Protein 8OTV (pdb70)

Sequence (423 aa):
SMERIEGASVGRCAASPYLRPLTLHYRQNGAQKSWDFMKTHDSVTVLLFNSSRRSLVLVKQFRPAVYAGEVERRFPGSLAAVDPRELQPALPGSAGVTVELCAGLVDQPGLSLEEVACKEAWEECGYHLAPSDLRRVATYWSGVGLTGSRQTMFYTEVTDAQRSGPGGGLLIEVVHLPLEGAQAFADDPDIPKTLGVIFGVSWFLSQVAPNLMERIEGASVGRCAASPYLRPLTLHYRQNGAQKSWDFMKTHDSVTVLLLFNSSRRSLVLVKQFRPAVYAGEVERRFPGSLAAVDQDGPRELQPALPGSAGVTVELCAGLVDQPGLSLEEVACKEAWEECGYHLAPSDLRRVATYWSGVGLTGSRQTMFYTEVTDAQRSGPLIEVVHLPLEGAQAFADDPDIPKTLGVIFGVSWFLSQVAPNLD

Radius of gyration: 21.52 Å; Cα contacts (8 Å, |Δi|>4): 940; chains: 2; bounding box: 54×58×53 Å

Secondary structure (DSSP, 8-state):
-TT--EEEEEEE--S-SS--EEEEEEEETTEEEEEEEE----EEEEEEEETTTTEEEEEEEE-HHHHHHHHHHHSTTTTTT---EE-SS---GGGGEEEE-EEEE--STT--HHHHHHHHHHHHH-B---GGG-EEEEEEEE-TTTB-EEEEEEEEEE-GGGB--SS----EEEEEEESTTHHHHHH-TTS-BBHHHHHHHHHHHHHTGGG-/---EEEEEEEE--S-SS-EEEEEEEESSSSEEEEEEEE---EEEEEEEETTTTEEEEEEEE-HHHHHHHHHTTSTTTTSPP-SSSPEE-SS---GGGGEEEE-EEEE---TT--HHHHHHHHHHHHH-B---GGG-EEEEEEES-SSSB--EEEEEEEEE-GGGBPP---EEEEEEGGGHHHHHH-TTS-BBHHHHHHHHHIIIIIGGG--

InterPro domains:
  IPR000086 NUDIX hydrolase domain [PS51462] (38-206)
  IPR004385 Nucleoside diphosphate pyrophosphatase [TIGR00052] (17-206)
  IPR015797 NUDIX hydrolase-like domain superfamily [SSF55811] (13-206)

Solvent-accessible surface area: 19032 Å² total; per-residue (Å²): 86,4,80,48,20,88,30,8,18,0,4,136,7,81,101,7,104,145,8,115,39,12,12,0,55,8,97,19,84,30,51,108,80,67,82,26,2,1,70,44,96,34,13,0,9,0,0,0,6,0,46,66,116,148,4,0,0,0,0,71,19,13,39,1,1,0,2,0,7,42,0,41,87,151,43,113,38,18,3,48,95,16,138,136,103,116,11,85,79,47,36,94,2,61,22,0,17,0,7,10,7,0,29,12,93,39,85,35,133,85,68,51,47,41,67,3,0,14,88,20,0,103,105,41,5,19,0,117,11,39,56,109,63,19,128,127,28,15,27,5,8,32,42,16,24,41,22,9,8,58,32,2,0,0,16,6,80,1,53,67,100,43,51,35,49,149,66,58,59,225,121,65,71,59,23,43,14,68,15,168,31,0,62,69,36,4,92,46,113,126,45,38,4,22,16,11,0,7,4,0,0,25,29,0,46,56,94,14,29,93,130,112,25,84,126,20,76,57,6,10,0,3,76,14,99,85,16,110,96,2,74,35,2,11,0,68,8,98,12,72,62,47,119,70,67,81,24,2,2,59,10,53,25,18,0,9,0,0,0,2,0,44,70,115,116,4,0,0,0,1,69,22,13,31,1,0,0,1,0,16,32,0,39,88,163,65,117,43,14,7,43,99,27,108,113,93,36,61,72,102,11,142,102,31,23,93,3,57,27,0,5,0,3,8,5,0,20,16,67,40,64,71,135,83,68,50,36,41,66,1,0,14,68,18,0,130,111,28,2,19,0,116,12,36,59,106,63,22,125,124,31,12,37,5,12,59,13,22,23,48,17,10,12,64,33,2,0,1,16,6,86,1,50,70,99,43,96,51,58,194,161,52,83,51,31,32,14,76,18,180,32,0,67,71,34,3,95,46,100,123,45,48,4,17,16,10,0,8,6,0,0,29,30,0,48,50,95,19,21,90,124,62,168

Foldseek 3Di:
DQQADPQDWDADDDDDPAWAKDKDWDADPRRTDIAIATEFFAKEFEWEQAPQQQWIKKKKGFDVVQQVVQLCVVPPPQPPPRCTGGRVVGDGSVSRIAIETQMDGPDDPPDDNLRRNQVSCCQAVQFHDDSVQKDWDDKDADPPRHYGYIYTYIYGYHYCVRHHDPDDNVPMDMDTGHLVCQQVVLVDPVHHYDVCSNCVSVCCVVPPVVVD/DQADDQDWAADDDDDPAWAWDKDWDQDVNHTDIAIATEGFAKEFEWEQAPQQQWIKKKKDFDVVQQVVVQCVVPPPRHPHDDPPGTGTPVVGDGSVSRIEIETQMDTPDDPPDDNLRRNQVSCCVAVQFHDDSVQKDWDDKDFPDDHRYGYIYTYIYGYHYCVRHDDDPMDMDTGHLVCQQVQLVDPVHHYDVNSNCVNVCCVVPPVVPDD

Organism: Homo sapiens (NCBI:txid9606)

B-factor: mean 45.27, std 13.99, range [21.63, 113.67]

GO terms:
  GO:0080042 ADP-glucose pyrophosphatase activity (F, IDA)
  GO:0008768 UDP-sugar diphosphatase activity (F, IDA)
  GO:0047631 ADP-ribose diphosphatase activity (F, IDA)
  GO:0008768 UDP-sugar diphosphatase activity (F, TAS)
  GO:0005829 cytosol (C, TAS)
  GO:0006487 protein N-linked glycosylation (P, TAS)
  GO:0042802 identical protein binding (F, IPI)
  GO:0005515 protein binding (F, IPI)

Structure (mmCIF, N/CA/C/O backbone):
data_8OTV
#
_entry.id   8OTV
#
_cell.length_a   51.250
_cell.length_b   90.967
_cell.length_c   108.099
_cell.angle_alpha   90.00
_cell.angle_beta   90.00
_cell.angle_gamma   90.00
#
_symmetry.space_group_name_H-M   'P 21 21 21'
#
loop_
_entity.id
_entity.type
_entity.pdbx_description
1 polymer 'Uridine diphosphate glucose pyrophosphatase NUDT14'
2 non-polymer 1-(1-methylpiperidin-4-yl)-3-(4-phenoxyphenyl)pyrazolo[3,4-d]pyrimidin-4-amine
3 non-polymer 'DIMETHYL SULFOXIDE'
4 non-polymer 'MAGNESIUM ION'
5 water water
#
loop_
_atom_site.group_PDB
_atom_site.id
_atom_site.type_symbol
_atom_site.label_atom_id
_atom_site.label_alt_id
_atom_site.label_comp_id
_atom_site.label_asym_id
_atom_site.label_entity_id
_atom_site.label_seq_id
_atom_site.pdbx_PDB_ins_code
_atom_site.Cartn_x
_atom_site.Cartn_y
_atom_site.Cartn_z
_atom_site.occupancy
_atom_site.B_iso_or_equiv
_atom_site.auth_seq_id
_atom_site.auth_comp_id
_atom_site.auth_asym_id
_atom_site.auth_atom_id
_atom_site.pdbx_PDB_model_num
ATOM 1 N N . SER A 1 1 ? -30.028 20.348 -5.274 1.00 67.90 0 SER A N 1
ATOM 2 C CA . SER A 1 1 ? -29.192 21.217 -4.453 1.00 64.21 0 SER A CA 1
ATOM 3 C C . SER A 1 1 ? -27.748 21.202 -4.945 1.00 57.68 0 SER A C 1
ATOM 4 O O . SER A 1 1 ? -27.234 22.217 -5.411 1.00 61.01 0 SER A O 1
ATOM 7 N N . MET A 1 2 ? -27.088 20.045 -4.845 1.00 61.10 1 MET A N 1
ATOM 8 C CA . MET A 1 2 ? -25.728 19.944 -5.359 1.00 54.75 1 MET A CA 1
ATOM 9 C C . MET A 1 2 ? -25.682 19.971 -6.883 1.00 50.74 1 MET A C 1
ATOM 10 O O . MET A 1 2 ? -24.634 20.295 -7.451 1.00 46.39 1 MET A O 1
ATOM 15 N N . GLU A 1 3 ? -26.795 19.679 -7.554 1.00 49.77 2 GLU A N 1
ATOM 16 C CA . GLU A 1 3 ? -26.863 19.776 -9.008 1.00 51.81 2 GLU A CA 1
ATOM 17 C C . GLU A 1 3 ? -27.192 21.183 -9.501 1.00 51.14 2 GLU A C 1
ATOM 18 O O . GLU A 1 3 ? -27.243 21.400 -10.716 1.00 47.96 2 GLU A O 1
ATOM 24 N N . ARG A 1 4 ? -27.405 22.140 -8.600 1.00 51.49 3 ARG A N 1
ATOM 25 C CA . ARG A 1 4 ? -27.692 23.521 -8.979 1.00 50.45 3 ARG A CA 1
ATOM 26 C C . ARG A 1 4 ? -26.370 24.263 -9.158 1.00 51.19 3 ARG A C 1
ATOM 27 O O . ARG A 1 4 ? -25.687 24.576 -8.179 1.00 52.07 3 ARG A O 1
ATOM 29 N N . ILE A 1 5 ? -26.006 24.546 -10.406 1.00 48.44 4 ILE A N 1
ATOM 30 C CA . ILE A 1 5 ? -24.714 25.143 -10.731 1.00 44.89 4 ILE A CA 1
ATOM 31 C C . ILE A 1 5 ? -24.978 26.377 -11.583 1.00 46.17 4 ILE A C 1
ATOM 32 O O . ILE A 1 5 ? -25.593 26.269 -12.649 1.00 52.33 4 ILE A O 1
ATOM 37 N N . GLU A 1 6 ? -24.524 27.546 -11.123 1.00 42.29 5 GLU A N 1
ATOM 38 C CA . GLU A 1 6 ? -24.660 28.771 -11.905 1.00 47.15 5 GLU A CA 1
ATOM 39 C C . GLU A 1 6 ? -23.343 29.533 -11.981 1.00 48.86 5 GLU A C 1
ATOM 40 O O . GLU A 1 6 ? -22.414 29.311 -11.198 1.00 45.42 5 GLU A O 1
ATOM 46 N N . GLY A 1 7 ? -23.291 30.459 -12.940 1.00 44.85 6 GLY A N 1
ATOM 47 C CA . GLY A 1 7 ? -22.136 31.318 -13.107 1.00 46.90 6 GLY A CA 1
ATOM 48 C C . GLY A 1 7 ? -20.883 30.604 -13.548 1.00 45.81 6 GLY A C 1
ATOM 49 O O . GLY A 1 7 ? -19.780 31.108 -13.311 1.00 44.98 6 GLY A O 1
ATOM 50 N N . ALA A 1 8 ? -21.023 29.435 -14.175 1.00 39.88 7 ALA A N 1
ATOM 51 C CA . ALA A 1 8 ? -19.867 28.639 -14.571 1.00 42.82 7 ALA A CA 1
ATOM 52 C C . ALA A 1 8 ? -18.994 29.406 -15.554 1.00 44.62 7 ALA A C 1
ATOM 53 O O . ALA A 1 8 ? -19.473 29.913 -16.573 1.00 45.44 7 ALA A O 1
ATOM 55 N N . SER A 1 9 ? -17.711 29.503 -15.230 1.00 39.05 8 SER A N 1
ATOM 56 C CA . SER A 1 9 ? -16.727 30.125 -16.099 1.00 43.80 8 SER A CA 1
ATOM 57 C C . SER A 1 9 ? -15.450 29.303 -16.041 1.00 42.70 8 SER A C 1
ATOM 58 O O . SER A 1 9 ? -15.202 28.569 -15.080 1.00 38.39 8 SER A O 1
ATOM 61 N N . VAL A 1 10 ? -14.638 29.419 -17.087 1.00 37.72 9 VAL A N 1
ATOM 62 C CA . VAL A 1 10 ? -13.402 28.655 -17.175 1.00 40.95 9 VAL A CA 1
ATOM 63 C C . VAL A 1 10 ? -12.257 29.615 -17.441 1.00 44.33 9 VAL A C 1
ATOM 64 O O . VAL A 1 10 ? -12.414 30.618 -18.145 1.00 44.43 9 VAL A O 1
ATOM 68 N N . GLY A 1 11 ? -11.110 29.313 -16.846 1.00 40.27 10 GLY A N 1
ATOM 69 C CA . GLY A 1 11 ? -9.915 30.110 -17.012 1.00 42.63 10 GLY A CA 1
ATOM 70 C C . GLY A 1 11 ? -8.725 29.179 -16.999 1.00 39.99 10 GLY A C 1
ATOM 71 O O . GLY A 1 11 ? -8.836 27.997 -16.672 1.00 34.65 10 GLY A O 1
ATOM 72 N N . ARG A 1 12 ? -7.579 29.722 -17.383 1.00 41.93 11 ARG A N 1
ATOM 73 C CA . ARG A 1 12 ? -6.337 28.982 -17.242 1.00 39.25 11 ARG A CA 1
ATOM 74 C C . ARG A 1 12 ? -6.040 28.761 -15.759 1.00 39.90 11 ARG A C 1
ATOM 75 O O . ARG A 1 12 ? -6.404 29.572 -14.903 1.00 35.44 11 ARG A O 1
ATOM 83 N N . CYS A 1 13 ? -5.401 27.637 -15.451 1.00 37.20 12 CYS A N 1
ATOM 84 C CA . CYS A 1 13 ? -4.902 27.369 -14.109 1.00 36.80 12 CYS A CA 1
ATOM 85 C C . CYS A 1 13 ? -3.384 27.424 -14.155 1.00 40.41 12 CYS A C 1
ATOM 86 O O . CYS A 1 13 ? -2.761 26.731 -14.965 1.00 37.74 12 CYS A O 1
ATOM 89 N N . ALA A 1 14 ? -2.794 28.271 -13.316 1.00 39.15 13 ALA A N 1
ATOM 90 C CA . ALA A 1 14 ? -1.343 28.305 -13.199 1.00 44.61 13 ALA A CA 1
ATOM 91 C C . ALA A 1 14 ? -0.918 27.330 -12.109 1.00 48.30 13 ALA A C 1
ATOM 92 O O . ALA A 1 14 ? -0.873 26.115 -12.341 1.00 54.90 13 ALA A O 1
ATOM 94 N N . ALA A 1 15 ? -0.636 27.838 -10.915 1.00 45.92 14 ALA A N 1
ATOM 95 C CA . ALA A 1 15 ? -0.274 26.979 -9.794 1.00 50.58 14 ALA A CA 1
ATOM 96 C C . ALA A 1 15 ? -1.515 26.365 -9.155 1.00 48.99 14 ALA A C 1
ATOM 97 O O . ALA A 1 15 ? -2.557 27.016 -9.032 1.00 49.98 14 ALA A O 1
ATOM 99 N N . SER A 1 16 ? -1.397 25.096 -8.750 1.00 43.88 15 SER A N 1
ATOM 100 C CA . SER A 1 16 ? -2.475 24.397 -8.072 1.00 43.45 15 SER A CA 1
ATOM 101 C C . SER A 1 16 ? -1.903 23.357 -7.119 1.00 47.44 15 SER A C 1
ATOM 102 O O . SER A 1 16 ? -0.937 22.666 -7.476 1.00 45.56 15 SER A O 1
ATOM 105 N N . PRO A 1 17 ? -2.477 23.204 -5.924 1.00 45.03 16 PRO A N 1
ATOM 106 C CA . PRO A 1 17 ? -2.062 22.088 -5.060 1.00 48.61 16 PRO A CA 1
ATOM 107 C C . PRO A 1 17 ? -2.387 20.724 -5.648 1.00 44.99 16 PRO A C 1
ATOM 108 O O . PRO A 1 17 ? -1.785 19.724 -5.235 1.00 51.04 16 PRO A O 1
ATOM 112 N N . TYR A 1 18 ? -3.300 20.651 -6.614 1.00 39.07 17 TYR A N 1
ATOM 113 C CA . TYR A 1 18 ? -3.818 19.371 -7.078 1.00 40.42 17 TYR A CA 1
ATOM 114 C C . TYR A 1 18 ? -3.212 18.902 -8.392 1.00 41.85 17 TYR A C 1
ATOM 115 O O . TYR A 1 18 ? -3.260 17.698 -8.674 1.00 39.40 17 TYR A O 1
ATOM 124 N N . LEU A 1 19 ? -2.639 19.805 -9.192 1.00 33.65 18 LEU A N 1
ATOM 125 C CA . LEU A 1 19 ? -2.071 19.459 -10.493 1.00 38.46 18 LEU A CA 1
ATOM 126 C C . LEU A 1 19 ? -0.552 19.473 -10.396 1.00 40.66 18 LEU A C 1
ATOM 127 O O . LEU A 1 19 ? 0.041 20.513 -10.093 1.00 43.67 18 LEU A O 1
ATOM 132 N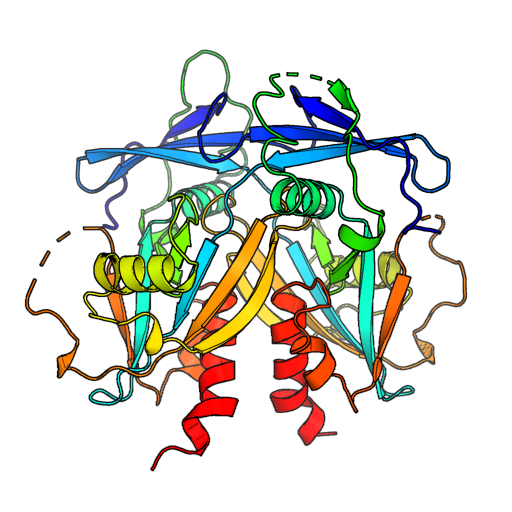 N . ARG A 1 20 ? 0.077 18.329 -10.670 1.00 38.10 19 ARG A N 1
ATOM 133 C CA . ARG A 1 20 ? 1.534 18.201 -10.673 1.00 38.42 19 ARG A CA 1
ATOM 134 C C . ARG A 1 20 ? 1.999 17.660 -12.021 1.00 39.85 19 ARG A C 1
ATOM 135 O O . ARG A 1 20 ? 2.436 16.504 -12.118 1.00 37.71 19 ARG A O 1
ATOM 143 N N . PRO A 1 21 ? 1.932 18.471 -13.081 1.00 37.48 20 PRO A N 1
ATOM 144 C CA . PRO A 1 21 ? 2.356 17.994 -14.400 1.00 36.07 20 PRO A CA 1
ATOM 145 C C . PRO A 1 21 ? 3.865 17.820 -14.468 1.00 40.68 20 PRO A C 1
ATOM 146 O O . PRO A 1 21 ? 4.629 18.683 -14.033 1.00 36.31 20 PRO A O 1
ATOM 150 N N . LEU A 1 22 ? 4.291 16.696 -15.042 1.00 34.38 21 LEU A N 1
ATOM 151 C CA . LEU A 1 22 ? 5.704 16.368 -15.156 1.00 35.89 21 LEU A CA 1
ATOM 152 C C . LEU A 1 22 ? 5.955 15.715 -16.508 1.00 38.59 21 LEU A C 1
ATOM 153 O O . LEU A 1 22 ? 5.041 15.179 -17.137 1.00 32.27 21 LEU A O 1
ATOM 158 N N . THR A 1 23 ? 7.212 15.762 -16.944 1.00 36.91 22 THR A N 1
ATOM 159 C CA . THR A 1 23 ? 7.653 15.092 -18.162 1.00 40.40 22 THR A CA 1
ATOM 160 C C . THR A 1 23 ? 8.777 14.124 -17.826 1.00 39.51 22 THR A C 1
ATOM 161 O O . THR A 1 23 ? 9.785 14.522 -17.237 1.00 37.68 22 THR A O 1
ATOM 165 N N . LEU A 1 24 ? 8.609 12.860 -18.201 1.00 35.29 23 LEU A N 1
ATOM 166 C CA . LEU A 1 24 ? 9.690 11.892 -18.095 1.00 36.71 23 LEU A CA 1
ATOM 167 C C . LEU A 1 24 ? 10.476 11.883 -19.396 1.00 40.09 23 LEU A C 1
ATOM 168 O O . LEU A 1 24 ? 9.897 11.733 -20.476 1.00 41.01 23 LEU A O 1
ATOM 173 N N . HIS A 1 25 ? 11.786 12.063 -19.293 1.00 38.29 24 HIS A N 1
ATOM 174 C CA . HIS A 1 25 ? 12.690 11.937 -20.426 1.00 40.19 24 HIS A CA 1
ATOM 175 C C . HIS A 1 25 ? 13.418 10.614 -20.275 1.00 44.23 24 HIS A C 1
ATOM 176 O O . HIS A 1 25 ? 13.867 10.281 -19.171 1.00 39.18 24 HIS A O 1
ATOM 183 N N . TYR A 1 26 ? 13.515 9.855 -21.366 1.00 40.53 25 TYR A N 1
ATOM 184 C CA . TYR A 1 26 ? 14.051 8.504 -21.272 1.00 41.26 25 TYR A CA 1
ATOM 185 C C . TYR A 1 26 ? 14.480 8.018 -22.648 1.00 46.03 25 TYR A C 1
ATOM 186 O O . TYR A 1 26 ? 13.999 8.493 -23.681 1.00 44.58 25 TYR A O 1
ATOM 195 N N . ARG A 1 27 ? 15.393 7.054 -22.637 1.00 40.06 26 ARG A N 1
ATOM 196 C CA . ARG A 1 27 ? 15.876 6.389 -23.837 1.00 45.86 26 ARG A CA 1
ATOM 197 C C . ARG A 1 27 ? 15.251 5.001 -23.892 1.00 48.37 26 ARG A C 1
ATOM 198 O O . ARG A 1 27 ? 15.417 4.207 -22.958 1.00 43.96 26 ARG A O 1
ATOM 206 N N . GLN A 1 28 ? 14.521 4.712 -24.970 1.00 45.09 27 GLN A N 1
ATOM 207 C CA . GLN A 1 28 ? 13.853 3.424 -25.129 1.00 47.52 27 GLN A CA 1
ATOM 208 C C . GLN A 1 28 ? 14.485 2.704 -26.309 1.00 55.96 27 GLN A C 1
ATOM 209 O O . GLN A 1 28 ? 14.295 3.109 -27.462 1.00 49.37 27 GLN A O 1
ATOM 215 N N . ASN A 1 29 ? 15.221 1.631 -26.016 1.00 61.11 28 ASN A N 1
ATOM 216 C CA . ASN A 1 29 ? 15.978 0.890 -27.020 1.00 66.38 28 ASN A CA 1
ATOM 217 C C . ASN A 1 29 ? 16.789 1.837 -27.902 1.00 69.76 28 ASN A C 1
ATOM 218 O O . ASN A 1 29 ? 16.788 1.743 -29.132 1.00 73.95 28 ASN A O 1
ATOM 223 N N . GLY A 1 30 ? 17.473 2.781 -27.253 1.00 56.29 29 GLY A N 1
ATOM 224 C CA . GLY A 1 30 ? 18.389 3.676 -27.921 1.00 55.23 29 GLY A CA 1
ATOM 225 C C . GLY A 1 30 ? 17.814 5.022 -28.315 1.00 51.64 29 GLY A C 1
ATOM 226 O O . GLY A 1 30 ? 18.575 5.989 -28.420 1.00 54.41 29 GLY A O 1
ATOM 227 N N . ALA A 1 31 ? 16.502 5.119 -28.522 1.00 52.98 30 ALA A N 1
ATOM 228 C CA . ALA A 1 31 ? 15.882 6.342 -29.023 1.00 48.76 30 ALA A CA 1
ATOM 229 C C . ALA A 1 31 ? 15.411 7.226 -27.870 1.00 49.58 30 ALA A C 1
ATOM 230 O O . ALA A 1 31 ? 14.766 6.748 -26.933 1.00 46.80 30 ALA A O 1
ATOM 232 N N . GLN A 1 32 ? 15.721 8.519 -27.956 1.00 44.57 31 GLN A N 1
ATOM 233 C CA . GLN A 1 32 ? 15.328 9.476 -26.931 1.00 46.26 31 GLN A CA 1
ATOM 234 C C . GLN A 1 32 ? 13.858 9.854 -27.082 1.00 47.13 31 GLN A C 1
ATOM 235 O O . GLN A 1 32 ? 13.390 10.145 -28.186 1.00 45.68 31 GLN A O 1
ATOM 241 N N . LYS A 1 33 ? 13.135 9.862 -25.966 1.00 43.37 32 LYS A N 1
ATOM 242 C CA . LYS A 1 33 ? 11.713 10.154 -25.969 1.00 37.48 32 LYS A CA 1
ATOM 243 C C . LYS A 1 33 ? 11.377 10.999 -24.748 1.00 42.93 32 LYS A C 1
ATOM 244 O O . LYS A 1 33 ? 12.182 11.136 -23.822 1.00 42.18 32 LYS A O 1
ATOM 250 N N . SER A 1 34 ? 10.171 11.573 -24.757 1.00 37.56 33 SER A N 1
ATOM 251 C CA . SER A 1 34 ? 9.610 12.249 -23.594 1.00 41.69 33 SER A CA 1
ATOM 252 C C . SER A 1 34 ? 8.139 11.882 -23.484 1.00 40.87 33 SER A C 1
ATOM 253 O O . SER A 1 34 ? 7.503 11.489 -24.463 1.00 40.55 33 SER A O 1
ATOM 256 N N . TRP A 1 35 ? 7.597 12.031 -22.279 1.00 34.61 34 TRP A N 1
ATOM 257 C CA . TRP A 1 35 ? 6.208 11.670 -22.035 1.00 34.46 34 TRP A CA 1
ATOM 258 C C . TRP A 1 35 ? 5.662 12.581 -20.953 1.00 35.35 34 TRP A C 1
ATOM 259 O O . TRP A 1 35 ? 6.304 12.753 -19.913 1.00 35.81 34 TRP A O 1
ATOM 270 N N . ASP A 1 36 ? 4.490 13.160 -21.197 1.00 31.82 35 ASP A N 1
ATOM 271 C CA . ASP A 1 36 ? 3.871 14.078 -20.254 1.00 34.42 35 ASP A CA 1
ATOM 272 C C . ASP A 1 36 ? 2.878 13.332 -19.376 1.00 36.11 35 ASP A C 1
ATOM 273 O O . ASP A 1 36 ? 2.079 12.526 -19.865 1.00 31.77 35 ASP A O 1
ATOM 278 N N . PHE A 1 37 ? 2.927 13.613 -18.079 1.00 32.34 36 PHE A N 1
ATOM 279 C CA . PHE A 1 37 ? 2.069 12.936 -17.127 1.00 33.51 36 PHE A CA 1
ATOM 280 C C . PHE A 1 37 ? 1.891 13.830 -15.907 1.00 36.37 36 PHE A C 1
ATOM 281 O O . PHE A 1 37 ? 2.436 14.935 -15.827 1.00 36.83 36 PHE A O 1
ATOM 289 N N . MET A 1 38 ? 1.121 13.329 -14.952 1.00 31.13 37 MET A N 1
ATOM 290 C CA . MET A 1 38 ? 0.815 14.016 -13.709 1.00 36.28 37 MET A CA 1
ATOM 291 C C . MET A 1 38 ? 1.124 13.089 -12.546 1.00 38.44 37 MET A C 1
ATOM 292 O O . MET A 1 38 ? 0.773 11.907 -12.578 1.00 38.10 37 MET A O 1
ATOM 297 N N . LYS A 1 39 ? 1.778 13.623 -11.520 1.00 41.14 38 LYS A N 1
ATOM 298 C CA . LYS A 1 39 ? 1.991 12.867 -10.292 1.00 38.43 38 LYS A CA 1
ATOM 299 C C . LYS A 1 39 ? 0.697 12.872 -9.487 1.00 44.13 38 LYS A C 1
ATOM 300 O O . LYS A 1 39 ? 0.147 13.940 -9.197 1.00 42.10 38 LYS A O 1
ATOM 306 N N . THR A 1 40 ? 0.190 11.686 -9.150 1.00 42.51 39 THR A N 1
ATOM 307 C CA . THR A 1 40 ? -1.035 11.589 -8.370 1.00 43.40 39 THR A CA 1
ATOM 308 C C . THR A 1 40 ? -0.881 10.493 -7.326 1.00 45.31 39 THR A C 1
ATOM 309 O O . THR A 1 40 ? 0.005 9.638 -7.410 1.00 37.35 39 THR A O 1
ATOM 313 N N . HIS A 1 41 ? -1.789 10.518 -6.357 1.00 42.57 40 HIS A N 1
ATOM 314 C CA . HIS A 1 41 ? -1.808 9.538 -5.283 1.00 39.47 40 HIS A CA 1
ATOM 315 C C . HIS A 1 41 ? -2.503 8.259 -5.731 1.00 38.61 40 HIS A C 1
ATOM 316 O O . HIS A 1 41 ? -3.374 8.271 -6.609 1.00 36.17 40 HIS A O 1
ATOM 323 N N . ASP A 1 42 ? -2.112 7.146 -5.109 1.00 39.60 41 ASP A N 1
ATOM 324 C CA . ASP A 1 42 ? -2.880 5.920 -5.231 1.00 38.06 41 ASP A CA 1
ATOM 325 C C . ASP A 1 42 ? -4.263 6.132 -4.613 1.00 40.26 41 ASP A C 1
ATOM 326 O O . ASP A 1 42 ? -4.523 7.128 -3.933 1.00 35.81 41 ASP A O 1
ATOM 331 N N . SER A 1 43 ? -5.161 5.175 -4.833 1.00 37.99 42 SER A N 1
ATOM 332 C CA . SER A 1 43 ? -6.515 5.347 -4.327 1.00 29.98 42 SER A CA 1
ATOM 333 C C . SER A 1 43 ? -7.123 3.998 -3.974 1.00 34.81 42 SER A C 1
ATOM 334 O O . SER A 1 43 ? -6.618 2.940 -4.362 1.00 34.42 42 SER A O 1
ATOM 337 N N . VAL A 1 44 ? -8.218 4.056 -3.218 1.00 28.84 43 VAL A N 1
ATOM 338 C CA . VAL A 1 44 ? -9.020 2.885 -2.891 1.00 27.95 43 VAL A CA 1
ATOM 339 C C . VAL A 1 44 ? -10.456 3.196 -3.258 1.00 28.57 43 VAL A C 1
ATOM 340 O O . VAL A 1 44 ? -10.895 4.351 -3.223 1.00 33.95 43 VAL A O 1
ATOM 344 N N . THR A 1 45 ? -11.198 2.148 -3.588 1.00 28.19 44 THR A N 1
ATOM 345 C CA . THR A 1 45 ? -12.620 2.231 -3.859 1.00 26.15 44 THR A CA 1
ATOM 346 C C . THR A 1 45 ? -13.277 1.075 -3.136 1.00 31.15 44 THR A C 1
ATOM 347 O O . THR A 1 45 ? -12.646 0.041 -2.900 1.00 32.27 44 THR A O 1
ATOM 351 N N . VAL A 1 46 ? -14.533 1.259 -2.745 1.00 30.96 45 VAL A N 1
ATOM 352 C CA . VAL A 1 46 ? -15.222 0.239 -1.970 1.00 30.43 45 VAL A CA 1
ATOM 353 C C . VAL A 1 46 ? -16.662 0.144 -2.447 1.00 34.27 45 VAL A C 1
ATOM 354 O O . VAL A 1 46 ? -17.370 1.152 -2.542 1.00 34.23 45 VAL A O 1
ATOM 358 N N . LEU A 1 47 ? -17.071 -1.068 -2.794 1.00 30.29 46 LEU A N 1
ATOM 359 C CA . LEU A 1 47 ? -18.450 -1.374 -3.120 1.00 29.44 46 LEU A CA 1
ATOM 360 C C . LEU A 1 47 ? -19.105 -1.969 -1.881 1.00 34.44 46 LEU A C 1
ATOM 361 O O . LEU A 1 47 ? -18.564 -2.903 -1.280 1.00 29.75 46 LEU A O 1
ATOM 366 N N . LEU A 1 48 ? -20.247 -1.410 -1.487 1.00 31.68 47 LEU A N 1
ATOM 367 C CA . LEU A 1 48 ? -21.010 -1.893 -0.345 1.00 36.51 47 LEU A CA 1
ATOM 368 C C . LEU A 1 48 ? -22.318 -2.485 -0.843 1.00 34.62 47 LEU A C 1
ATOM 369 O O . LEU A 1 48 ? -22.974 -1.916 -1.724 1.00 33.02 47 LEU A O 1
ATOM 374 N N . PHE A 1 49 ? -22.695 -3.623 -0.280 1.00 32.04 48 PHE A N 1
ATOM 375 C CA . PHE A 1 49 ? -23.993 -4.226 -0.539 1.00 33.15 48 PHE A CA 1
ATOM 376 C C . PHE A 1 49 ? -24.787 -4.183 0.759 1.00 39.10 48 PHE A C 1
ATOM 377 O O . PHE A 1 49 ? -24.365 -4.763 1.765 1.00 35.22 48 PHE A O 1
ATOM 385 N N . ASN A 1 50 ? -25.901 -3.452 0.752 1.00 35.41 49 ASN A N 1
ATOM 386 C CA . ASN A 1 50 ? -26.768 -3.359 1.924 1.00 42.06 49 ASN A CA 1
ATOM 387 C C . ASN A 1 50 ? -27.779 -4.492 1.828 1.00 43.02 49 ASN A C 1
ATOM 388 O O . ASN A 1 50 ? -28.740 -4.414 1.063 1.00 41.19 49 ASN A O 1
ATOM 393 N N . SER A 1 51 ? -27.575 -5.545 2.627 1.00 44.62 50 SER A N 1
ATOM 394 C CA . SER A 1 51 ? -28.456 -6.706 2.547 1.00 45.02 50 SER A CA 1
ATOM 395 C C . SER A 1 51 ? -29.845 -6.418 3.111 1.00 46.88 50 SER A C 1
ATOM 396 O O . SER A 1 51 ? -30.819 -7.052 2.693 1.00 48.35 50 SER A O 1
ATOM 399 N N . SER A 1 52 ? -29.965 -5.469 4.047 1.00 45.42 51 SER A N 1
ATOM 400 C CA . SER A 1 52 ? -31.287 -5.094 4.549 1.00 46.76 51 SER A CA 1
ATOM 401 C C . SER A 1 52 ? -32.156 -4.508 3.444 1.00 48.14 51 SER A C 1
ATOM 402 O O . SER A 1 52 ? -33.373 -4.734 3.409 1.00 45.74 51 SER A O 1
ATOM 405 N N . ARG A 1 53 ? -31.556 -3.746 2.537 1.00 46.35 52 ARG A N 1
ATOM 406 C CA . ARG A 1 53 ? -32.292 -3.098 1.465 1.00 46.25 52 ARG A CA 1
ATOM 407 C C . ARG A 1 53 ? -32.111 -3.793 0.126 1.00 45.63 52 ARG A C 1
ATOM 408 O O . ARG A 1 53 ? -32.739 -3.385 -0.859 1.00 44.45 52 ARG A O 1
ATOM 416 N N . ARG A 1 54 ? -31.281 -4.834 0.074 1.00 45.01 53 ARG A N 1
ATOM 417 C CA . ARG A 1 54 ? -30.965 -5.537 -1.165 1.00 44.89 53 ARG A CA 1
ATOM 418 C C . ARG A 1 54 ? -30.520 -4.537 -2.232 1.00 42.84 53 ARG A C 1
ATOM 419 O O . ARG A 1 54 ? -31.075 -4.464 -3.329 1.00 43.95 53 ARG A O 1
ATOM 427 N N . SER A 1 55 ? -29.514 -3.736 -1.885 1.00 40.65 54 SER A N 1
ATOM 428 C CA . SER A 1 55 ? -29.129 -2.599 -2.707 1.00 36.88 54 SER A CA 1
ATOM 429 C C . SER A 1 55 ? -27.631 -2.367 -2.609 1.00 34.67 54 SER A C 1
ATOM 430 O O . SER A 1 55 ? -27.045 -2.485 -1.530 1.00 37.43 54 SER A O 1
ATOM 433 N N . LEU A 1 56 ? -27.030 -2.010 -3.737 1.00 34.39 55 LEU A N 1
ATOM 434 C CA . LEU A 1 56 ? -25.642 -1.580 -3.771 1.00 34.46 55 LEU A CA 1
ATOM 435 C C . LEU A 1 56 ? -25.554 -0.098 -3.423 1.00 33.36 55 LEU A C 1
ATOM 436 O O . LEU A 1 56 ? -26.437 0.691 -3.767 1.00 35.55 55 LEU A O 1
ATOM 441 N N . VAL A 1 57 ? -24.475 0.276 -2.737 1.00 35.16 56 VAL A N 1
ATOM 442 C CA . VAL A 1 57 ? -24.280 1.640 -2.252 1.00 34.58 56 VAL A CA 1
ATOM 443 C C . VAL A 1 57 ? -23.296 2.355 -3.169 1.00 35.80 56 VAL A C 1
ATOM 444 O O . VAL A 1 57 ? -22.135 1.938 -3.298 1.00 30.51 56 VAL A O 1
ATOM 448 N N . LEU A 1 58 ? -23.753 3.443 -3.789 1.00 33.43 57 LEU A N 1
ATOM 449 C CA . LEU A 1 58 ? -22.925 4.268 -4.659 1.00 36.38 57 LEU A CA 1
ATOM 450 C C . LEU A 1 58 ? -23.051 5.724 -4.215 1.00 37.56 57 LEU A C 1
ATOM 451 O O . LEU A 1 58 ? -23.811 6.050 -3.293 1.00 38.44 57 LEU A O 1
ATOM 456 N N . VAL A 1 59 ? -22.298 6.611 -4.874 1.00 37.40 58 VAL A N 1
ATOM 457 C CA . VAL A 1 59 ? -22.311 8.031 -4.541 1.00 31.98 58 VAL A CA 1
ATOM 458 C C . VAL A 1 59 ? -22.468 8.864 -5.806 1.00 38.66 58 VAL A C 1
ATOM 459 O O . VAL A 1 59 ? -21.941 8.529 -6.874 1.00 30.20 58 VAL A O 1
ATOM 463 N N . LYS A 1 60 ? -23.200 9.969 -5.662 1.00 33.43 59 LYS A N 1
ATOM 464 C CA . LYS A 1 60 ? -23.485 10.929 -6.722 1.00 37.49 59 LYS A CA 1
ATOM 465 C C . LYS A 1 60 ? -22.929 12.281 -6.304 1.00 39.92 59 LYS A C 1
ATOM 466 O O . LYS A 1 60 ? -23.149 12.711 -5.164 1.00 36.26 59 LYS A O 1
ATOM 472 N N . GLN A 1 61 ? -22.232 12.957 -7.216 1.00 31.34 60 GLN A N 1
ATOM 473 C CA . GLN A 1 61 ? -21.703 14.283 -6.901 1.00 34.65 60 GLN A CA 1
ATOM 474 C C . GLN A 1 61 ? -21.397 15.036 -8.188 1.00 37.24 60 GLN A C 1
ATOM 475 O O . GLN A 1 61 ? -21.297 14.446 -9.266 1.00 29.69 60 GLN A O 1
ATOM 481 N N . PHE A 1 62 ? -21.230 16.350 -8.055 1.00 31.09 61 PHE A N 1
ATOM 482 C CA . PHE A 1 62 ? -20.874 17.190 -9.191 1.00 32.68 61 PHE A CA 1
ATOM 483 C C . PHE A 1 62 ? -19.367 17.132 -9.419 1.00 31.76 61 PHE A C 1
ATOM 484 O O . PHE A 1 62 ? -18.580 17.349 -8.492 1.00 31.85 61 PHE A O 1
ATOM 492 N N . ARG A 1 63 ? -18.965 16.811 -10.646 1.00 32.55 62 ARG A N 1
ATOM 493 C CA . ARG A 1 63 ? -17.549 16.743 -10.994 1.00 29.33 62 ARG A CA 1
ATOM 494 C C . ARG A 1 63 ? -17.238 17.847 -11.993 1.00 32.38 62 ARG A C 1
ATOM 495 O O . ARG A 1 63 ? -17.572 17.722 -13.185 1.00 29.51 62 ARG A O 1
ATOM 503 N N . PRO A 1 64 ? -16.605 18.940 -11.564 1.00 31.20 63 PRO A N 1
ATOM 504 C CA . PRO A 1 64 ? -16.366 20.059 -12.487 1.00 28.38 63 PRO A CA 1
ATOM 505 C C . PRO A 1 64 ? -15.613 19.685 -13.750 1.00 30.98 63 PRO A C 1
ATOM 506 O O . PRO A 1 64 ? -15.904 20.254 -14.810 1.00 29.84 63 PRO A O 1
ATOM 510 N N . ALA A 1 65 ? -14.659 18.752 -13.686 1.00 29.42 64 ALA A N 1
ATOM 511 C CA . ALA A 1 65 ? -13.941 18.375 -14.903 1.00 31.22 64 ALA A CA 1
ATOM 512 C C . ALA A 1 65 ? -14.860 17.649 -15.878 1.00 33.54 64 ALA A C 1
ATOM 513 O O . ALA A 1 65 ? -14.744 17.822 -17.099 1.00 30.11 64 ALA A O 1
ATOM 515 N N . VAL A 1 66 ? -15.788 16.844 -15.353 1.00 27.39 65 VAL A N 1
ATOM 516 C CA . VAL A 1 66 ? -16.783 16.185 -16.193 1.00 26.64 65 VAL A CA 1
ATOM 517 C C . VAL A 1 66 ? -17.706 17.218 -16.824 1.00 32.72 65 VAL A C 1
ATOM 518 O O . VAL A 1 66 ? -17.988 17.181 -18.030 1.00 32.53 65 VAL A O 1
ATOM 522 N N . TYR A 1 67 ? -18.201 18.150 -16.011 1.00 28.35 66 TYR A N 1
ATOM 523 C CA . TYR A 1 67 ? -19.065 19.211 -16.521 1.00 28.83 66 TYR A CA 1
ATOM 524 C C . TYR A 1 67 ? -18.413 19.945 -17.688 1.00 32.10 66 TYR A C 1
ATOM 525 O O . TYR A 1 67 ? -19.036 20.157 -18.734 1.00 32.51 66 TYR A O 1
ATOM 534 N N . ALA A 1 68 ? -17.152 20.351 -17.517 1.00 32.60 67 ALA A N 1
ATOM 535 C CA . ALA A 1 68 ? -16.482 21.136 -18.551 1.00 33.38 67 ALA A CA 1
ATOM 536 C C . ALA A 1 68 ? -16.305 20.326 -19.828 1.00 37.72 67 ALA A C 1
ATOM 537 O O . ALA A 1 68 ? -16.450 20.859 -20.934 1.00 34.22 67 ALA A O 1
ATOM 539 N N . GLY A 1 69 ? -15.984 19.035 -19.698 1.00 30.96 68 GLY A N 1
ATOM 540 C CA . GLY A 1 69 ? -15.893 18.183 -20.870 1.00 34.81 68 GLY A CA 1
ATOM 541 C C . GLY A 1 69 ? -17.223 18.005 -21.569 1.00 38.06 68 GLY A C 1
ATOM 542 O O . GLY A 1 69 ? -17.278 17.939 -22.801 1.00 36.46 68 GLY A O 1
ATOM 543 N N . GLU A 1 70 ? -18.310 17.942 -20.801 1.00 30.76 69 GLU A N 1
ATOM 544 C CA . GLU A 1 70 ? -19.633 17.852 -21.404 1.00 33.11 69 GLU A CA 1
ATOM 545 C C . GLU A 1 70 ? -20.021 19.158 -22.092 1.00 38.90 69 GLU A C 1
ATOM 546 O O . GLU A 1 70 ? -20.671 19.142 -23.146 1.00 33.97 69 GLU A O 1
ATOM 552 N N . VAL A 1 71 ? -19.643 20.298 -21.511 1.00 36.71 70 VAL A N 1
ATOM 553 C CA . VAL A 1 71 ? -19.919 21.574 -22.164 1.00 37.00 70 VAL A CA 1
ATOM 554 C C . VAL A 1 71 ? -19.152 21.664 -23.476 1.00 39.34 70 VAL A C 1
ATOM 555 O O . VAL A 1 71 ? -19.690 22.101 -24.500 1.00 41.75 70 VAL A O 1
ATOM 559 N N . GLU A 1 72 ? -17.892 21.220 -23.471 1.00 36.43 71 GLU A N 1
ATOM 560 C CA . GLU A 1 72 ? -17.092 21.235 -24.691 1.00 41.71 71 GLU A CA 1
ATOM 561 C C . GLU A 1 72 ? -17.684 20.319 -25.755 1.00 43.61 71 GLU A C 1
ATOM 562 O O . GLU A 1 72 ? -17.748 20.686 -26.933 1.00 45.24 71 GLU A O 1
ATOM 568 N N . ARG A 1 73 ? -18.132 19.125 -25.359 1.00 40.61 72 ARG A N 1
ATOM 569 C CA . ARG A 1 73 ? -18.717 18.200 -26.323 1.00 41.85 72 ARG A CA 1
ATOM 570 C C . ARG A 1 73 ? -19.952 18.796 -26.986 1.00 44.17 72 ARG A C 1
ATOM 571 O O . ARG A 1 73 ? -20.154 18.641 -28.195 1.00 45.67 72 ARG A O 1
ATOM 579 N N . ARG A 1 74 ? -20.787 19.494 -26.215 1.00 45.31 73 ARG A N 1
ATOM 580 C CA . ARG A 1 74 ? -22.009 20.050 -26.783 1.00 40.00 73 ARG A CA 1
ATOM 581 C C . ARG A 1 74 ? -21.759 21.376 -27.492 1.00 48.33 73 ARG A C 1
ATOM 582 O O . ARG A 1 74 ? -22.418 21.666 -28.499 1.00 48.18 73 ARG A O 1
ATOM 590 N N . PHE A 1 75 ? -20.810 22.179 -27.006 1.00 41.63 74 PHE A N 1
ATOM 591 C CA . PHE A 1 75 ? -20.470 23.471 -27.609 1.00 48.95 74 PHE A CA 1
ATOM 592 C C . PHE A 1 75 ? -18.974 23.518 -27.887 1.00 49.67 74 PHE A C 1
ATOM 593 O O . PHE A 1 75 ? -18.204 24.078 -27.097 1.00 48.71 74 PHE A O 1
ATOM 601 N N . PRO A 1 76 ? -18.531 22.952 -29.012 1.00 50.44 75 PRO A N 1
ATOM 602 C CA . PRO A 1 76 ? -17.089 22.874 -29.285 1.00 50.86 75 PRO A CA 1
ATOM 603 C C . PRO A 1 76 ? -16.439 24.249 -29.320 1.00 51.13 75 PRO A C 1
ATOM 604 O O . PRO A 1 76 ? -17.012 25.218 -29.822 1.00 58.25 75 PRO A O 1
ATOM 608 N N . GLY A 1 77 ? -15.220 24.323 -28.783 1.00 51.62 76 GLY A N 1
ATOM 609 C CA . GLY A 1 77 ? -14.522 25.582 -28.634 1.00 55.17 76 GLY A CA 1
ATOM 610 C C . GLY A 1 77 ? -14.746 26.279 -27.308 1.00 55.45 76 GLY A C 1
ATOM 611 O O . GLY A 1 77 ? -14.114 27.312 -27.056 1.00 59.14 76 GLY A O 1
ATOM 612 N N . SER A 1 78 ? -15.627 25.746 -26.456 1.00 49.22 77 SER A N 1
ATOM 613 C CA . SER A 1 78 ? -15.888 26.352 -25.153 1.00 55.16 77 SER A CA 1
ATOM 614 C C . SER A 1 78 ? -14.616 26.452 -24.318 1.00 55.16 77 SER A C 1
ATOM 615 O O . SER A 1 78 ? -14.381 27.464 -23.649 1.00 61.05 77 SER A O 1
ATOM 618 N N . LEU A 1 79 ? -13.791 25.407 -24.335 1.00 53.19 78 LEU A N 1
ATOM 619 C CA . LEU A 1 79 ? -12.550 25.372 -23.574 1.00 58.48 78 LEU A CA 1
ATOM 620 C C . LEU A 1 79 ? -11.330 25.692 -24.429 1.00 63.04 78 LEU A C 1
ATOM 621 O O . LEU A 1 79 ? -10.209 25.371 -24.028 1.00 65.80 78 LEU A O 1
ATOM 626 N N . ALA A 1 80 ? -11.519 26.304 -25.595 1.00 63.90 79 ALA A N 1
ATOM 627 C CA . ALA A 1 80 ? -10.412 26.550 -26.510 1.00 67.42 79 ALA A CA 1
ATOM 628 C C . ALA A 1 80 ? -9.678 27.834 -26.151 1.00 72.94 79 ALA A C 1
ATOM 629 O O . ALA A 1 80 ? -10.294 28.821 -25.738 1.00 76.22 79 ALA A O 1
ATOM 631 N N . ALA A 1 81 ? -8.351 27.806 -26.313 1.00 73.69 80 ALA A N 1
ATOM 632 C CA . ALA A 1 81 ? -7.483 28.978 -26.204 1.00 73.46 80 ALA A CA 1
ATOM 633 C C . ALA A 1 81 ? -7.785 29.844 -24.984 1.00 68.74 80 ALA A C 1
ATOM 634 O O . ALA A 1 81 ? -7.775 31.077 -25.076 1.00 67.05 80 ALA A O 1
ATOM 636 N N . VAL A 1 82 ? -8.062 29.208 -23.843 1.00 67.05 81 VAL A N 1
ATOM 637 C CA . VAL A 1 82 ? -8.376 29.951 -22.625 1.00 72.10 81 VAL A CA 1
ATOM 638 C C . VAL A 1 82 ? -7.180 30.784 -22.187 1.00 71.42 81 VAL A C 1
ATOM 639 O O . VAL A 1 82 ? -7.330 31.931 -21.745 1.00 78.64 81 VAL A O 1
ATOM 643 N N . ASP A 1 83 ? -5.980 30.219 -22.294 1.00 69.14 82 ASP A N 1
ATOM 644 C CA . ASP A 1 83 ? -4.742 30.920 -21.972 1.00 65.42 82 ASP A CA 1
ATOM 645 C C . ASP A 1 83 ? -4.596 32.158 -22.859 1.00 72.15 82 ASP A C 1
ATOM 646 O O . ASP A 1 83 ? -5.007 33.256 -22.478 1.00 75.53 82 ASP A O 1
ATOM 651 N N . PRO A 1 87 ? -10.516 33.651 -18.231 1.00 95.52 86 PRO A N 1
ATOM 652 C CA . PRO A 1 87 ? -11.541 33.600 -17.188 1.00 93.81 86 PRO A CA 1
ATOM 653 C C . PRO A 1 87 ? -12.927 33.926 -17.739 1.00 92.80 86 PRO A C 1
ATOM 654 O O . PRO A 1 87 ? -13.602 34.816 -17.216 1.00 94.27 86 PRO A O 1
ATOM 658 N N . ARG A 1 88 ? -13.344 33.205 -18.776 1.00 74.08 87 ARG A N 1
ATOM 659 C CA . ARG A 1 88 ? -14.514 33.577 -19.556 1.00 73.22 87 ARG A CA 1
ATOM 660 C C . ARG A 1 88 ? -15.733 32.768 -19.127 1.00 65.53 87 ARG A C 1
ATOM 661 O O . ARG A 1 88 ? -15.641 31.559 -18.886 1.00 51.63 87 ARG A O 1
ATOM 669 N N . GLU A 1 89 ? -16.871 33.455 -19.022 1.00 61.30 88 GLU A N 1
ATOM 670 C CA . GLU A 1 89 ? -18.127 32.806 -18.673 1.00 60.66 88 GLU A CA 1
ATOM 671 C C . GLU A 1 89 ? -18.570 31.869 -19.789 1.00 53.20 88 GLU A C 1
ATOM 672 O O . GLU A 1 89 ? -18.486 32.204 -20.971 1.00 57.81 88 GLU A O 1
ATOM 678 N N . LEU A 1 90 ? -19.030 30.677 -19.408 1.00 55.21 89 LEU A N 1
ATOM 679 C CA . LEU A 1 90 ? -19.470 29.686 -20.387 1.00 53.59 89 LEU A CA 1
ATOM 680 C C . LEU A 1 90 ? -20.827 30.098 -20.946 1.00 60.60 89 LEU A C 1
ATOM 681 O O . LEU A 1 90 ? -21.852 29.969 -20.270 1.00 61.97 89 LEU A O 1
ATOM 686 N N . GLN A 1 91 ? -20.829 30.596 -22.178 1.00 54.86 90 GLN A N 1
ATOM 687 C CA . GLN A 1 91 ? -22.052 31.014 -22.862 1.00 63.39 90 GLN A CA 1
ATOM 688 C C . GLN A 1 91 ? -22.011 30.468 -24.284 1.00 64.08 90 GLN A C 1
ATOM 689 O O . GLN A 1 91 ? -21.221 30.958 -25.110 1.00 62.93 90 GLN A O 1
ATOM 691 N N . PRO A 1 92 ? -22.839 29.463 -24.611 1.00 57.21 91 PRO A N 1
ATOM 692 C CA . PRO A 1 92 ? -23.837 28.844 -23.733 1.00 57.45 91 PRO A CA 1
ATOM 693 C C . PRO A 1 92 ? -23.242 27.870 -22.710 1.00 55.72 91 PRO A C 1
ATOM 694 O O . PRO A 1 92 ? -22.065 27.514 -22.789 1.00 52.67 91 PRO A O 1
ATOM 698 N N . ALA A 1 93 ? -24.067 27.444 -21.756 1.00 55.67 92 ALA A N 1
ATOM 699 C CA . ALA A 1 93 ? -23.641 26.478 -20.753 1.00 54.79 92 ALA A CA 1
ATOM 700 C C . ALA A 1 93 ? -24.632 25.323 -20.674 1.00 56.19 92 ALA A C 1
ATOM 701 O O . ALA A 1 93 ? -25.590 25.259 -21.452 1.00 68.09 92 ALA A O 1
ATOM 703 N N . LEU A 1 94 ? -24.407 24.407 -19.743 1.00 47.50 93 LEU A N 1
ATOM 704 C CA . LEU A 1 94 ? -25.277 23.276 -19.481 1.00 42.70 93 LEU A CA 1
ATOM 705 C C . LEU A 1 94 ? -25.737 23.320 -18.031 1.00 42.78 93 LEU A C 1
ATOM 706 O O . LEU A 1 94 ? -25.064 23.907 -17.176 1.00 41.62 93 LEU A O 1
ATOM 711 N N . PRO A 1 95 ? -26.877 22.705 -17.716 1.00 43.04 94 PRO A N 1
ATOM 712 C CA . PRO A 1 95 ? -27.253 22.555 -16.305 1.00 43.92 94 PRO A CA 1
ATOM 713 C C . PRO A 1 95 ? -26.197 21.764 -15.550 1.00 42.30 94 PRO A C 1
ATOM 714 O O . PRO A 1 95 ? -25.457 20.965 -16.128 1.00 40.89 94 PRO A O 1
ATOM 718 N N . GLY A 1 96 ? -26.139 21.991 -14.238 1.00 42.43 95 GLY A N 1
ATOM 719 C CA . GLY A 1 96 ? -25.167 21.290 -13.416 1.00 41.35 95 GLY A CA 1
ATOM 720 C C . GLY A 1 96 ? -25.293 19.782 -13.470 1.00 39.44 95 GLY A C 1
ATOM 721 O O . GLY A 1 96 ? -24.301 19.075 -13.258 1.00 36.49 95 GLY A O 1
ATOM 722 N N . SER A 1 97 ? -26.491 19.270 -13.765 1.00 36.63 96 SER A N 1
ATOM 723 C CA . SER A 1 97 ? -26.686 17.827 -13.811 1.00 37.75 96 SER A CA 1
ATOM 724 C C . SER A 1 97 ? -25.800 17.158 -14.854 1.00 38.01 96 SER A C 1
ATOM 725 O O . SER A 1 97 ? -25.521 15.962 -14.735 1.00 36.21 96 SER A O 1
ATOM 728 N N . ALA A 1 98 ? -25.337 17.907 -15.863 1.00 37.13 97 ALA A N 1
ATOM 729 C CA . ALA A 1 98 ? -24.461 17.329 -16.878 1.00 38.26 97 ALA A CA 1
ATOM 730 C C . ALA A 1 98 ? -23.111 16.896 -16.312 1.00 38.59 97 ALA A C 1
ATOM 731 O O . ALA A 1 98 ? -22.450 16.040 -16.910 1.00 36.92 97 ALA A O 1
ATOM 733 N N . GLY A 1 99 ? -22.684 17.454 -15.183 1.00 32.89 98 GLY A N 1
ATOM 734 C CA . GLY A 1 99 ? -21.449 17.048 -14.543 1.00 31.31 98 GLY A CA 1
ATOM 735 C C . GLY A 1 99 ? -21.623 16.152 -13.335 1.00 34.59 98 GLY A C 1
ATOM 736 O O . GLY A 1 99 ? -20.633 15.840 -12.660 1.00 29.73 98 GLY A O 1
ATOM 737 N N . VAL A 1 100 ? -22.843 15.724 -13.041 1.00 28.84 99 VAL A N 1
ATOM 738 C CA . VAL A 1 100 ? -23.100 14.852 -11.905 1.00 32.64 99 VAL A CA 1
ATOM 739 C C . VAL A 1 100 ? -22.827 13.417 -12.328 1.00 35.21 99 VAL A C 1
ATOM 740 O O . VAL A 1 100 ? -23.411 12.918 -13.297 1.00 30.87 99 VAL A O 1
ATOM 744 N N . THR A 1 101 ? -21.938 12.749 -11.608 1.00 30.64 100 THR A N 1
ATOM 745 C CA . THR A 1 101 ? -21.566 11.380 -11.922 1.00 31.22 100 THR A CA 1
ATOM 746 C C . THR A 1 101 ? -22.107 10.435 -10.860 1.00 36.75 100 THR A C 1
ATOM 747 O O . THR A 1 101 ? -22.454 10.845 -9.746 1.00 35.26 100 THR A O 1
ATOM 751 N N . VAL A 1 102 ? -22.161 9.157 -11.218 1.00 28.66 101 VAL A N 1
ATOM 752 C CA . VAL A 1 102 ? -22.348 8.073 -10.258 1.00 29.36 101 VAL A CA 1
ATOM 753 C C . VAL A 1 102 ? -21.029 7.324 -10.157 1.00 37.75 101 VAL A C 1
ATOM 754 O O . VAL A 1 102 ? -20.452 6.930 -11.181 1.00 29.98 101 VAL A O 1
ATOM 758 N N . GLU A 1 103 ? -20.543 7.142 -8.930 1.00 30.85 102 GLU A N 1
ATOM 759 C CA . GLU A 1 103 ? -19.229 6.566 -8.701 1.00 31.74 102 GLU A CA 1
ATOM 760 C C . GLU A 1 103 ? -19.310 5.566 -7.555 1.00 33.81 102 GLU A C 1
ATOM 761 O O . GLU A 1 103 ? -20.301 5.502 -6.826 1.00 31.71 102 GLU A O 1
ATOM 767 N N . LEU A 1 104 ? -18.261 4.763 -7.424 1.00 30.38 103 LEU A N 1
ATOM 768 C CA . LEU A 1 104 ? -18.036 4.010 -6.201 1.00 30.48 103 LEU A CA 1
ATOM 769 C C . LEU A 1 104 ? -17.506 4.969 -5.146 1.00 30.01 103 LEU A C 1
ATOM 770 O O . LEU A 1 104 ? -16.861 5.973 -5.468 1.00 29.91 103 LEU A O 1
ATOM 775 N N . CYS A 1 105 ? -17.790 4.662 -3.882 1.00 28.53 104 CYS A N 1
ATOM 776 C CA . CYS A 1 105 ? -17.098 5.337 -2.794 1.00 29.60 104 CYS A CA 1
ATOM 777 C C . CYS A 1 105 ? -15.598 5.173 -3.005 1.00 31.68 104 CYS A C 1
ATOM 778 O O . CYS A 1 105 ? -15.121 4.079 -3.313 1.00 28.48 104 CYS A O 1
ATOM 781 N N . ALA A 1 106 ? -14.857 6.269 -2.898 1.00 30.95 105 ALA A N 1
ATOM 782 C CA . ALA A 1 106 ? -13.445 6.226 -3.250 1.00 29.67 105 ALA A CA 1
ATOM 783 C C . ALA A 1 106 ? -12.728 7.366 -2.553 1.00 35.84 105 ALA A C 1
ATOM 784 O O . ALA A 1 106 ? -13.328 8.388 -2.219 1.00 39.92 105 ALA A O 1
ATOM 786 N N . GLY A 1 107 ? -11.428 7.177 -2.349 1.00 33.53 106 GLY A N 1
ATOM 787 C CA . GLY A 1 107 ? -10.611 8.222 -1.764 1.00 37.72 106 GLY A CA 1
ATOM 788 C C . GLY A 1 107 ? -9.148 7.992 -2.064 1.00 39.08 106 GLY A C 1
ATOM 789 O O . GLY A 1 107 ? -8.727 6.904 -2.465 1.00 34.58 106 GLY A O 1
ATOM 790 N N . LEU A 1 108 ? -8.371 9.042 -1.844 1.00 35.79 107 LEU A N 1
ATOM 791 C CA . LEU A 1 108 ? -6.945 9.011 -2.126 1.00 39.80 107 LEU A CA 1
ATOM 792 C C . LEU A 1 108 ? -6.167 8.384 -0.971 1.00 38.43 107 LEU A C 1
ATOM 793 O O . LEU A 1 108 ? -6.549 8.487 0.197 1.00 36.20 107 LEU A O 1
ATOM 798 N N . VAL A 1 109 ? -5.062 7.726 -1.316 1.00 35.93 108 VAL A N 1
ATOM 799 C CA . VAL A 1 109 ? -4.129 7.181 -0.326 1.00 40.19 108 VAL A CA 1
ATOM 800 C C . VAL A 1 109 ? -3.125 8.297 -0.045 1.00 44.76 108 VAL A C 1
ATOM 801 O O . VAL A 1 109 ? -2.071 8.395 -0.673 1.00 42.58 108 VAL A O 1
ATOM 805 N N . ASP A 1 110 ? -3.469 9.168 0.903 1.00 48.67 109 ASP A N 1
ATOM 806 C CA . ASP A 1 110 ? -2.618 10.314 1.200 1.00 49.40 109 ASP A CA 1
ATOM 807 C C . ASP A 1 110 ? -2.455 10.541 2.698 1.00 57.48 109 ASP A C 1
ATOM 808 O O . ASP A 1 110 ? -2.081 11.645 3.111 1.00 62.61 109 ASP A O 1
ATOM 813 N N . GLN A 1 111 ? -2.724 9.531 3.514 1.00 56.01 110 GLN A N 1
ATOM 814 C CA . GLN A 1 111 ? -2.561 9.627 4.962 1.00 63.53 110 GLN A CA 1
ATOM 815 C C . GLN A 1 111 ? -1.599 8.538 5.410 1.00 68.43 110 GLN A C 1
ATOM 816 O O . GLN A 1 111 ? -1.970 7.347 5.412 1.00 60.58 110 GLN A O 1
ATOM 818 N N . PRO A 1 112 ? -0.369 8.879 5.784 1.00 70.03 111 PRO A N 1
ATOM 819 C CA . PRO A 1 112 ? 0.600 7.841 6.148 1.00 72.05 111 PRO A CA 1
ATOM 820 C C . PRO A 1 112 ? 0.201 7.146 7.438 1.00 72.04 111 PRO A C 1
ATOM 821 O O . PRO A 1 112 ? -0.521 7.697 8.273 1.00 70.11 111 PRO A O 1
ATOM 825 N N . GLY A 1 113 ? 0.680 5.913 7.588 1.00 72.56 112 GLY A N 1
ATOM 826 C CA . GLY A 1 113 ? 0.347 5.097 8.731 1.00 70.80 112 GLY A CA 1
ATOM 827 C C . GLY A 1 113 ? -0.946 4.320 8.610 1.00 64.34 112 GLY A C 1
ATOM 828 O O . GLY A 1 113 ? -1.190 3.425 9.429 1.00 61.43 112 GLY A O 1
ATOM 829 N N . LEU A 1 114 ? -1.783 4.626 7.621 1.00 55.74 113 LEU A N 1
ATOM 830 C CA . LEU A 1 114 ? -3.043 3.921 7.425 1.00 52.17 113 LEU A CA 1
ATOM 831 C C . LEU A 1 114 ? -2.891 2.859 6.345 1.00 52.72 113 LEU A C 1
ATOM 832 O O . LEU A 1 114 ? -2.325 3.122 5.278 1.00 48.35 113 LEU A O 1
ATOM 837 N N . SER A 1 115 ? -3.399 1.665 6.632 1.00 47.82 114 SER A N 1
ATOM 838 C CA . SER A 1 115 ? -3.523 0.624 5.633 1.00 44.77 114 SER A CA 1
ATOM 839 C C . SER A 1 115 ? -4.550 1.036 4.579 1.00 38.75 114 SER A C 1
ATOM 840 O O . SER A 1 115 ? -5.324 1.981 4.760 1.00 35.35 114 SER A O 1
ATOM 843 N N . LEU A 1 116 ? -4.542 0.322 3.452 1.00 38.17 115 LEU A N 1
ATOM 844 C CA . LEU A 1 116 ? -5.544 0.577 2.421 1.00 37.85 115 LEU A CA 1
ATOM 845 C C . LEU A 1 116 ? -6.948 0.330 2.960 1.00 34.36 115 LEU A C 1
ATOM 846 O O . LEU A 1 116 ? -7.890 1.058 2.625 1.00 33.79 115 LEU A O 1
ATOM 851 N N . GLU A 1 117 ? -7.103 -0.697 3.799 1.00 34.88 116 GLU A N 1
ATOM 852 C CA . GLU A 1 117 ? -8.400 -0.982 4.409 1.00 35.54 116 GLU A CA 1
ATOM 853 C C . GLU A 1 117 ? -8.876 0.183 5.273 1.00 34.09 116 GLU A C 1
ATOM 854 O O . GLU A 1 117 ? -10.045 0.586 5.201 1.00 33.79 116 GLU A O 1
ATOM 860 N N . GLU A 1 118 ? -7.985 0.733 6.104 1.00 31.89 117 GLU A N 1
ATOM 861 C CA . GLU A 1 118 ? -8.371 1.865 6.942 1.00 35.50 117 GLU A CA 1
ATOM 862 C C . GLU A 1 118 ? -8.759 3.073 6.099 1.00 35.71 117 GLU A C 1
ATOM 863 O O . GLU A 1 118 ? -9.708 3.795 6.434 1.00 34.43 117 GLU A O 1
ATOM 869 N N . VAL A 1 119 ? -8.039 3.314 5.000 1.00 33.23 118 VAL A N 1
ATOM 870 C CA . VAL A 1 119 ? -8.429 4.405 4.106 1.00 30.53 118 VAL A CA 1
ATOM 871 C C . VAL A 1 119 ? -9.833 4.164 3.561 1.00 31.27 118 VAL A C 1
ATOM 872 O O . VAL A 1 119 ? -10.673 5.072 3.545 1.00 31.68 118 VAL A O 1
ATOM 876 N N . ALA A 1 120 ? -10.126 2.931 3.136 1.00 31.64 119 ALA A N 1
ATOM 877 C CA . ALA A 1 120 ? -11.453 2.645 2.599 1.00 30.90 119 ALA A CA 1
ATOM 878 C C . ALA A 1 120 ? -12.536 2.810 3.662 1.00 31.86 119 ALA A C 1
ATOM 879 O O . ALA A 1 120 ? -13.640 3.280 3.361 1.00 29.12 119 ALA A O 1
ATOM 881 N N . CYS A 1 121 ? -12.245 2.422 4.912 1.00 30.37 120 CYS A N 1
ATOM 882 C CA . CYS A 1 121 ? -13.235 2.574 5.978 1.00 33.63 120 CYS A CA 1
ATOM 883 C C . CYS A 1 121 ? -13.541 4.039 6.247 1.00 35.53 120 CYS A C 1
ATOM 884 O O . CYS A 1 121 ? -14.709 4.413 6.412 1.00 34.54 120 CYS A O 1
ATOM 887 N N . LYS A 1 122 ? -12.501 4.881 6.304 1.00 37.88 121 LYS A N 1
ATOM 888 C CA . LYS A 1 122 ? -12.716 6.308 6.512 1.00 34.31 121 LYS A CA 1
ATOM 889 C C . LYS A 1 122 ? -13.561 6.907 5.392 1.00 36.59 121 LYS A C 1
ATOM 890 O O . LYS A 1 122 ? -14.480 7.689 5.656 1.00 35.13 121 LYS A O 1
ATOM 896 N N . GLU A 1 123 ? -13.279 6.540 4.133 1.00 34.27 122 GLU A N 1
ATOM 897 C CA . GLU A 1 123 ? -14.066 7.057 3.015 1.00 33.52 122 GLU A CA 1
ATOM 898 C C . GLU A 1 123 ? -15.504 6.543 3.048 1.00 32.39 122 GLU A C 1
ATOM 899 O O . GLU A 1 123 ? -16.442 7.292 2.747 1.00 32.43 122 GLU A O 1
ATOM 905 N N . ALA A 1 124 ? -15.704 5.265 3.394 1.00 30.32 123 ALA A N 1
ATOM 906 C CA . ALA A 1 124 ? -17.068 4.755 3.495 1.00 34.46 123 ALA A CA 1
ATOM 907 C C . ALA A 1 124 ? -17.855 5.490 4.571 1.00 33.89 123 ALA A C 1
ATOM 908 O O . ALA A 1 124 ? -19.068 5.681 4.437 1.00 33.61 123 ALA A O 1
ATOM 910 N N . TRP A 1 125 ? -17.188 5.922 5.637 1.00 32.93 124 TRP A N 1
ATOM 911 C CA . TRP A 1 125 ? -17.882 6.721 6.639 1.00 34.55 124 TRP A CA 1
ATOM 912 C C . TRP A 1 125 ? -18.140 8.131 6.123 1.00 32.92 124 TRP A C 1
ATOM 913 O O . TRP A 1 125 ? -19.275 8.620 6.162 1.00 32.87 124 TRP A O 1
ATOM 924 N N . GLU A 1 126 ? -17.096 8.791 5.617 1.00 35.00 125 GLU A N 1
ATOM 925 C CA . GLU A 1 126 ? -17.199 10.208 5.275 1.00 36.00 125 GLU A CA 1
ATOM 926 C C . GLU A 1 126 ? -18.086 10.444 4.059 1.00 38.34 125 GLU A C 1
ATOM 927 O O . GLU A 1 126 ? -18.806 11.447 4.002 1.00 35.47 125 GLU A O 1
ATOM 933 N N . GLU A 1 127 ? -18.047 9.542 3.073 1.00 33.63 126 GLU A N 1
ATOM 934 C CA . GLU A 1 127 ? -18.818 9.721 1.847 1.00 34.98 126 GLU A CA 1
ATOM 935 C C . GLU A 1 127 ? -20.182 9.049 1.902 1.00 36.00 126 GLU A C 1
ATOM 936 O O . GLU A 1 127 ? -21.164 9.607 1.402 1.00 39.68 126 GLU A O 1
ATOM 942 N N . CYS A 1 128 ? -20.269 7.860 2.497 1.00 35.11 127 CYS A N 1
ATOM 943 C CA . CYS A 1 128 ? -21.489 7.068 2.435 1.00 33.59 127 CYS A CA 1
ATOM 944 C C . CYS A 1 128 ? -22.245 6.993 3.748 1.00 38.56 127 CYS A C 1
ATOM 945 O O . CYS A 1 128 ? -23.382 6.510 3.754 1.00 36.32 127 CYS A O 1
ATOM 948 N N . GLY A 1 129 ? -21.656 7.447 4.851 1.00 33.26 128 GLY A N 1
ATOM 949 C CA . GLY A 1 129 ? -22.330 7.347 6.125 1.00 33.21 128 GLY A CA 1
ATOM 950 C C . GLY A 1 129 ? -22.511 5.930 6.615 1.00 36.13 128 GLY A C 1
ATOM 951 O O . GLY A 1 129 ? -23.480 5.646 7.324 1.00 42.01 128 GLY A O 1
ATOM 952 N N . TYR A 1 130 ? -21.595 5.031 6.268 1.00 34.15 129 TYR A N 1
ATOM 953 C CA . TYR A 1 130 ? -21.635 3.647 6.726 1.00 36.36 129 TYR A CA 1
ATOM 954 C C . TYR A 1 130 ? -20.450 3.377 7.646 1.00 38.48 129 TYR A C 1
ATOM 955 O O . TYR A 1 130 ? -19.315 3.754 7.331 1.00 33.31 129 TYR A O 1
ATOM 964 N N . HIS A 1 131 ? -20.722 2.734 8.783 1.00 35.00 130 HIS A N 1
ATOM 965 C CA . HIS A 1 131 ? -19.686 2.335 9.726 1.00 34.06 130 HIS A CA 1
ATOM 966 C C . HIS A 1 131 ? -19.147 0.958 9.364 1.00 37.26 130 HIS A C 1
ATOM 967 O O . HIS A 1 131 ? -19.878 -0.036 9.428 1.00 34.16 130 HIS A O 1
ATOM 974 N N . LEU A 1 132 ? -17.858 0.901 9.044 1.00 35.32 131 LEU A N 1
ATOM 975 C CA . LEU A 1 132 ? -17.191 -0.310 8.593 1.00 41.33 131 LEU A CA 1
ATOM 976 C C . LEU A 1 132 ? -16.010 -0.614 9.501 1.00 40.13 131 LEU A C 1
ATOM 977 O O . LEU A 1 132 ? -15.393 0.294 10.066 1.00 40.88 131 LEU A O 1
ATOM 982 N N . ALA A 1 133 ? -15.684 -1.903 9.625 1.00 41.21 132 ALA A N 1
ATOM 983 C CA . ALA A 1 133 ? -14.405 -2.266 10.215 1.00 38.70 132 ALA A CA 1
ATOM 984 C C . ALA A 1 133 ? -13.446 -2.738 9.126 1.00 40.76 132 ALA A C 1
ATOM 985 O O . ALA A 1 133 ? -13.874 -3.390 8.166 1.00 37.53 132 ALA A O 1
ATOM 987 N N . PRO A 1 134 ? -12.157 -2.410 9.230 1.00 41.44 133 PRO A N 1
ATOM 988 C CA . PRO A 1 134 ? -11.201 -2.837 8.190 1.00 38.29 133 PRO A CA 1
ATOM 989 C C . PRO A 1 134 ? -11.197 -4.334 7.928 1.00 39.21 133 PRO A C 1
ATOM 990 O O . PRO A 1 134 ? -10.991 -4.753 6.784 1.00 37.89 133 PRO A O 1
ATOM 994 N N . SER A 1 135 ? -11.434 -5.155 8.951 1.00 38.64 134 SER A N 1
ATOM 995 C CA . SER A 1 135 ? -11.498 -6.599 8.753 1.00 40.49 134 SER A CA 1
ATOM 996 C C . SER A 1 135 ? -12.746 -7.034 7.996 1.00 40.05 134 SER A C 1
ATOM 997 O O . SER A 1 135 ? -12.805 -8.185 7.555 1.00 42.29 134 SER A O 1
ATOM 1000 N N . ASP A 1 136 ? -13.742 -6.153 7.854 1.00 38.82 135 ASP A N 1
ATOM 1001 C CA . ASP A 1 136 ? -14.921 -6.441 7.046 1.00 39.45 135 ASP A CA 1
ATOM 1002 C C . ASP A 1 136 ? -14.609 -6.464 5.559 1.00 42.36 135 ASP A C 1
ATOM 1003 O O . ASP A 1 136 ? -15.385 -7.034 4.785 1.00 43.23 135 ASP A O 1
ATOM 1008 N N . LEU A 1 137 ? -13.514 -5.837 5.142 1.00 38.01 136 LEU A N 1
ATOM 1009 C CA . LEU A 1 137 ? -13.274 -5.551 3.735 1.00 37.29 136 LEU A CA 1
ATOM 1010 C C . LEU A 1 137 ? -12.546 -6.700 3.056 1.00 42.73 136 LEU A C 1
ATOM 1011 O O . LEU A 1 137 ? -11.581 -7.248 3.594 1.00 44.88 136 LEU A O 1
ATOM 1016 N N . ARG A 1 138 ? -13.004 -7.038 1.857 1.00 36.28 137 ARG A N 1
ATOM 1017 C CA . ARG A 1 138 ? -12.393 -8.062 1.026 1.00 39.81 137 ARG A CA 1
ATOM 1018 C C . ARG A 1 138 ? -11.859 -7.398 -0.237 1.00 31.38 137 ARG A C 1
ATOM 1019 O O . ARG A 1 138 ? -12.562 -6.602 -0.864 1.00 31.76 137 ARG A O 1
ATOM 1027 N N . ARG A 1 139 ? -10.604 -7.687 -0.578 1.00 33.47 138 ARG A N 1
ATOM 1028 C CA . ARG A 1 139 ? -9.981 -7.126 -1.775 1.00 40.59 138 ARG A CA 1
ATOM 1029 C C . ARG A 1 139 ? -10.601 -7.749 -3.022 1.00 36.68 138 ARG A C 1
ATOM 1030 O O . ARG A 1 139 ? -10.597 -8.974 -3.176 1.00 35.28 138 ARG A O 1
ATOM 1038 N N . VAL A 1 140 ? -11.141 -6.919 -3.907 1.00 33.07 139 VAL A N 1
ATOM 1039 C CA . VAL A 1 140 ? -11.708 -7.422 -5.161 1.00 32.50 139 VAL A CA 1
ATOM 1040 C C . VAL A 1 140 ? -10.672 -7.428 -6.270 1.00 36.90 139 VAL A C 1
ATOM 1041 O O . VAL A 1 140 ? -10.523 -8.415 -6.994 1.00 36.02 139 VAL A O 1
ATOM 1045 N N . ALA A 1 141 ? -9.949 -6.323 -6.426 1.00 34.88 140 ALA A N 1
ATOM 1046 C CA . ALA A 1 141 ? -8.966 -6.214 -7.490 1.00 36.85 140 ALA A CA 1
ATOM 1047 C C . ALA A 1 141 ? -8.020 -5.072 -7.163 1.00 38.71 140 ALA A C 1
ATOM 1048 O O . ALA A 1 141 ? -8.359 -4.160 -6.409 1.00 35.05 140 ALA A O 1
ATOM 1050 N N . THR A 1 142 ? -6.822 -5.152 -7.727 1.00 35.98 141 THR A N 1
ATOM 1051 C CA . THR A 1 142 ? -5.867 -4.055 -7.737 1.00 36.90 141 THR A CA 1
ATOM 1052 C C . THR A 1 142 ? -5.406 -3.873 -9.173 1.00 37.38 141 THR A C 1
ATOM 1053 O O . THR A 1 142 ? -5.234 -4.859 -9.895 1.00 35.65 141 THR A O 1
ATOM 1057 N N . TYR A 1 143 ? -5.220 -2.623 -9.595 1.00 34.07 142 TYR A N 1
ATOM 1058 C CA . TYR A 1 143 ? -4.921 -2.360 -11.000 1.00 36.13 142 TYR A CA 1
ATOM 1059 C C . TYR A 1 143 ? -4.339 -0.961 -11.141 1.00 42.30 142 TYR A C 1
ATOM 1060 O O . TYR A 1 143 ? -4.411 -0.134 -10.226 1.00 38.84 142 TYR A O 1
ATOM 1069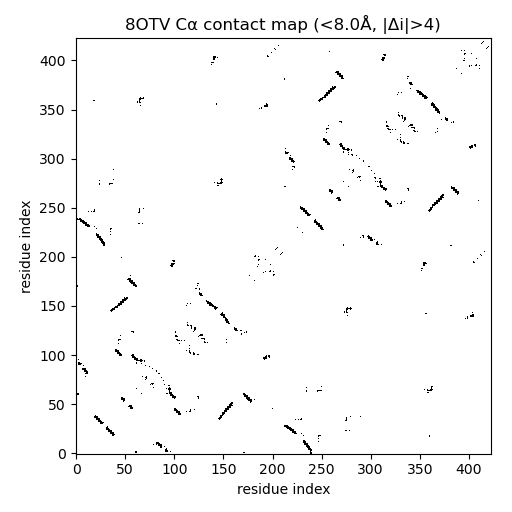 N N . TRP A 1 144 ? -3.754 -0.714 -12.309 1.00 36.88 143 TRP A N 1
ATOM 1070 C CA . TRP A 1 144 ? -3.322 0.624 -12.681 1.00 40.79 143 TRP A CA 1
ATOM 1071 C C . TRP A 1 144 ? -4.520 1.411 -13.184 1.00 41.38 143 TRP A C 1
ATOM 1072 O O . TRP A 1 144 ? -5.242 0.951 -14.076 1.00 41.62 143 TRP A O 1
ATOM 1083 N N . SER A 1 145 ? -4.728 2.593 -12.624 1.00 38.51 144 SER A N 1
ATOM 1084 C CA . SER A 1 145 ? -5.676 3.544 -13.179 1.00 48.10 144 SER A CA 1
ATOM 1085 C C . SER A 1 145 ? -4.931 4.607 -13.983 1.00 45.65 144 SER A C 1
ATOM 1086 O O . SER A 1 145 ? -3.782 4.949 -13.685 1.00 47.73 144 SER A O 1
ATOM 1089 N N . GLY A 1 146 ? -5.590 5.105 -15.025 1.00 44.00 145 GLY A N 1
ATOM 1090 C CA . GLY A 1 146 ? -5.053 6.183 -15.837 1.00 36.19 145 GLY A CA 1
ATOM 1091 C C . GLY A 1 146 ? -3.631 5.985 -16.319 1.00 39.84 145 GLY A C 1
ATOM 1092 O O . GLY A 1 146 ? -2.775 6.848 -16.098 1.00 36.12 145 GLY A O 1
ATOM 1093 N N . VAL A 1 147 ? -3.372 4.872 -17.014 1.00 33.97 146 VAL A N 1
ATOM 1094 C CA . VAL A 1 147 ? -2.008 4.532 -17.402 1.00 33.99 146 VAL A CA 1
ATOM 1095 C C . VAL A 1 147 ? -1.410 5.537 -18.368 1.00 32.95 146 VAL A C 1
ATOM 1096 O O . VAL A 1 147 ? -0.183 5.603 -18.509 1.00 34.23 146 VAL A O 1
ATOM 1100 N N . GLY A 1 148 ? -2.233 6.331 -19.030 1.00 32.57 147 GLY A N 1
ATOM 1101 C CA . GLY A 1 148 ? -1.721 7.238 -20.035 1.00 33.70 147 GLY A CA 1
ATOM 1102 C C . GLY A 1 148 ? -1.099 8.478 -19.428 1.00 34.12 147 GLY A C 1
ATOM 1103 O O . GLY A 1 148 ? -0.061 8.952 -19.897 1.00 35.57 147 GLY A O 1
ATOM 1104 N N . LEU A 1 149 ? -1.724 9.008 -18.377 1.00 33.06 148 LEU A N 1
ATOM 1105 C CA . LEU A 1 149 ? -1.321 10.292 -17.822 1.00 36.22 148 LEU A CA 1
ATOM 1106 C C . LEU A 1 149 ? -1.009 10.266 -16.331 1.00 37.45 148 LEU A C 1
ATOM 1107 O O . LEU A 1 149 ? -0.447 11.246 -15.828 1.00 39.94 148 LEU A O 1
ATOM 1112 N N . THR A 1 150 ? -1.335 9.192 -15.613 1.00 37.55 149 THR A N 1
ATOM 1113 C CA . THR A 1 150 ? -1.079 9.098 -14.176 1.00 43.40 149 THR A CA 1
ATOM 1114 C C . THR A 1 150 ? -0.548 7.711 -13.822 1.00 44.44 149 THR A C 1
ATOM 1115 O O . THR A 1 150 ? -0.966 6.711 -14.401 1.00 48.22 149 THR A O 1
ATOM 1119 N N . GLY A 1 151 ? 0.371 7.640 -12.873 1.00 56.08 150 GLY A N 1
ATOM 1120 C CA . GLY A 1 151 ? 0.952 6.340 -12.600 1.00 60.50 150 GLY A CA 1
ATOM 1121 C C . GLY A 1 151 ? 0.435 5.667 -11.348 1.00 57.99 150 GLY A C 1
ATOM 1122 O O . GLY A 1 151 ? 1.198 4.971 -10.671 1.00 64.30 150 GLY A O 1
ATOM 1123 N N . SER A 1 152 ? -0.851 5.824 -11.042 1.00 46.10 151 SER A N 1
ATOM 1124 C CA . SER A 1 152 ? -1.357 5.501 -9.713 1.00 45.61 151 SER A CA 1
ATOM 1125 C C . SER A 1 152 ? -2.061 4.151 -9.683 1.00 43.61 151 SER A C 1
ATOM 1126 O O . SER A 1 152 ? -2.758 3.764 -10.627 1.00 44.03 151 SER A O 1
ATOM 1129 N N . ARG A 1 153 ? -1.872 3.450 -8.577 1.00 43.42 152 ARG A N 1
ATOM 1130 C CA . ARG A 1 153 ? -2.518 2.178 -8.317 1.00 40.92 152 ARG A CA 1
ATOM 1131 C C . ARG A 1 153 ? -3.850 2.422 -7.617 1.00 39.61 152 ARG A C 1
ATOM 1132 O O . ARG A 1 153 ? -3.980 3.347 -6.808 1.00 36.37 152 ARG A O 1
ATOM 1140 N N . GLN A 1 154 ? -4.842 1.598 -7.935 1.00 35.69 153 GLN A N 1
ATOM 1141 C CA . GLN A 1 154 ? -6.136 1.675 -7.278 1.00 33.09 153 GLN A CA 1
ATOM 1142 C C . GLN A 1 154 ? -6.549 0.288 -6.810 1.00 34.49 153 GLN A C 1
ATOM 1143 O O . GLN A 1 154 ? -6.385 -0.693 -7.536 1.00 33.94 153 GLN A O 1
ATOM 1149 N N . THR A 1 155 ? -7.072 0.213 -5.585 1.00 28.88 154 THR A N 1
ATOM 1150 C CA . THR A 1 155 ? -7.477 -1.049 -4.976 1.00 32.30 154 THR A CA 1
ATOM 1151 C C . THR A 1 155 ? -8.960 -1.003 -4.642 1.00 32.33 154 THR A C 1
ATOM 1152 O O . THR A 1 155 ? -9.407 -0.115 -3.904 1.00 32.88 154 THR A O 1
ATOM 1156 N N . MET A 1 156 ? -9.704 -1.978 -5.154 1.00 29.19 155 MET A N 1
ATOM 1157 C CA . MET A 1 156 ? -11.141 -2.101 -4.936 1.00 31.81 155 MET A CA 1
ATOM 1158 C C . MET A 1 156 ? -11.459 -3.116 -3.849 1.00 31.51 155 MET A C 1
ATOM 1159 O O . MET A 1 156 ? -11.035 -4.274 -3.933 1.00 31.68 155 MET A O 1
ATOM 1164 N N . PHE A 1 157 ? -12.250 -2.692 -2.865 1.00 26.54 156 PHE A N 1
ATOM 1165 C CA . PHE A 1 157 ? -12.733 -3.558 -1.801 1.00 31.99 156 PHE A CA 1
ATOM 1166 C C . PHE A 1 157 ? -14.233 -3.774 -1.932 1.00 28.83 156 PHE A C 1
ATOM 1167 O O . PHE A 1 157 ? -14.935 -3.024 -2.616 1.00 32.16 156 PHE A O 1
ATOM 1175 N N . TYR A 1 158 ? -14.711 -4.817 -1.260 1.00 30.98 157 TYR A N 1
ATOM 1176 C CA . TYR A 1 158 ? -16.128 -5.135 -1.183 1.00 28.94 157 TYR A CA 1
ATOM 1177 C C . TYR A 1 158 ? -16.481 -5.502 0.251 1.00 31.18 157 TYR A C 1
ATOM 1178 O O . TYR A 1 158 ? -15.706 -6.183 0.928 1.00 30.33 157 TYR A O 1
ATOM 1187 N N . THR A 1 159 ? -17.665 -5.089 0.698 1.00 31.09 158 THR A N 1
ATOM 1188 C CA . THR A 1 159 ? -18.184 -5.573 1.967 1.00 35.35 158 THR A CA 1
ATOM 1189 C C . THR A 1 159 ? -19.704 -5.510 1.955 1.00 33.67 158 THR A C 1
ATOM 1190 O O . THR A 1 159 ? -20.302 -4.641 1.316 1.00 33.96 158 THR A O 1
ATOM 1194 N N . GLU A 1 160 ? -20.321 -6.454 2.660 1.00 37.20 159 GLU A N 1
ATOM 1195 C CA . GLU A 1 160 ? -21.750 -6.405 2.934 1.00 36.82 159 GLU A CA 1
ATOM 1196 C C . GLU A 1 160 ? -22.016 -5.602 4.199 1.00 37.73 159 GLU A C 1
ATOM 1197 O O . GLU A 1 160 ? -21.240 -5.655 5.157 1.00 43.98 159 GLU A O 1
ATOM 1203 N N . VAL A 1 161 ? -23.129 -4.867 4.201 1.00 39.09 160 VAL A N 1
ATOM 1204 C CA . VAL A 1 161 ? -23.546 -4.073 5.348 1.00 41.86 160 VAL A CA 1
ATOM 1205 C C . VAL A 1 161 ? -25.038 -4.270 5.568 1.00 42.77 160 VAL A C 1
ATOM 1206 O O . VAL A 1 161 ? -25.760 -4.760 4.701 1.00 39.88 160 VAL A O 1
ATOM 1210 N N . THR A 1 162 ? -25.495 -3.871 6.751 1.00 45.70 161 THR A N 1
ATOM 1211 C CA . THR A 1 162 ? -26.915 -3.814 7.057 1.00 45.32 161 THR A CA 1
ATOM 1212 C C . THR A 1 162 ? -27.292 -2.386 7.426 1.00 44.40 161 THR A C 1
ATOM 1213 O O . THR A 1 162 ? -26.440 -1.502 7.546 1.00 43.21 161 THR A O 1
ATOM 1217 N N . ASP A 1 163 ? -28.594 -2.162 7.597 1.00 42.33 162 ASP A N 1
ATOM 1218 C CA . ASP A 1 163 ? -29.061 -0.846 8.014 1.00 42.76 162 ASP A CA 1
ATOM 1219 C C . ASP A 1 163 ? -28.543 -0.463 9.392 1.00 45.65 162 ASP A C 1
ATOM 1220 O O . ASP A 1 163 ? -28.557 0.723 9.736 1.00 48.97 162 ASP A O 1
ATOM 1225 N N . ALA A 1 164 ? -28.090 -1.438 10.187 1.00 45.44 163 ALA A N 1
ATOM 1226 C CA . ALA A 1 164 ? -27.527 -1.152 11.501 1.00 46.85 163 ALA A CA 1
ATOM 1227 C C . ALA A 1 164 ? -26.197 -0.419 11.412 1.00 42.71 163 ALA A C 1
ATOM 1228 O O . ALA A 1 164 ? -25.758 0.165 12.409 1.00 42.96 163 ALA A O 1
ATOM 1230 N N . GLN A 1 165 ? -25.549 -0.443 10.250 1.00 38.31 164 GLN A N 1
ATOM 1231 C CA . GLN A 1 165 ? -24.294 0.255 10.022 1.00 42.26 164 GLN A CA 1
ATOM 1232 C C . GLN A 1 165 ? -24.473 1.587 9.290 1.00 42.55 164 GLN A C 1
ATOM 1233 O O . GLN A 1 165 ? -23.474 2.237 8.965 1.00 38.88 164 GLN A O 1
ATOM 1239 N N . ARG A 1 166 ? -25.712 2.014 9.044 1.00 41.92 165 ARG A N 1
ATOM 1240 C CA . ARG A 1 166 ? -25.997 3.243 8.310 1.00 41.60 165 ARG A CA 1
ATOM 1241 C C . ARG A 1 166 ? -26.218 4.408 9.268 1.00 41.89 165 ARG A C 1
ATOM 1242 O O . ARG A 1 166 ? -27.057 4.325 10.172 1.00 44.39 165 ARG A O 1
ATOM 1246 N N . SER A 1 167 ? -25.480 5.495 9.055 1.00 40.74 166 SER A N 1
ATOM 1247 C CA . SER A 1 167 ? -25.681 6.688 9.856 1.00 43.50 166 SER A CA 1
ATOM 1248 C C . SER A 1 167 ? -26.973 7.386 9.440 1.00 50.73 166 SER A C 1
ATOM 1249 O O . SER A 1 167 ? -27.448 7.249 8.311 1.00 52.28 166 SER A O 1
ATOM 1252 N N . GLY A 1 168 ? -27.546 8.139 10.379 1.00 54.94 167 GLY A N 1
ATOM 1253 C CA . GLY A 1 168 ? -28.740 8.886 10.107 1.00 65.81 167 GLY A CA 1
ATOM 1254 C C . GLY A 1 168 ? -28.477 10.061 9.180 1.00 76.93 167 GLY A C 1
ATOM 1255 O O . GLY A 1 168 ? -27.345 10.294 8.728 1.00 72.07 167 GLY A O 1
ATOM 1256 N N . PRO A 1 169 ? -29.533 10.812 8.875 1.00 100.77 168 PRO A N 1
ATOM 1257 C CA . PRO A 1 169 ? -29.347 12.055 8.115 1.00 96.61 168 PRO A CA 1
ATOM 1258 C C . PRO A 1 169 ? -28.514 13.043 8.921 1.00 91.22 168 PRO A C 1
ATOM 1259 O O . PRO A 1 169 ? -28.835 13.363 10.068 1.00 75.95 168 PRO A O 1
ATOM 1263 N N . GLY A 1 170 ? -27.428 13.512 8.314 1.00 82.39 169 GLY A N 1
ATOM 1264 C CA . GLY A 1 170 ? -26.417 14.267 9.021 1.00 74.72 169 GLY A CA 1
ATOM 1265 C C . GLY A 1 170 ? -25.401 13.353 9.681 1.00 76.54 169 GLY A C 1
ATOM 1266 O O . GLY A 1 170 ? -25.553 12.130 9.741 1.00 74.15 169 GLY A O 1
ATOM 1267 N N . GLY A 1 171 ? -24.324 13.959 10.170 1.00 87.30 170 GLY A N 1
ATOM 1268 C CA . GLY A 1 171 ? -23.377 13.180 10.943 1.00 92.06 170 GLY A CA 1
ATOM 1269 C C . GLY A 1 171 ? -21.904 13.387 10.660 1.00 91.86 170 GLY A C 1
ATOM 1270 O O . GLY A 1 171 ? -21.087 13.320 11.582 1.00 93.49 170 GLY A O 1
ATOM 1271 N N . GLY A 1 172 ? -21.537 13.625 9.406 1.00 82.52 171 GLY A N 1
ATOM 1272 C CA . GLY A 1 172 ? -20.129 13.743 9.077 1.00 86.37 171 GLY A CA 1
ATOM 1273 C C . GLY A 1 172 ? -19.595 15.162 9.063 1.00 93.85 171 GLY A C 1
ATOM 1274 O O . GLY A 1 172 ? -18.573 15.432 8.424 1.00 104.16 171 GLY A O 1
ATOM 1275 N N . LEU A 1 173 ? -20.261 16.067 9.780 1.00 76.71 172 LEU A N 1
ATOM 1276 C CA . LEU A 1 173 ? -19.986 17.508 9.695 1.00 81.64 172 LEU A CA 1
ATOM 1277 C C . LEU A 1 173 ? -19.884 18.001 8.249 1.00 77.86 172 LEU A C 1
ATOM 1278 O O . LEU A 1 173 ? -20.719 17.666 7.406 1.00 80.85 172 LEU A O 1
ATOM 1283 N N . LEU A 1 179 ? -20.672 18.347 -1.818 1.00 58.93 178 LEU A N 1
ATOM 1284 C CA . LEU A 1 179 ? -21.861 17.665 -1.327 1.00 52.52 178 LEU A CA 1
ATOM 1285 C C . LEU A 1 179 ? -22.124 16.413 -2.161 1.00 52.87 178 LEU A C 1
ATOM 1286 O O . LEU A 1 179 ? -22.059 16.436 -3.394 1.00 51.55 178 LEU A O 1
ATOM 1291 N N . ILE A 1 180 ? -22.396 15.315 -1.463 1.00 43.21 179 ILE A N 1
ATOM 1292 C CA . ILE A 1 180 ? -22.496 13.983 -2.044 1.00 47.59 179 ILE A CA 1
ATOM 1293 C C . ILE A 1 180 ? -23.874 13.431 -1.722 1.00 53.30 179 ILE A C 1
ATOM 1294 O O . ILE A 1 180 ? -24.371 13.602 -0.604 1.00 53.33 179 ILE A O 1
ATOM 1299 N N . GLU A 1 181 ? -24.501 12.784 -2.700 1.00 45.34 180 GLU A N 1
ATOM 1300 C CA . GLU A 1 181 ? -25.742 12.056 -2.468 1.00 44.30 180 GLU A CA 1
ATOM 1301 C C . GLU A 1 181 ? -25.441 10.564 -2.465 1.00 47.58 180 GLU A C 1
ATOM 1302 O O . GLU A 1 181 ? -24.869 10.035 -3.426 1.00 40.97 180 GLU A O 1
ATOM 1308 N N . VAL A 1 182 ? -25.812 9.896 -1.383 1.00 41.03 181 VAL A N 1
ATOM 1309 C CA . VAL A 1 182 ? -25.631 8.455 -1.283 1.00 39.10 181 VAL A CA 1
ATOM 1310 C C . VAL A 1 182 ? -26.698 7.787 -2.136 1.00 39.99 181 VAL A C 1
ATOM 1311 O O . VAL A 1 182 ? -27.884 8.128 -2.046 1.00 38.92 181 VAL A O 1
ATOM 1315 N N . VAL A 1 183 ? -26.278 6.851 -2.981 1.00 40.21 182 VAL A N 1
ATOM 1316 C CA . VAL A 1 183 ? -27.168 6.136 -3.884 1.00 39.89 182 VAL A CA 1
ATOM 1317 C C . VAL A 1 183 ? -27.308 4.700 -3.402 1.00 35.80 182 VAL A C 1
ATOM 1318 O O . VAL A 1 183 ? -26.303 4.018 -3.164 1.00 38.72 182 VAL A O 1
ATOM 1322 N N . HIS A 1 184 ? -28.551 4.234 -3.287 1.00 33.59 183 HIS A N 1
ATOM 1323 C CA . HIS A 1 184 ? -28.859 2.834 -3.022 1.00 40.14 183 HIS A CA 1
ATOM 1324 C C . HIS A 1 184 ? -29.519 2.253 -4.266 1.00 40.69 183 HIS A C 1
ATOM 1325 O O . HIS A 1 184 ? -30.663 2.591 -4.585 1.00 42.32 183 HIS A O 1
ATOM 1332 N N . LEU A 1 185 ? -28.799 1.376 -4.957 1.00 39.34 184 LEU A N 1
ATOM 1333 C CA . LEU A 1 185 ? -29.242 0.820 -6.227 1.00 40.29 184 LEU A CA 1
ATOM 1334 C C . LEU A 1 185 ? -29.796 -0.582 -6.021 1.00 42.75 184 LEU A C 1
ATOM 1335 O O . LEU A 1 185 ? -29.019 -1.504 -5.728 1.00 37.94 184 LEU A O 1
ATOM 1340 N N . PRO A 1 186 ? -31.106 -0.798 -6.156 1.00 43.26 185 PRO A N 1
ATOM 1341 C CA . PRO A 1 186 ? -31.655 -2.145 -5.955 1.00 45.74 185 PRO A CA 1
ATOM 1342 C C . PRO A 1 186 ? -31.061 -3.152 -6.929 1.00 46.34 185 PRO A C 1
ATOM 1343 O O . PRO A 1 186 ? -30.723 -2.822 -8.066 1.00 47.42 185 PRO A O 1
ATOM 1347 N N . LEU A 1 187 ? -30.933 -4.399 -6.464 1.00 48.69 186 LEU A N 1
ATOM 1348 C CA . LEU A 1 187 ? -30.367 -5.452 -7.301 1.00 44.51 186 LEU A CA 1
ATOM 1349 C C . LEU A 1 187 ? -31.222 -5.721 -8.537 1.00 52.50 186 LEU A C 1
ATOM 1350 O O . LEU A 1 187 ? -30.676 -6.089 -9.584 1.00 51.02 186 LEU A O 1
ATOM 1355 N N . GLU A 1 188 ? -32.551 -5.563 -8.430 1.00 56.58 187 GLU A N 1
ATOM 1356 C CA . GLU A 1 188 ? -33.456 -5.657 -9.579 1.00 60.69 187 GLU A CA 1
ATOM 1357 C C . GLU A 1 188 ? -32.886 -5.044 -10.850 1.00 60.70 187 GLU A C 1
ATOM 1358 O O . GLU A 1 188 ? -32.685 -5.734 -11.854 1.00 58.66 187 GLU A O 1
ATOM 1364 N N . GLY A 1 189 ? -32.658 -3.733 -10.829 1.00 53.99 188 GLY A N 1
ATOM 1365 C CA . GLY A 1 189 ? -32.266 -3.028 -12.029 1.00 55.97 188 GLY A CA 1
ATOM 1366 C C . GLY A 1 189 ? -30.835 -2.548 -11.992 1.00 49.53 188 GLY A C 1
ATOM 1367 O O . GLY A 1 189 ? -30.483 -1.583 -12.675 1.00 52.52 188 GLY A O 1
ATOM 1368 N N . ALA A 1 190 ? -30.001 -3.218 -11.196 1.00 49.21 189 ALA A N 1
ATOM 1369 C CA . ALA A 1 190 ? -28.610 -2.802 -11.063 1.00 48.24 189 ALA A CA 1
ATOM 1370 C C . ALA A 1 190 ? -27.864 -2.959 -12.381 1.00 46.42 189 ALA A C 1
ATOM 1371 O O . ALA A 1 190 ? -27.127 -2.058 -12.798 1.00 41.70 189 ALA A O 1
ATOM 1373 N N . GLN A 1 191 ? -28.048 -4.098 -13.055 1.00 50.06 190 GLN A N 1
ATOM 1374 C CA . GLN A 1 191 ? -27.382 -4.314 -14.336 1.00 49.55 190 GLN A CA 1
ATOM 1375 C C . GLN A 1 191 ? -27.881 -3.326 -15.382 1.00 47.27 190 GLN A C 1
ATOM 1376 O O . GLN A 1 191 ? -27.083 -2.715 -16.101 1.00 47.57 190 GLN A O 1
ATOM 1382 N N . ALA A 1 192 ? -29.206 -3.154 -15.479 1.00 49.51 191 ALA A N 1
ATOM 1383 C CA . ALA A 1 192 ? -29.762 -2.178 -16.415 1.00 48.91 191 ALA A CA 1
ATOM 1384 C C . ALA A 1 192 ? -29.238 -0.776 -16.128 1.00 48.02 191 ALA A C 1
ATOM 1385 O O . ALA A 1 192 ? -29.007 0.010 -17.053 1.00 43.59 191 ALA A O 1
ATOM 1387 N N . PHE A 1 193 ? -29.048 -0.450 -14.849 1.00 44.25 192 PHE A N 1
ATOM 1388 C CA . PHE A 1 193 ? -28.471 0.836 -14.468 1.00 45.32 192 PHE A CA 1
ATOM 1389 C C . PHE A 1 193 ? -27.053 0.981 -15.010 1.00 44.33 192 PHE A C 1
ATOM 1390 O O . PHE A 1 193 ? -26.715 1.988 -15.643 1.00 41.24 192 PHE A O 1
ATOM 1398 N N . ALA A 1 194 ? -26.206 -0.025 -14.774 1.00 42.00 193 ALA A N 1
ATOM 1399 C CA . ALA A 1 194 ? -24.839 0.020 -15.282 1.00 44.05 193 ALA A CA 1
ATOM 1400 C C . ALA A 1 194 ? -24.801 0.082 -16.803 1.00 44.81 193 ALA A C 1
ATOM 1401 O O . ALA A 1 194 ? -23.907 0.715 -17.372 1.00 42.07 193 ALA A O 1
ATOM 1403 N N . ASP A 1 195 ? -25.765 -0.552 -17.478 1.00 42.48 194 ASP A N 1
ATOM 1404 C CA . ASP A 1 195 ? -25.793 -0.553 -18.935 1.00 48.77 194 ASP A CA 1
ATOM 1405 C C . ASP A 1 195 ? -26.373 0.727 -19.522 1.00 51.07 194 ASP A C 1
ATOM 1406 O O . ASP A 1 195 ? -26.315 0.906 -20.743 1.00 50.28 194 ASP A O 1
ATOM 1411 N N . ASP A 1 196 ? -26.938 1.607 -18.694 1.00 48.19 195 ASP A N 1
ATOM 1412 C CA . ASP A 1 196 ? -27.641 2.789 -19.178 1.00 51.12 195 ASP A CA 1
ATOM 1413 C C . ASP A 1 196 ? -26.633 3.833 -19.639 1.00 50.62 195 ASP A C 1
ATOM 1414 O O . ASP A 1 196 ? -25.926 4.421 -18.809 1.00 50.29 195 ASP A O 1
ATOM 1419 N N . PRO A 1 197 ? -26.559 4.114 -20.943 1.00 54.02 196 PRO A N 1
ATOM 1420 C CA . PRO A 1 197 ? -25.571 5.091 -21.427 1.00 56.10 196 PRO A CA 1
ATOM 1421 C C . PRO A 1 197 ? -25.900 6.520 -21.041 1.00 55.76 196 PRO A C 1
ATOM 1422 O O . PRO A 1 197 ? -25.014 7.380 -21.111 1.00 53.43 196 PRO A O 1
ATOM 1426 N N . ASP A 1 198 ? -27.141 6.801 -20.646 1.00 51.22 197 ASP A N 1
ATOM 1427 C CA . ASP A 1 198 ? -27.536 8.154 -20.278 1.00 56.73 197 ASP A CA 1
ATOM 1428 C C . ASP A 1 198 ? -27.150 8.521 -18.849 1.00 53.79 197 ASP A C 1
ATOM 1429 O O . ASP A 1 198 ? -27.378 9.664 -18.440 1.00 54.02 197 ASP A O 1
ATOM 1434 N N . ILE A 1 199 ? -26.575 7.594 -18.089 1.00 51.49 198 ILE A N 1
ATOM 1435 C CA . ILE A 1 199 ? -26.167 7.862 -16.709 1.00 51.33 198 ILE A CA 1
ATOM 1436 C C . ILE A 1 199 ? -24.647 7.951 -16.647 1.00 48.36 198 ILE A C 1
ATOM 1437 O O . ILE A 1 199 ? -23.969 6.921 -16.754 1.00 44.32 198 ILE A O 1
ATOM 1442 N N . PRO A 1 200 ? -24.068 9.156 -16.481 1.00 46.56 199 PRO A N 1
ATOM 1443 C CA . PRO A 1 200 ? -22.605 9.271 -16.369 1.00 41.01 199 PRO A CA 1
ATOM 1444 C C . PRO A 1 200 ? -22.052 8.486 -15.194 1.00 39.65 199 PRO A C 1
ATOM 1445 O O . PRO A 1 200 ? -22.340 8.812 -14.042 1.00 33.47 199 PRO A O 1
ATOM 1449 N N . LYS A 1 201 ? -21.259 7.452 -15.463 1.00 35.99 200 LYS A N 1
ATOM 1450 C CA . LYS A 1 201 ? -20.679 6.643 -14.403 1.00 35.24 200 LYS A CA 1
ATOM 1451 C C . LYS A 1 201 ? -19.271 6.235 -14.805 1.00 36.43 200 LYS A C 1
ATOM 1452 O O . LYS A 1 201 ? -18.840 6.447 -15.940 1.00 33.75 200 LYS A O 1
ATOM 1458 N N . THR A 1 202 ? -18.560 5.642 -13.856 1.00 34.72 201 THR A N 1
ATOM 1459 C CA . THR A 1 202 ? -17.189 5.192 -14.042 1.00 34.35 201 THR A CA 1
ATOM 1460 C C . THR A 1 202 ? -17.156 3.700 -14.340 1.00 32.21 201 THR A C 1
ATOM 1461 O O . THR A 1 202 ? -18.134 2.975 -14.141 1.00 31.02 201 THR A O 1
ATOM 1465 N N . LEU A 1 203 ? -15.999 3.247 -14.825 1.00 29.86 202 LEU A N 1
ATOM 1466 C CA . LEU A 1 203 ? -15.801 1.817 -15.042 1.00 30.08 202 LEU A CA 1
ATOM 1467 C C . LEU A 1 203 ? -15.839 1.041 -13.729 1.00 30.08 202 LEU A C 1
ATOM 1468 O O . LEU A 1 203 ? -16.268 -0.118 -13.711 1.00 31.49 202 LEU A O 1
ATOM 1473 N N . GLY A 1 204 ? -15.405 1.655 -12.627 1.00 28.88 203 GLY A N 1
ATOM 1474 C CA . GLY A 1 204 ? -15.514 0.995 -11.335 1.00 28.31 203 GLY A CA 1
ATOM 1475 C C . GLY A 1 204 ? -16.942 0.614 -10.989 1.00 29.28 203 GLY A C 1
ATOM 1476 O O . GLY A 1 204 ? -17.189 -0.449 -10.417 1.00 31.42 203 GLY A O 1
ATOM 1477 N N . VAL A 1 205 ? -17.899 1.485 -11.319 1.00 31.73 204 VAL A N 1
ATOM 1478 C CA . VAL A 1 205 ? -19.314 1.170 -11.121 1.00 29.21 204 VAL A CA 1
ATOM 1479 C C . VAL A 1 205 ? -19.731 0.013 -12.019 1.00 34.28 204 VAL A C 1
ATOM 1480 O O . VAL A 1 205 ? -20.343 -0.963 -11.564 1.00 29.93 204 VAL A O 1
ATOM 1484 N N . ILE A 1 206 ? -19.433 0.126 -13.322 1.00 30.85 205 ILE A N 1
ATOM 1485 C CA . ILE A 1 206 ? -19.806 -0.907 -14.288 1.00 31.82 205 ILE A CA 1
ATOM 1486 C C . ILE A 1 206 ? -19.205 -2.248 -13.887 1.00 32.54 205 ILE A C 1
ATOM 1487 O O . ILE A 1 206 ? -19.899 -3.272 -13.855 1.00 30.27 205 ILE A O 1
ATOM 1492 N N . PHE A 1 207 ? -17.908 -2.258 -13.561 1.00 28.06 206 PHE A N 1
ATOM 1493 C CA . PHE A 1 207 ? -17.272 -3.506 -13.138 1.00 33.28 206 PHE A CA 1
ATOM 1494 C C . PHE A 1 207 ? -17.827 -3.985 -11.803 1.00 30.46 206 PHE A C 1
ATOM 1495 O O . PHE A 1 207 ? -18.116 -5.177 -11.637 1.00 30.99 206 PHE A O 1
ATOM 1503 N N . GLY A 1 208 ? -17.957 -3.076 -10.834 1.00 28.31 207 GLY A N 1
ATOM 1504 C CA . GLY A 1 208 ? -18.447 -3.471 -9.520 1.00 31.85 207 GLY A CA 1
ATOM 1505 C C . GLY A 1 208 ? -19.815 -4.120 -9.586 1.00 36.42 207 GLY A C 1
ATOM 1506 O O . GLY A 1 208 ? -20.061 -5.139 -8.938 1.00 32.10 207 GLY A O 1
ATOM 1507 N N . VAL A 1 209 ? -20.712 -3.560 -10.398 1.00 34.30 208 VAL A N 1
ATOM 1508 C CA . VAL A 1 209 ? -22.070 -4.090 -10.491 1.00 39.55 208 VAL A CA 1
ATOM 1509 C C . VAL A 1 209 ? -22.066 -5.475 -11.126 1.00 42.14 208 VAL A C 1
ATOM 1510 O O . VAL A 1 209 ? -22.697 -6.411 -10.619 1.00 41.57 208 VAL A O 1
ATOM 1514 N N . SER A 1 210 ? -21.360 -5.629 -12.245 1.00 37.97 209 SER A N 1
ATOM 1515 C CA . SER A 1 210 ? -21.341 -6.924 -12.914 1.00 39.15 209 SER A CA 1
ATOM 1516 C C . SER A 1 210 ? -20.549 -7.958 -12.122 1.00 41.96 209 SER A C 1
ATOM 1517 O O . SER A 1 210 ? -20.911 -9.141 -12.122 1.00 40.37 209 SER A O 1
ATOM 1520 N N . TRP A 1 211 ? -19.481 -7.540 -11.435 1.00 38.82 210 TRP A N 1
ATOM 1521 C CA . TRP A 1 211 ? -18.754 -8.463 -10.564 1.00 40.79 210 TRP A CA 1
ATOM 1522 C C . TRP A 1 211 ? -19.648 -8.965 -9.435 1.00 41.08 210 TRP A C 1
ATOM 1523 O O . TRP A 1 211 ? -19.709 -10.169 -9.163 1.00 41.15 210 TRP A O 1
ATOM 1534 N N . PHE A 1 212 ? -20.352 -8.051 -8.763 1.00 38.09 211 PHE A N 1
ATOM 1535 C CA . PHE A 1 212 ? -21.222 -8.455 -7.662 1.00 39.67 211 PHE A CA 1
ATOM 1536 C C . PHE A 1 212 ? -22.302 -9.420 -8.141 1.00 45.20 211 PHE A C 1
ATOM 1537 O O . PHE A 1 212 ? -22.588 -10.425 -7.479 1.00 40.19 211 PHE A O 1
ATOM 1545 N N . LEU A 1 213 ? -22.906 -9.138 -9.299 1.00 42.29 212 LEU A N 1
ATOM 1546 C CA . LEU A 1 213 ? -24.015 -9.962 -9.767 1.00 44.46 212 LEU A CA 1
ATOM 1547 C C . LEU A 1 213 ? -23.557 -11.362 -10.159 1.00 47.49 212 LEU A C 1
ATOM 1548 O O . LEU A 1 213 ? -24.311 -12.327 -9.990 1.00 51.39 212 LEU A O 1
ATOM 1553 N N . SER A 1 214 ? -22.336 -11.497 -10.671 1.00 45.50 213 SER A N 1
ATOM 1554 C CA . SER A 1 214 ? -21.843 -12.799 -11.104 1.00 50.30 213 SER A CA 1
ATOM 1555 C C . SER A 1 214 ? -21.068 -13.541 -10.021 1.00 52.25 213 SER A C 1
ATOM 1556 O O . SER A 1 214 ? -21.009 -14.774 -10.053 1.00 55.43 213 SER A O 1
ATOM 1559 N N . GLN A 1 215 ? -20.480 -12.832 -9.056 1.00 52.01 214 GLN A N 1
ATOM 1560 C CA . GLN A 1 215 ? -19.630 -13.465 -8.053 1.00 56.17 214 GLN A CA 1
ATOM 1561 C C . GLN A 1 215 ? -20.257 -13.566 -6.671 1.00 53.98 214 GLN A C 1
ATOM 1562 O O . GLN A 1 215 ? -19.910 -14.482 -5.920 1.00 53.03 214 GLN A O 1
ATOM 1568 N N . VAL A 1 216 ? -21.165 -12.663 -6.313 1.00 49.11 215 VAL A N 1
ATOM 1569 C CA . VAL A 1 216 ? -21.719 -12.592 -4.961 1.00 49.07 215 VAL A CA 1
ATOM 1570 C C . VAL A 1 216 ? -23.207 -12.940 -4.949 1.00 55.65 215 VAL A C 1
ATOM 1571 O O . VAL A 1 216 ? -23.638 -13.830 -4.215 1.00 61.10 215 VAL A O 1
ATOM 1575 N N . ALA A 1 217 ? -24.001 -12.245 -5.764 1.00 50.15 216 ALA A N 1
ATOM 1576 C CA . ALA A 1 217 ? -25.449 -12.449 -5.782 1.00 53.42 216 ALA A CA 1
ATOM 1577 C C . ALA A 1 217 ? -25.887 -13.903 -5.921 1.00 59.66 216 ALA A C 1
ATOM 1578 O O . ALA A 1 217 ? -26.898 -14.267 -5.296 1.00 66.58 216 ALA A O 1
ATOM 1580 N N . PRO A 1 218 ? -25.229 -14.766 -6.704 1.00 59.07 217 PRO A N 1
ATOM 1581 C CA . PRO A 1 218 ? -25.688 -16.164 -6.758 1.00 64.23 217 PRO A CA 1
ATOM 1582 C C . PRO A 1 218 ? -25.584 -16.892 -5.428 1.00 71.24 217 PRO A C 1
ATOM 1583 O O . PRO A 1 218 ? -26.418 -17.762 -5.143 1.00 75.31 217 PRO A O 1
ATOM 1587 N N . ASN A 1 219 ? -24.594 -16.561 -4.601 1.00 77.80 218 ASN A N 1
ATOM 1588 C CA . ASN A 1 219 ? -24.338 -17.275 -3.356 1.00 81.20 218 ASN A CA 1
ATOM 1589 C C . ASN A 1 219 ? -25.168 -16.766 -2.184 1.00 83.06 218 ASN A C 1
ATOM 1590 O O . ASN A 1 219 ? -25.034 -17.297 -1.076 1.00 81.51 218 ASN A O 1
ATOM 1595 N N . LEU A 1 220 ? -26.010 -15.761 -2.391 1.00 88.00 219 LEU A N 1
ATOM 1596 C CA . LEU A 1 220 ? -26.819 -15.209 -1.311 1.00 83.50 219 LEU A CA 1
ATOM 1597 C C . LEU A 1 220 ? -28.044 -16.078 -1.046 1.00 87.84 219 LEU A C 1
ATOM 1598 O O . LEU A 1 220 ? -28.911 -16.228 -1.908 1.00 91.32 219 LEU A O 1
ATOM 1603 N N . MET B 1 2 ? 11.996 -2.948 -26.104 1.00 61.58 1 MET B N 1
ATOM 1604 C CA . MET B 1 2 ? 10.781 -2.321 -25.590 1.00 60.64 1 MET B CA 1
ATOM 1605 C C . MET B 1 2 ? 10.914 -2.037 -24.104 1.00 61.16 1 MET B C 1
ATOM 1606 O O . MET B 1 2 ? 10.356 -1.073 -23.579 1.00 56.14 1 MET B O 1
ATOM 1611 N N . GLU B 1 3 ? 11.668 -2.906 -23.437 1.00 62.81 2 GLU B N 1
ATOM 1612 C CA . GLU B 1 3 ? 11.838 -2.875 -21.996 1.00 61.46 2 GLU B CA 1
ATOM 1613 C C . GLU B 1 3 ? 13.149 -2.229 -21.565 1.00 61.19 2 GLU B C 1
ATOM 1614 O O . GLU B 1 3 ? 13.346 -2.009 -20.364 1.00 63.58 2 GLU B O 1
ATOM 1620 N N . ARG B 1 4 ? 14.046 -1.925 -22.505 1.00 55.32 3 ARG B N 1
ATOM 1621 C CA . ARG B 1 4 ? 15.342 -1.333 -22.182 1.00 53.45 3 ARG B CA 1
ATOM 1622 C C . ARG B 1 4 ? 15.157 0.177 -22.080 1.00 53.50 3 ARG B C 1
ATOM 1623 O O . ARG B 1 4 ? 15.137 0.886 -23.089 1.00 47.57 3 ARG B O 1
ATOM 1631 N N . ILE B 1 5 ? 15.018 0.665 -20.849 1.00 45.41 4 ILE B N 1
ATOM 1632 C CA . ILE B 1 5 ? 14.753 2.068 -20.555 1.00 43.49 4 ILE B CA 1
ATOM 1633 C C . ILE B 1 5 ? 15.983 2.641 -19.863 1.00 49.79 4 ILE B C 1
ATOM 1634 O O . ILE B 1 5 ? 16.444 2.092 -18.855 1.00 42.48 4 ILE B O 1
ATOM 1639 N N . GLU B 1 6 ? 16.521 3.735 -20.405 1.00 47.29 5 GLU B N 1
ATOM 1640 C CA . GLU B 1 6 ? 17.791 4.281 -19.941 1.00 48.22 5 GLU B CA 1
ATOM 1641 C C . GLU B 1 6 ? 17.720 5.799 -19.829 1.00 45.76 5 GLU B C 1
ATOM 1642 O O . GLU B 1 6 ? 16.870 6.452 -20.440 1.00 41.32 5 GLU B O 1
ATOM 1648 N N . GLY B 1 7 ? 18.644 6.349 -19.040 1.00 46.92 6 GLY B N 1
ATOM 1649 C CA . GLY B 1 7 ? 18.749 7.789 -18.862 1.00 48.38 6 GLY B CA 1
ATOM 1650 C C . GLY B 1 7 ? 17.479 8.452 -18.382 1.00 45.84 6 GLY B C 1
ATOM 1651 O O . GLY B 1 7 ? 17.197 9.591 -18.766 1.00 52.99 6 GLY B O 1
ATOM 1652 N N . ALA B 1 8 ? 16.697 7.766 -17.556 1.00 42.86 7 ALA B N 1
ATOM 1653 C CA . ALA B 1 8 ? 15.413 8.307 -17.138 1.00 42.06 7 ALA B CA 1
ATOM 1654 C C . ALA B 1 8 ? 15.618 9.541 -16.271 1.00 53.79 7 ALA B C 1
ATOM 1655 O O . ALA B 1 8 ? 16.362 9.510 -15.286 1.00 49.80 7 ALA B O 1
ATOM 1657 N N . SER B 1 9 ? 14.962 10.634 -16.649 1.00 46.12 8 SER B N 1
ATOM 1658 C CA . SER B 1 9 ? 15.021 11.875 -15.899 1.00 48.32 8 SER B CA 1
ATOM 1659 C C . SER B 1 9 ? 13.639 12.508 -15.906 1.00 46.47 8 SER B C 1
ATOM 1660 O O . SER B 1 9 ? 12.842 12.277 -16.816 1.00 45.01 8 SER B O 1
ATOM 1663 N N . VAL B 1 10 ? 13.355 13.301 -14.877 1.00 46.73 9 VAL B N 1
ATOM 1664 C CA . VAL B 1 10 ? 12.045 13.911 -14.700 1.00 49.50 9 VAL B CA 1
ATOM 1665 C C . VAL B 1 10 ? 12.209 15.427 -14.692 1.00 53.70 9 VAL B C 1
ATOM 1666 O O . VAL B 1 10 ? 13.124 15.957 -14.052 1.00 53.24 9 VAL B O 1
ATOM 1670 N N . GLY B 1 11 ? 11.342 16.119 -15.441 1.00 48.79 10 GLY B N 1
ATOM 1671 C CA . GLY B 1 11 ? 11.377 17.564 -15.502 1.00 48.73 10 GLY B CA 1
ATOM 1672 C C . GLY B 1 11 ? 9.976 18.140 -15.429 1.00 48.00 10 GLY B C 1
ATOM 1673 O O . GLY B 1 11 ? 8.980 17.411 -15.461 1.00 42.05 10 GLY B O 1
ATOM 1674 N N . ARG B 1 12 ? 9.914 19.465 -15.327 1.00 44.83 11 ARG B N 1
ATOM 1675 C CA . ARG B 1 12 ? 8.623 20.136 -15.277 1.00 49.39 11 ARG B CA 1
ATOM 1676 C C . ARG B 1 12 ? 7.925 20.045 -16.632 1.00 43.35 11 ARG B C 1
ATOM 1677 O O . ARG B 1 12 ? 8.564 19.927 -17.679 1.00 48.99 11 ARG B O 1
ATOM 1679 N N . CYS B 1 13 ? 6.597 20.074 -16.604 1.00 44.59 12 CYS B N 1
ATOM 1680 C CA . CYS B 1 13 ? 5.787 20.002 -17.817 1.00 45.32 12 CYS B CA 1
ATOM 1681 C C . CYS B 1 13 ? 4.908 21.241 -17.886 1.00 46.06 12 CYS B C 1
ATOM 1682 O O . CYS B 1 13 ? 3.968 21.382 -17.098 1.00 44.04 12 CYS B O 1
ATOM 1685 N N . ALA B 1 14 ? 5.202 22.126 -18.837 1.00 45.34 13 ALA B N 1
ATOM 1686 C CA . ALA B 1 14 ? 4.512 23.406 -18.931 1.00 49.95 13 ALA B CA 1
ATOM 1687 C C . ALA B 1 14 ? 3.433 23.426 -20.007 1.00 60.32 13 ALA B C 1
ATOM 1688 O O . ALA B 1 14 ? 2.287 23.785 -19.720 1.00 70.13 13 ALA B O 1
ATOM 1690 N N . ALA B 1 15 ? 3.767 23.054 -21.242 1.00 53.74 14 ALA B N 1
ATOM 1691 C CA . ALA B 1 15 ? 2.788 23.159 -22.317 1.00 63.13 14 ALA B CA 1
ATOM 1692 C C . ALA B 1 15 ? 1.966 21.883 -22.433 1.00 65.48 14 ALA B C 1
ATOM 1693 O O . ALA B 1 15 ? 0.926 21.742 -21.778 1.00 78.86 14 ALA B O 1
ATOM 1695 N N . SER B 1 16 ? 2.427 20.964 -23.277 1.00 61.94 15 SER B N 1
ATOM 1696 C CA . SER B 1 16 ? 1.884 19.626 -23.503 1.00 54.06 15 SER B CA 1
ATOM 1697 C C . SER B 1 16 ? 0.562 19.636 -24.259 1.00 48.49 15 SER B C 1
ATOM 1698 O O . SER B 1 16 ? -0.417 20.255 -23.825 1.00 44.33 15 SER B O 1
ATOM 1701 N N . PRO B 1 17 ? 0.501 18.933 -25.390 1.00 42.54 16 PRO B N 1
ATOM 1702 C CA . PRO B 1 17 ? -0.781 18.736 -26.080 1.00 42.57 16 PRO B CA 1
ATOM 1703 C C . PRO B 1 17 ? -1.746 17.819 -25.340 1.00 42.90 16 PRO B C 1
ATOM 1704 O O . PRO B 1 17 ? -2.927 17.778 -25.706 1.00 44.62 16 PRO B O 1
ATOM 1708 N N . TYR B 1 18 ? -1.289 17.082 -24.327 1.00 37.45 17 TYR B N 1
ATOM 1709 C CA . TYR B 1 18 ? -2.109 16.065 -23.683 1.00 39.28 17 TYR B CA 1
ATOM 1710 C C . TYR B 1 18 ? -2.685 16.497 -22.342 1.00 39.44 17 TYR B C 1
ATOM 1711 O O . TYR B 1 18 ? -3.672 15.903 -21.894 1.00 37.95 17 TYR B O 1
ATOM 1720 N N . LEU B 1 19 ? -2.113 17.532 -21.738 1.00 39.35 18 LEU B N 1
ATOM 1721 C CA . LEU B 1 19 ? -2.565 18.044 -20.425 1.00 36.70 18 LEU B CA 1
ATOM 1722 C C . LEU B 1 19 ? -2.623 19.560 -20.489 1.00 36.86 18 LEU B C 1
ATOM 1723 O O . LEU B 1 19 ? -1.588 20.151 -20.617 1.00 38.99 18 LEU B O 1
ATOM 1728 N N . ARG B 1 20 ? -3.809 20.130 -20.365 1.00 34.86 19 ARG B N 1
ATOM 1729 C CA . ARG B 1 20 ? -3.975 21.598 -20.386 1.00 37.26 19 ARG B CA 1
ATOM 1730 C C . ARG B 1 20 ? -4.614 22.028 -19.066 1.00 35.52 19 ARG B C 1
ATOM 1731 O O . ARG B 1 20 ? -5.766 21.725 -18.871 1.00 34.82 19 ARG B O 1
ATOM 1739 N N . PRO B 1 21 ? -3.904 22.742 -18.177 1.00 33.74 20 PRO B N 1
ATOM 1740 C CA . PRO B 1 21 ? -4.458 23.136 -16.896 1.00 34.01 20 PRO B CA 1
ATOM 1741 C C . PRO B 1 21 ? -5.549 24.204 -16.981 1.00 33.26 20 PRO B C 1
ATOM 1742 O O . PRO B 1 21 ? -5.312 25.214 -17.540 1.00 33.75 20 PRO B O 1
ATOM 1746 N N . LEU B 1 22 ? -6.700 23.917 -16.385 1.00 30.79 21 LEU B N 1
ATOM 1747 C CA . LEU B 1 22 ? -7.823 24.841 -16.356 1.00 35.89 21 LEU B CA 1
ATOM 1748 C C . LEU B 1 22 ? -8.416 24.899 -14.953 1.00 32.18 21 LEU B C 1
ATOM 1749 O O . LEU B 1 22 ? -8.238 23.988 -14.140 1.00 30.95 21 LEU B O 1
ATOM 1754 N N . THR B 1 23 ? -9.141 25.982 -14.683 1.00 31.41 22 THR B N 1
ATOM 1755 C CA . THR B 1 23 ? -9.908 26.125 -13.452 1.00 33.81 22 THR B CA 1
ATOM 1756 C C . THR B 1 23 ? -11.345 26.454 -13.813 1.00 36.40 22 THR B C 1
ATOM 1757 O O . THR B 1 23 ? -11.596 27.400 -14.569 1.00 37.28 22 THR B O 1
ATOM 1761 N N . LEU B 1 24 ? -12.282 25.674 -13.281 1.00 29.53 23 LEU B N 1
ATOM 1762 C CA . LEU B 1 24 ? -13.697 25.989 -13.406 1.00 32.88 23 LEU B CA 1
ATOM 1763 C C . LEU B 1 24 ? -14.123 26.812 -12.201 1.00 39.07 23 LEU B C 1
ATOM 1764 O O . LEU B 1 24 ? -13.871 26.423 -11.054 1.00 36.73 23 LEU B O 1
ATOM 1769 N N . HIS B 1 25 ? -14.757 27.949 -12.464 1.00 35.74 24 HIS B N 1
ATOM 1770 C CA . HIS B 1 25 ? -15.299 28.812 -11.427 1.00 37.04 24 HIS B CA 1
ATOM 1771 C C . HIS B 1 25 ? -16.814 28.701 -11.503 1.00 41.03 24 HIS B C 1
ATOM 1772 O O . HIS B 1 25 ? -17.388 28.828 -12.590 1.00 40.20 24 HIS B O 1
ATOM 1779 N N . TYR B 1 26 ? -17.460 28.447 -10.368 1.00 39.88 25 TYR B N 1
ATOM 1780 C CA . TYR B 1 26 ? -18.886 28.150 -10.397 1.00 40.87 25 TYR B CA 1
ATOM 1781 C C . TYR B 1 26 ? -19.485 28.375 -9.018 1.00 43.21 25 TYR B C 1
ATOM 1782 O O . TYR B 1 26 ? -18.786 28.306 -8.003 1.00 44.49 25 TYR B O 1
ATOM 1791 N N . ARG B 1 27 ? -20.783 28.649 -8.996 1.00 41.44 26 ARG B N 1
ATOM 1792 C CA . ARG B 1 27 ? -21.538 28.752 -7.760 1.00 44.37 26 ARG B CA 1
ATOM 1793 C C . ARG B 1 27 ? -22.358 27.483 -7.618 1.00 45.46 26 ARG B C 1
ATOM 1794 O O . ARG B 1 27 ? -23.098 27.119 -8.536 1.00 45.94 26 ARG B O 1
ATOM 1802 N N . GLN B 1 28 ? -22.232 26.809 -6.481 1.00 48.74 27 GLN B N 1
ATOM 1803 C CA . GLN B 1 28 ? -22.952 25.549 -6.343 1.00 53.25 27 GLN B CA 1
ATOM 1804 C C . GLN B 1 28 ? -24.103 25.692 -5.357 1.00 61.91 27 GLN B C 1
ATOM 1805 O O . GLN B 1 28 ? -25.251 25.878 -5.771 1.00 71.69 27 GLN B O 1
ATOM 1811 N N . ASN B 1 29 ? -23.830 25.619 -4.060 1.00 59.02 28 ASN B N 1
ATOM 1812 C CA . ASN B 1 29 ? -24.893 25.827 -3.078 1.00 74.95 28 ASN B CA 1
ATOM 1813 C C . ASN B 1 29 ? -25.092 27.314 -2.808 1.00 76.94 28 ASN B C 1
ATOM 1814 O O . ASN B 1 29 ? -25.125 27.769 -1.666 1.00 79.80 28 ASN B O 1
ATOM 1819 N N . GLY B 1 30 ? -25.226 28.086 -3.889 1.00 62.66 29 GLY B N 1
ATOM 1820 C CA . GLY B 1 30 ? -25.110 29.526 -3.822 1.00 69.73 29 GLY B CA 1
ATOM 1821 C C . GLY B 1 30 ? -23.724 30.029 -3.478 1.00 66.67 29 GLY B C 1
ATOM 1822 O O . GLY B 1 30 ? -23.495 31.246 -3.522 1.00 71.30 29 GLY B O 1
ATOM 1823 N N . ALA B 1 31 ? -22.790 29.136 -3.149 1.00 59.94 30 ALA B N 1
ATOM 1824 C CA . ALA B 1 31 ? -21.449 29.495 -2.711 1.00 58.50 30 ALA B CA 1
ATOM 1825 C C . ALA B 1 31 ? -20.468 29.441 -3.874 1.00 55.43 30 ALA B C 1
ATOM 1826 O O . ALA B 1 31 ? -20.566 28.571 -4.746 1.00 51.80 30 ALA B O 1
ATOM 1828 N N . GLN B 1 32 ? -19.509 30.367 -3.862 1.00 50.03 31 GLN B N 1
ATOM 1829 C CA . GLN B 1 32 ? -18.529 30.493 -4.932 1.00 47.07 31 GLN B CA 1
ATOM 1830 C C . GLN B 1 32 ? -17.422 29.461 -4.762 1.00 46.51 31 GLN B C 1
ATOM 1831 O O . GLN B 1 32 ? -16.782 29.395 -3.710 1.00 47.80 31 GLN B O 1
ATOM 1837 N N . LYS B 1 33 ? -17.192 28.659 -5.798 1.00 40.80 32 LYS B N 1
ATOM 1838 C CA . LYS B 1 33 ? -16.218 27.580 -5.738 1.00 40.77 32 LYS B CA 1
ATOM 1839 C C . LYS B 1 33 ? -15.327 27.606 -6.971 1.00 41.52 32 LYS B C 1
ATOM 1840 O O . LYS B 1 33 ? -15.637 28.249 -7.977 1.00 39.48 32 LYS B O 1
ATOM 1846 N N . SER B 1 34 ? -14.209 26.889 -6.884 1.00 38.98 33 SER B N 1
ATOM 1847 C CA . SER B 1 34 ? -13.329 26.713 -8.029 1.00 38.21 33 SER B CA 1
ATOM 1848 C C . SER B 1 34 ? -12.725 25.319 -7.973 1.00 41.14 33 SER B C 1
ATOM 1849 O O . SER B 1 34 ? -12.623 24.713 -6.904 1.00 39.82 33 SER B O 1
ATOM 1852 N N . TRP B 1 35 ? -12.341 24.807 -9.142 1.00 29.99 34 TRP B N 1
ATOM 1853 C CA . TRP B 1 35 ? -11.869 23.434 -9.254 1.00 35.57 34 TRP B CA 1
ATOM 1854 C C . TRP B 1 35 ? -10.817 23.383 -10.348 1.00 35.46 34 TRP B C 1
ATOM 1855 O O . TRP B 1 35 ? -11.073 23.825 -11.472 1.00 31.37 34 TRP B O 1
ATOM 1866 N N . ASP B 1 36 ? -9.635 22.870 -10.014 1.00 36.64 35 ASP B N 1
ATOM 1867 C CA . ASP B 1 36 ? -8.549 22.772 -10.978 1.00 31.96 35 ASP B CA 1
ATOM 1868 C C . ASP B 1 36 ? -8.550 21.394 -11.628 1.00 34.77 35 ASP B C 1
ATOM 1869 O O . ASP B 1 36 ? -8.701 20.370 -10.952 1.00 31.60 35 ASP B O 1
ATOM 1874 N N . PHE B 1 37 ? -8.368 21.371 -12.944 1.00 28.33 36 PHE B N 1
ATOM 1875 C CA . PHE B 1 37 ? -8.359 20.113 -13.670 1.00 30.12 36 PHE B CA 1
ATOM 1876 C C . PHE B 1 37 ? -7.526 20.270 -14.938 1.00 35.03 36 PHE B C 1
ATOM 1877 O O . PHE B 1 37 ? -7.141 21.374 -15.329 1.00 31.14 36 PHE B O 1
ATOM 1885 N N . MET B 1 38 ? -7.235 19.133 -15.560 1.00 31.01 37 MET B N 1
ATOM 1886 C CA . MET B 1 38 ? -6.516 19.057 -16.824 1.00 34.68 37 MET B CA 1
ATOM 1887 C C . MET B 1 38 ? -7.517 18.750 -17.932 1.00 33.34 37 MET B C 1
ATOM 1888 O O . MET B 1 38 ? -8.273 17.780 -17.829 1.00 32.01 37 MET B O 1
ATOM 1893 N N . LYS B 1 39 ? -7.518 19.553 -18.993 1.00 28.73 38 LYS B N 1
ATOM 1894 C CA . LYS B 1 39 ? -8.264 19.169 -20.184 1.00 33.87 38 LYS B CA 1
ATOM 1895 C C . LYS B 1 39 ? -7.433 18.140 -20.936 1.00 37.55 38 LYS B C 1
ATOM 1896 O O . LYS B 1 39 ? -6.239 18.349 -21.164 1.00 34.54 38 LYS B O 1
ATOM 1902 N N . THR B 1 40 ? -8.057 17.014 -21.285 1.00 38.79 39 THR B N 1
ATOM 1903 C CA . THR B 1 40 ? -7.375 15.885 -21.910 1.00 35.89 39 THR B CA 1
ATOM 1904 C C . THR B 1 40 ? -8.262 15.335 -23.022 1.00 39.48 39 THR B C 1
ATOM 1905 O O . THR B 1 40 ? -9.389 15.793 -23.226 1.00 45.53 39 THR B O 1
ATOM 1909 N N . HIS B 1 41 ? -7.753 14.342 -23.746 1.00 36.25 40 HIS B N 1
ATOM 1910 C CA . HIS B 1 41 ? -8.511 13.717 -24.822 1.00 37.12 40 HIS B CA 1
ATOM 1911 C C . HIS B 1 41 ? -9.406 12.609 -24.285 1.00 33.07 40 HIS B C 1
ATOM 1912 O O . HIS B 1 41 ? -9.083 11.948 -23.296 1.00 34.92 40 HIS B O 1
ATOM 1919 N N . ASP B 1 42 ? -10.542 12.414 -24.950 1.00 27.34 41 ASP B N 1
ATOM 1920 C CA . ASP B 1 42 ? -11.283 11.173 -24.793 1.00 30.83 41 ASP B CA 1
ATOM 1921 C C . ASP B 1 42 ? -10.478 10.022 -25.408 1.00 31.70 41 ASP B C 1
ATOM 1922 O O . ASP B 1 42 ? -9.449 10.224 -26.057 1.00 28.91 41 ASP B O 1
ATOM 1927 N N . SER B 1 43 ? -10.941 8.795 -25.190 1.00 33.03 42 SER B N 1
ATOM 1928 C CA . SER B 1 43 ? -10.221 7.635 -25.696 1.00 26.79 42 SER B CA 1
ATOM 1929 C C . SER B 1 43 ? -11.213 6.534 -26.044 1.00 28.64 42 SER B C 1
ATOM 1930 O O . SER B 1 43 ? -12.390 6.582 -25.672 1.00 28.50 42 SER B O 1
ATOM 1933 N N . VAL B 1 44 ? -10.722 5.535 -26.785 1.00 24.99 43 VAL B N 1
ATOM 1934 C CA . VAL B 1 44 ? -11.472 4.325 -27.082 1.00 24.46 43 VAL B CA 1
ATOM 1935 C C . VAL B 1 44 ? -10.584 3.134 -26.758 1.00 26.76 43 VAL B C 1
ATOM 1936 O O . VAL B 1 44 ? -9.356 3.213 -26.833 1.00 28.97 43 VAL B O 1
ATOM 1940 N N . THR B 1 45 ? -11.217 2.026 -26.396 1.00 26.39 44 THR B N 1
ATOM 1941 C CA . THR B 1 45 ? -10.543 0.747 -26.224 1.00 30.03 44 THR B CA 1
ATOM 1942 C C . THR B 1 45 ? -11.338 -0.304 -26.978 1.00 31.13 44 THR B C 1
ATOM 1943 O O . THR B 1 45 ? -12.539 -0.144 -27.214 1.00 30.81 44 THR B O 1
ATOM 1947 N N . VAL B 1 46 ? -10.674 -1.393 -27.356 1.00 28.98 45 VAL B N 1
ATOM 1948 C CA . VAL B 1 46 ? -11.375 -2.469 -28.046 1.00 27.63 45 VAL B CA 1
ATOM 1949 C C . VAL B 1 46 ? -10.822 -3.812 -27.584 1.00 29.88 45 VAL B C 1
ATOM 1950 O O . VAL B 1 46 ? -9.610 -4.046 -27.609 1.00 30.62 45 VAL B O 1
ATOM 1954 N N . LEU B 1 47 ? -11.734 -4.681 -27.181 1.00 24.83 46 LEU B N 1
ATOM 1955 C CA . LEU B 1 47 ? -11.375 -6.058 -26.802 1.00 28.74 46 LEU B CA 1
ATOM 1956 C C . LEU B 1 47 ? -11.630 -6.956 -28.012 1.00 33.41 46 LEU B C 1
ATOM 1957 O O . LEU B 1 47 ? -12.719 -6.922 -28.555 1.00 30.30 46 LEU B O 1
ATOM 1962 N N A LEU B 1 48 ? -10.603 -7.688 -28.435 0.50 31.73 47 LEU B N 1
ATOM 1963 N N B LEU B 1 48 ? -10.602 -7.686 -28.440 0.50 31.73 47 LEU B N 1
ATOM 1964 C CA A LEU B 1 48 ? -10.720 -8.611 -29.589 0.50 31.64 47 LEU B CA 1
ATOM 1965 C CA B LEU B 1 48 ? -10.719 -8.611 -29.593 0.50 31.64 47 LEU B CA 1
ATOM 1966 C C A LEU B 1 48 ? -10.704 -10.052 -29.083 0.50 34.87 47 LEU B C 1
ATOM 1967 C C B LEU B 1 48 ? -10.706 -10.050 -29.083 0.50 34.87 47 LEU B C 1
ATOM 1968 O O A LEU B 1 48 ? -9.917 -10.349 -28.188 0.50 32.67 47 LEU B O 1
ATOM 1969 O O B LEU B 1 48 ? -9.916 -10.347 -28.191 0.50 32.67 47 LEU B O 1
ATOM 1978 N N . PHE B 1 49 ? -11.563 -10.891 -29.651 1.00 32.48 48 PHE B N 1
ATOM 1979 C CA . PHE B 1 49 ? -11.610 -12.323 -29.303 1.00 31.66 48 PHE B CA 1
ATOM 1980 C C . PHE B 1 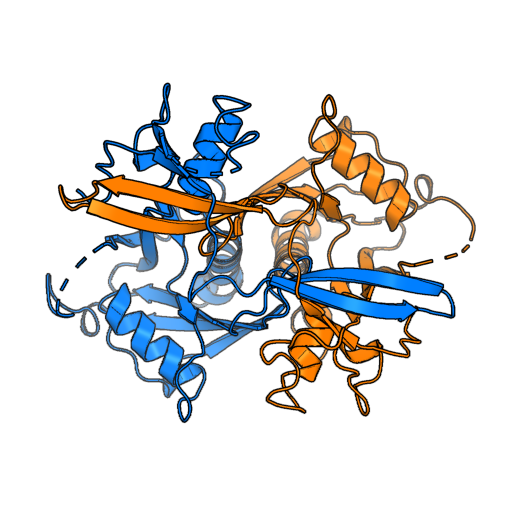49 ? -11.291 -13.069 -30.602 1.00 36.94 48 PHE B C 1
ATOM 1981 O O . PHE B 1 49 ? -12.086 -13.011 -31.511 1.00 31.05 48 PHE B O 1
ATOM 1989 N N . ASN B 1 50 ? -10.097 -13.632 -30.702 1.00 33.44 49 ASN B N 1
ATOM 1990 C CA . ASN B 1 50 ? -9.720 -14.407 -31.882 1.00 33.48 49 ASN B CA 1
ATOM 1991 C C . ASN B 1 50 ? -10.309 -15.802 -31.714 1.00 36.44 49 ASN B C 1
ATOM 1992 O O . ASN B 1 50 ? -9.803 -16.608 -30.922 1.00 34.71 49 ASN B O 1
ATOM 1997 N N . SER B 1 51 ? -11.381 -16.089 -32.451 1.00 38.92 50 SER B N 1
ATOM 1998 C CA . SER B 1 51 ? -12.046 -17.378 -32.301 1.00 38.72 50 SER B CA 1
ATOM 1999 C C . SER B 1 51 ? -11.283 -18.518 -32.957 1.00 43.05 50 SER B C 1
ATOM 2000 O O . SER B 1 51 ? -11.550 -19.680 -32.633 1.00 43.23 50 SER B O 1
ATOM 2003 N N . SER B 1 52 ? -10.334 -18.222 -33.854 1.00 39.30 51 SER B N 1
ATOM 2004 C CA . SER B 1 52 ? -9.478 -19.277 -34.393 1.00 42.50 51 SER B CA 1
ATOM 2005 C C . SER B 1 52 ? -8.552 -19.828 -33.321 1.00 43.24 51 SER B C 1
ATOM 2006 O O . SER B 1 52 ? -8.266 -21.032 -33.291 1.00 43.73 51 SER B O 1
ATOM 2009 N N . ARG B 1 53 ? -8.059 -18.956 -32.444 1.00 40.40 52 ARG B N 1
ATOM 2010 C CA . ARG B 1 53 ? -7.084 -19.314 -31.428 1.00 43.02 52 ARG B CA 1
ATOM 2011 C C . ARG B 1 53 ? -7.710 -19.486 -30.053 1.00 44.11 52 ARG B C 1
ATOM 2012 O O . ARG B 1 53 ? -7.010 -19.879 -29.116 1.00 44.40 52 ARG B O 1
ATOM 2020 N N . ARG B 1 54 ? -9.009 -19.212 -29.919 1.00 44.29 53 ARG B N 1
ATOM 2021 C CA . ARG B 1 54 ? -9.689 -19.204 -28.628 1.00 44.39 53 ARG B CA 1
ATOM 2022 C C . ARG B 1 54 ? -8.914 -18.364 -27.615 1.00 39.88 53 ARG B C 1
ATOM 2023 O O . ARG B 1 54 ? -8.601 -18.804 -26.507 1.00 39.87 53 ARG B O 1
ATOM 2031 N N . SER B 1 55 ? -8.589 -17.141 -28.017 1.00 35.18 54 SER B N 1
ATOM 2032 C CA . SER B 1 55 ? -7.775 -16.254 -27.202 1.00 37.52 54 SER B CA 1
ATOM 2033 C C . SER B 1 55 ? -8.306 -14.836 -27.294 1.00 39.39 54 SER B C 1
ATOM 2034 O O . SER B 1 55 ? -8.775 -14.408 -28.355 1.00 34.83 54 SER B O 1
ATOM 2037 N N . LEU B 1 56 ? -8.223 -14.114 -26.179 1.00 31.64 55 LEU B N 1
ATOM 2038 C CA . LEU B 1 56 ? -8.444 -12.677 -26.200 1.00 32.12 55 LEU B CA 1
ATOM 2039 C C . LEU B 1 56 ? -7.159 -11.979 -26.625 1.00 33.53 55 LEU B C 1
ATOM 2040 O O . LEU B 1 56 ? -6.055 -12.439 -26.321 1.00 35.48 55 LEU B O 1
ATOM 2045 N N . VAL B 1 57 ? -7.300 -10.865 -27.341 1.00 27.49 56 VAL B N 1
ATOM 2046 C CA . VAL B 1 57 ? -6.149 -10.115 -27.838 1.00 27.68 56 VAL B CA 1
ATOM 2047 C C . VAL B 1 57 ? -5.943 -8.892 -26.953 1.00 32.24 56 VAL B C 1
ATOM 2048 O O . VAL B 1 57 ? -6.844 -8.059 -26.814 1.00 28.45 56 VAL B O 1
ATOM 2052 N N . LEU B 1 58 ? -4.752 -8.774 -26.367 1.00 35.68 57 LEU B N 1
ATOM 2053 C CA . LEU B 1 58 ? -4.392 -7.666 -25.487 1.00 35.57 57 LEU B CA 1
ATOM 2054 C C . LEU B 1 58 ? -3.075 -7.071 -25.970 1.00 35.88 57 LEU B C 1
ATOM 2055 O O . LEU B 1 58 ? -2.424 -7.613 -26.867 1.00 32.99 57 LEU B O 1
ATOM 2060 N N . VAL B 1 59 ? -2.671 -5.943 -25.372 1.00 29.47 58 VAL B N 1
ATOM 2061 C CA . VAL B 1 59 ? -1.413 -5.302 -25.738 1.00 32.91 58 VAL B CA 1
ATOM 2062 C C . VAL B 1 59 ? -0.557 -5.068 -24.497 1.00 36.65 58 VAL B C 1
ATOM 2063 O O . VAL B 1 59 ? -1.059 -4.777 -23.406 1.00 32.41 58 VAL B O 1
ATOM 2067 N N . LYS B 1 60 ? 0.754 -5.204 -24.690 1.00 37.02 59 LYS B N 1
ATOM 2068 C CA . LYS B 1 60 ? 1.790 -4.987 -23.689 1.00 38.53 59 LYS B CA 1
ATOM 2069 C C . LYS B 1 60 ? 2.694 -3.858 -24.170 1.00 38.37 59 LYS B C 1
ATOM 2070 O O . LYS B 1 60 ? 3.154 -3.882 -25.316 1.00 37.66 59 LYS B O 1
ATOM 2076 N N . GLN B 1 61 ? 2.960 -2.882 -23.304 1.00 30.61 60 GLN B N 1
ATOM 2077 C CA . GLN B 1 61 ? 3.800 -1.752 -23.692 1.00 33.51 60 GLN B CA 1
ATOM 2078 C C . GLN B 1 61 ? 4.333 -1.052 -22.447 1.00 37.87 60 GLN B C 1
ATOM 2079 O O . GLN B 1 61 ? 3.790 -1.193 -21.349 1.00 29.65 60 GLN B O 1
ATOM 2085 N N . PHE B 1 62 ? 5.391 -0.265 -22.648 1.00 35.43 61 PHE B N 1
ATOM 2086 C CA . PHE B 1 62 ? 5.952 0.569 -21.591 1.00 34.91 61 PHE B CA 1
ATOM 2087 C C . PHE B 1 62 ? 5.095 1.816 -21.396 1.00 37.88 61 PHE B C 1
ATOM 2088 O O . PHE B 1 62 ? 4.822 2.548 -22.354 1.00 34.38 61 PHE B O 1
ATOM 2096 N N . ARG B 1 63 ? 4.672 2.060 -20.156 1.00 31.36 62 ARG B N 1
ATOM 2097 C CA . ARG B 1 63 ? 3.903 3.259 -19.837 1.00 31.37 62 ARG B CA 1
ATOM 2098 C C . ARG B 1 63 ? 4.736 4.170 -18.946 1.00 35.87 62 ARG B C 1
ATOM 2099 O O . ARG B 1 63 ? 4.881 3.897 -17.745 1.00 34.16 62 ARG B O 1
ATOM 2107 N N . PRO B 1 64 ? 5.290 5.262 -19.479 1.00 35.87 63 PRO B N 1
ATOM 2108 C CA . PRO B 1 64 ? 6.195 6.103 -18.673 1.00 36.10 63 PRO B CA 1
ATOM 2109 C C . PRO B 1 64 ? 5.578 6.645 -17.393 1.00 38.24 63 PRO B C 1
ATOM 2110 O O . PRO B 1 64 ? 6.298 6.835 -16.404 1.00 33.94 63 PRO B O 1
ATOM 2114 N N . ALA B 1 65 ? 4.272 6.914 -17.377 1.00 31.77 64 ALA B N 1
ATOM 2115 C CA . ALA B 1 65 ? 3.655 7.419 -16.153 1.00 35.82 64 ALA B CA 1
ATOM 2116 C C . ALA B 1 65 ? 3.581 6.331 -15.088 1.00 38.36 64 ALA B C 1
ATOM 2117 O O . ALA B 1 65 ? 3.779 6.606 -13.900 1.00 32.84 64 ALA B O 1
ATOM 2119 N N . VAL B 1 66 ? 3.288 5.093 -15.496 1.00 34.06 65 VAL B N 1
ATOM 2120 C CA . VAL B 1 66 ? 3.339 3.959 -14.577 1.00 37.41 65 VAL B CA 1
ATOM 2121 C C . VAL B 1 66 ? 4.756 3.760 -14.067 1.00 39.19 65 VAL B C 1
ATOM 2122 O O . VAL B 1 66 ? 4.972 3.455 -12.889 1.00 38.15 65 VAL B O 1
ATOM 2126 N N . TYR B 1 67 ? 5.743 3.927 -14.947 1.00 35.60 66 TYR B N 1
ATOM 2127 C CA . TYR B 1 67 ? 7.137 3.793 -14.537 1.00 35.76 66 TYR B CA 1
ATOM 2128 C C . TYR B 1 67 ? 7.504 4.829 -13.482 1.00 40.52 66 TYR B C 1
ATOM 2129 O O . TYR B 1 67 ? 8.092 4.497 -12.447 1.00 37.19 66 TYR B O 1
ATOM 2138 N N . ALA B 1 68 ? 7.169 6.097 -13.729 1.00 36.94 67 ALA B N 1
ATOM 2139 C CA . ALA B 1 68 ? 7.509 7.150 -12.778 1.00 38.40 67 ALA B CA 1
ATOM 2140 C C . ALA B 1 68 ? 6.834 6.917 -11.431 1.00 40.89 67 ALA B C 1
ATOM 2141 O O . ALA B 1 68 ? 7.451 7.114 -10.376 1.00 44.39 67 ALA B O 1
ATOM 2143 N N . GLY B 1 69 ? 5.569 6.494 -11.444 1.00 35.43 68 GLY B N 1
ATOM 2144 C CA . GLY B 1 69 ? 4.899 6.180 -10.195 1.00 43.62 68 GLY B CA 1
ATOM 2145 C C . GLY B 1 69 ? 5.555 5.035 -9.452 1.00 49.30 68 GLY B C 1
ATOM 2146 O O . GLY B 1 69 ? 5.599 5.031 -8.221 1.00 46.98 68 GLY B O 1
ATOM 2147 N N . GLU B 1 70 ? 6.093 4.060 -10.187 1.00 43.46 69 GLU B N 1
ATOM 2148 C CA . GLU B 1 70 ? 6.788 2.954 -9.541 1.00 49.86 69 GLU B CA 1
ATOM 2149 C C . GLU B 1 70 ? 8.146 3.395 -9.013 1.00 51.45 69 GLU B C 1
ATOM 2150 O O . GLU B 1 70 ? 8.639 2.837 -8.028 1.00 54.32 69 GLU B O 1
ATOM 2156 N N . VAL B 1 71 ? 8.755 4.400 -9.644 1.00 48.29 70 VAL B N 1
ATOM 2157 C CA . VAL B 1 71 ? 10.024 4.933 -9.155 1.00 49.51 70 VAL B CA 1
ATOM 2158 C C . VAL B 1 71 ? 9.803 5.884 -7.979 1.00 57.89 70 VAL B C 1
ATOM 2159 O O . VAL B 1 71 ? 10.683 6.024 -7.120 1.00 63.35 70 VAL B O 1
ATOM 2163 N N . GLU B 1 72 ? 8.635 6.527 -7.891 1.00 56.20 71 GLU B N 1
ATOM 2164 C CA . GLU B 1 72 ? 8.334 7.337 -6.712 1.00 56.00 71 GLU B CA 1
ATOM 2165 C C . GLU B 1 72 ? 8.170 6.456 -5.481 1.00 61.47 71 GLU B C 1
ATOM 2166 O O . GLU B 1 72 ? 8.766 6.719 -4.430 1.00 62.01 71 GLU B O 1
ATOM 2172 N N . ARG B 1 73 ? 7.345 5.420 -5.583 1.00 63.13 72 ARG B N 1
ATOM 2173 C CA . ARG B 1 73 ? 7.515 4.255 -4.729 1.00 70.22 72 ARG B CA 1
ATOM 2174 C C . ARG B 1 73 ? 8.950 3.762 -4.895 1.00 74.49 72 ARG B C 1
ATOM 2175 O O . ARG B 1 73 ? 9.567 3.971 -5.940 1.00 86.54 72 ARG B O 1
ATOM 2183 N N . ARG B 1 74 ? 9.501 3.135 -3.854 1.00 70.07 73 ARG B N 1
ATOM 2184 C CA . ARG B 1 74 ? 10.888 2.652 -3.880 1.00 75.25 73 ARG B CA 1
ATOM 2185 C C . ARG B 1 74 ? 11.961 3.733 -3.762 1.00 72.56 73 ARG B C 1
ATOM 2186 O O . ARG B 1 74 ? 12.975 3.511 -3.101 1.00 63.70 73 ARG B O 1
ATOM 2194 N N . PHE B 1 75 ? 11.795 4.877 -4.416 1.00 65.43 74 PHE B N 1
ATOM 2195 C CA . PHE B 1 75 ? 12.705 6.015 -4.259 1.00 67.55 74 PHE B CA 1
ATOM 2196 C C . PHE B 1 75 ? 11.871 7.251 -3.943 1.00 63.23 74 PHE B C 1
ATOM 2197 O O . PHE B 1 75 ? 11.703 8.130 -4.799 1.00 66.80 74 PHE B O 1
ATOM 2205 N N . PRO B 1 76 ? 11.320 7.349 -2.730 1.00 64.48 75 PRO B N 1
ATOM 2206 C CA . PRO B 1 76 ? 10.463 8.497 -2.402 1.00 62.89 75 PRO B CA 1
ATOM 2207 C C . PRO B 1 76 ? 11.195 9.818 -2.585 1.00 61.69 75 PRO B C 1
ATOM 2208 O O . PRO B 1 76 ? 12.394 9.929 -2.322 1.00 62.76 75 PRO B O 1
ATOM 2212 N N . GLY B 1 77 ? 10.456 10.825 -3.047 1.00 62.56 76 GLY B N 1
ATOM 2213 C CA . GLY B 1 77 ? 11.043 12.090 -3.429 1.00 58.61 76 GLY B CA 1
ATOM 2214 C C . GLY B 1 77 ? 11.577 12.141 -4.845 1.00 60.45 76 GLY B C 1
ATOM 2215 O O . GLY B 1 77 ? 12.096 13.187 -5.258 1.00 60.63 76 GLY B O 1
ATOM 2216 N N . SER B 1 78 ? 11.475 11.044 -5.600 1.00 61.78 77 SER B N 1
ATOM 2217 C CA . SER B 1 78 ? 11.956 11.045 -6.977 1.00 58.05 77 SER B CA 1
ATOM 2218 C C . SER B 1 78 ? 11.195 12.050 -7.825 1.00 58.22 77 SER B C 1
ATOM 2219 O O . SER B 1 78 ? 11.771 12.689 -8.712 1.00 65.75 77 SER B O 1
ATOM 2222 N N . LEU B 1 79 ? 9.897 12.201 -7.570 1.00 56.48 78 LEU B N 1
ATOM 2223 C CA . LEU B 1 79 ? 9.043 13.085 -8.350 1.00 55.51 78 LEU B CA 1
ATOM 2224 C C . LEU B 1 79 ? 8.816 14.426 -7.662 1.00 61.13 78 LEU B C 1
ATOM 2225 O O . LEU B 1 79 ? 7.807 15.091 -7.915 1.00 62.43 78 LEU B O 1
ATOM 2230 N N . ALA B 1 80 ? 9.736 14.834 -6.791 1.00 63.07 79 ALA B N 1
ATOM 2231 C CA . ALA B 1 80 ? 9.634 16.138 -6.153 1.00 64.92 79 ALA B CA 1
ATOM 2232 C C . ALA B 1 80 ? 9.774 17.247 -7.195 1.00 69.98 79 ALA B C 1
ATOM 2233 O O . ALA B 1 80 ? 10.175 17.016 -8.341 1.00 69.79 79 ALA B O 1
ATOM 2235 N N . ALA B 1 81 ? 9.432 18.469 -6.781 1.00 70.97 80 ALA B N 1
ATOM 2236 C CA . ALA B 1 81 ? 9.416 19.600 -7.701 1.00 71.55 80 ALA B CA 1
ATOM 2237 C C . ALA B 1 81 ? 10.791 19.813 -8.321 1.00 76.00 80 ALA B C 1
ATOM 2238 O O . ALA B 1 81 ? 11.802 19.878 -7.618 1.00 79.84 80 ALA B O 1
ATOM 2240 N N . VAL B 1 82 ? 10.818 19.915 -9.647 1.00 78.42 81 VAL B N 1
ATOM 2241 C CA . VAL B 1 82 ? 12.063 20.060 -10.392 1.00 76.42 81 VAL B CA 1
ATOM 2242 C C . VAL B 1 82 ? 12.455 21.531 -10.434 1.00 90.77 81 VAL B C 1
ATOM 2243 O O . VAL B 1 82 ? 11.621 22.405 -10.705 1.00 92.15 81 VAL B O 1
ATOM 2247 N N . ASP B 1 83 ? 13.733 21.814 -10.162 1.00 95.59 82 ASP B N 1
ATOM 2248 C CA . ASP B 1 83 ? 14.211 23.193 -10.126 1.00 98.41 82 ASP B CA 1
ATOM 2249 C C . ASP B 1 83 ? 14.504 23.713 -11.528 1.00 101.63 82 ASP B C 1
ATOM 2250 O O . ASP B 1 83 ? 14.041 23.142 -12.521 1.00 99.12 82 ASP B O 1
ATOM 2255 N N . GLN B 1 84 ? 15.281 24.791 -11.616 1.00 105.78 83 GLN B N 1
ATOM 2256 C CA . GLN B 1 84 ? 15.564 25.458 -12.878 1.00 105.38 83 GLN B CA 1
ATOM 2257 C C . GLN B 1 84 ? 16.852 24.974 -13.537 1.00 111.34 83 GLN B C 1
ATOM 2258 O O . GLN B 1 84 ? 17.286 25.568 -14.530 1.00 113.67 83 GLN B O 1
ATOM 2260 N N . ASP B 1 85 ? 17.474 23.917 -13.011 1.00 108.36 84 ASP B N 1
ATOM 2261 C CA . ASP B 1 85 ? 18.706 23.371 -13.569 1.00 105.39 84 ASP B CA 1
ATOM 2262 C C . ASP B 1 85 ? 18.444 22.192 -14.501 1.00 107.78 84 ASP B C 1
ATOM 2263 O O . ASP B 1 85 ? 19.283 21.292 -14.618 1.00 102.37 84 ASP B O 1
ATOM 2265 N N . GLY B 1 86 ? 17.293 22.179 -15.168 1.00 100.47 85 GLY B N 1
ATOM 2266 C CA . GLY B 1 86 ? 16.957 21.119 -16.087 1.00 88.21 85 GLY B CA 1
ATOM 2267 C C . GLY B 1 86 ? 16.348 19.921 -15.390 1.00 78.08 85 GLY B C 1
ATOM 2268 O O . GLY B 1 86 ? 16.127 19.924 -14.174 1.00 79.44 85 GLY B O 1
ATOM 2269 N N . PRO B 1 87 ? 16.068 18.867 -16.153 1.00 70.79 86 PRO B N 1
ATOM 2270 C CA . PRO B 1 87 ? 15.459 17.672 -15.562 1.00 63.96 86 PRO B CA 1
ATOM 2271 C C . PRO B 1 87 ? 16.388 17.040 -14.537 1.00 67.01 86 PRO B C 1
ATOM 2272 O O . PRO B 1 87 ? 17.612 17.172 -14.610 1.00 70.97 86 PRO B O 1
ATOM 2276 N N . ARG B 1 88 ? 15.791 16.361 -13.562 1.00 64.00 87 ARG B N 1
ATOM 2277 C CA . ARG B 1 88 ? 16.553 15.695 -12.513 1.00 63.55 87 ARG B CA 1
ATOM 2278 C C . ARG B 1 88 ? 16.748 14.237 -12.904 1.00 62.79 87 ARG B C 1
ATOM 2279 O O . ARG B 1 88 ? 15.774 13.510 -13.128 1.00 56.59 87 ARG B O 1
ATOM 2287 N N . GLU B 1 89 ? 18.004 13.819 -13.000 1.00 66.18 88 GLU B N 1
ATOM 2288 C CA . GLU B 1 89 ? 18.304 12.450 -13.391 1.00 67.62 88 GLU B CA 1
ATOM 2289 C C . GLU B 1 89 ? 17.873 11.491 -12.291 1.00 63.69 88 GLU B C 1
ATOM 2290 O O . GLU B 1 89 ? 18.146 11.725 -11.110 1.00 69.42 88 GLU B O 1
ATOM 2296 N N . LEU B 1 90 ? 17.188 10.418 -12.671 1.00 61.83 89 LEU B N 1
ATOM 2297 C CA . LEU B 1 90 ? 16.815 9.379 -11.716 1.00 63.79 89 LEU B CA 1
ATOM 2298 C C . LEU B 1 90 ? 17.869 8.271 -11.742 1.00 70.83 89 LEU B C 1
ATOM 2299 O O . LEU B 1 90 ? 17.660 7.178 -12.264 1.00 72.94 89 LEU B O 1
ATOM 2304 N N . GLN B 1 91 ? 19.032 8.582 -11.181 1.00 74.46 90 GLN B N 1
ATOM 2305 C CA . GLN B 1 91 ? 20.134 7.620 -11.107 1.00 85.12 90 GLN B CA 1
ATOM 2306 C C . GLN B 1 91 ? 20.443 7.326 -9.645 1.00 82.71 90 GLN B C 1
ATOM 2307 O O . GLN B 1 91 ? 21.013 8.189 -8.951 1.00 83.58 90 GLN B O 1
ATOM 2313 N N . PRO B 1 92 ? 20.103 6.137 -9.122 1.00 94.63 91 PRO B N 1
ATOM 2314 C CA . PRO B 1 92 ? 19.505 5.004 -9.839 1.00 87.36 91 PRO B CA 1
ATOM 2315 C C . PRO B 1 92 ? 17.990 5.082 -10.025 1.00 91.22 91 PRO B C 1
ATOM 2316 O O . PRO B 1 92 ? 17.291 5.804 -9.310 1.00 87.81 91 PRO B O 1
ATOM 2320 N N . ALA B 1 93 ? 17.497 4.316 -10.999 1.00 77.64 92 ALA B N 1
ATOM 2321 C CA . ALA B 1 93 ? 16.072 4.224 -11.282 1.00 65.49 92 ALA B CA 1
ATOM 2322 C C . ALA B 1 93 ? 15.600 2.782 -11.153 1.00 60.75 92 ALA B C 1
ATOM 2323 O O . ALA B 1 93 ? 16.101 2.032 -10.311 1.00 63.94 92 ALA B O 1
ATOM 2325 N N . LEU B 1 94 ? 14.644 2.386 -11.982 1.00 59.00 93 LEU B N 1
ATOM 2326 C CA . LEU B 1 94 ? 14.104 1.038 -11.997 1.00 56.77 93 LEU B CA 1
ATOM 2327 C C . LEU B 1 94 ? 14.250 0.445 -13.393 1.00 53.97 93 LEU B C 1
ATOM 2328 O O . LEU B 1 94 ? 14.321 1.181 -14.385 1.00 53.89 93 LEU B O 1
ATOM 2333 N N . PRO B 1 95 ? 14.310 -0.881 -13.510 1.00 50.96 94 PRO B N 1
ATOM 2334 C CA . PRO B 1 95 ? 14.278 -1.491 -14.843 1.00 53.30 94 PRO B CA 1
ATOM 2335 C C . PRO B 1 95 ? 13.000 -1.106 -15.570 1.00 49.64 94 PRO B C 1
ATOM 2336 O O . PRO B 1 95 ? 11.973 -0.819 -14.952 1.00 46.78 94 PRO B O 1
ATOM 2340 N N . GLY B 1 96 ? 13.081 -1.083 -16.903 1.00 48.27 95 GLY B N 1
ATOM 2341 C CA . GLY B 1 96 ? 11.941 -0.657 -17.697 1.00 44.76 95 GLY B CA 1
ATOM 2342 C C . GLY B 1 96 ? 10.710 -1.515 -17.494 1.00 43.15 95 GLY B C 1
ATOM 2343 O O . GLY B 1 96 ? 9.585 -1.040 -17.663 1.00 38.35 95 GLY B O 1
ATOM 2344 N N . SER B 1 97 ? 10.901 -2.780 -17.106 1.00 39.44 96 SER B N 1
ATOM 2345 C CA . SER B 1 97 ? 9.766 -3.674 -16.885 1.00 44.03 96 SER B CA 1
ATOM 2346 C C . SER B 1 97 ? 8.833 -3.153 -15.795 1.00 43.09 96 SER B C 1
ATOM 2347 O O . SER B 1 97 ? 7.641 -3.480 -15.788 1.00 39.96 96 SER B O 1
ATOM 2350 N N . ALA B 1 98 ? 9.350 -2.340 -14.871 1.00 37.26 97 ALA B N 1
ATOM 2351 C CA . ALA B 1 98 ? 8.507 -1.759 -13.831 1.00 41.57 97 ALA B CA 1
ATOM 2352 C C . ALA B 1 98 ? 7.365 -0.922 -14.402 1.00 39.95 97 ALA B C 1
ATOM 2353 O O . ALA B 1 98 ? 6.343 -0.749 -13.731 1.00 42.96 97 ALA B O 1
ATOM 2355 N N . GLY B 1 99 ? 7.506 -0.409 -15.625 1.00 40.57 98 GLY B N 1
ATOM 2356 C CA . GLY B 1 99 ? 6.455 0.360 -16.261 1.00 32.90 98 GLY B CA 1
ATOM 2357 C C . GLY B 1 99 ? 5.703 -0.351 -17.365 1.00 37.78 98 GLY B C 1
ATOM 2358 O O . GLY B 1 99 ? 4.906 0.288 -18.058 1.00 34.94 98 GLY B O 1
ATOM 2359 N N . VAL B 1 100 ? 5.922 -1.647 -17.558 1.00 35.22 99 VAL B N 1
ATOM 2360 C CA . VAL B 1 100 ? 5.263 -2.390 -18.625 1.00 36.97 99 VAL B CA 1
ATOM 2361 C C . VAL B 1 100 ? 3.913 -2.866 -18.118 1.00 39.74 99 VAL B C 1
ATOM 2362 O O . VAL B 1 100 ? 3.820 -3.478 -17.047 1.00 40.71 99 VAL B O 1
ATOM 2366 N N . THR B 1 101 ? 2.865 -2.569 -18.876 1.00 33.50 100 THR B N 1
ATOM 2367 C CA . THR B 1 101 ? 1.496 -2.888 -18.510 1.00 31.57 100 THR B CA 1
ATOM 2368 C C . THR B 1 101 ? 0.899 -3.863 -19.516 1.00 32.40 100 THR B C 1
ATOM 2369 O O . THR B 1 101 ? 1.406 -4.031 -20.626 1.00 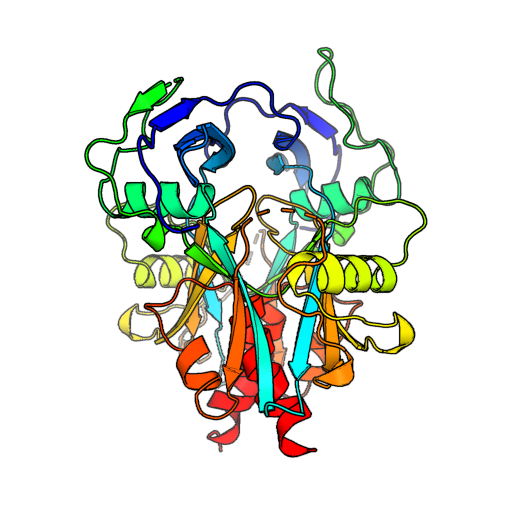37.76 100 THR B O 1
ATOM 2373 N N . VAL B 1 102 ? -0.190 -4.509 -19.109 1.00 32.74 101 VAL B N 1
ATOM 2374 C CA . VAL B 1 102 ? -1.072 -5.236 -20.015 1.00 32.88 101 VAL B CA 1
ATOM 2375 C C . VAL B 1 102 ? -2.387 -4.475 -20.073 1.00 35.66 101 VAL B C 1
ATOM 2376 O O . VAL B 1 102 ? -2.968 -4.146 -19.029 1.00 32.30 101 VAL B O 1
ATOM 2380 N N . GLU B 1 103 ? -2.846 -4.182 -21.285 1.00 30.25 102 GLU B N 1
ATOM 2381 C CA . GLU B 1 103 ? -4.008 -3.333 -21.503 1.00 30.84 102 GLU B CA 1
ATOM 2382 C C . GLU B 1 103 ? -4.851 -3.882 -22.641 1.00 32.62 102 GLU B C 1
ATOM 2383 O O . GLU B 1 103 ? -4.412 -4.739 -23.417 1.00 31.03 102 GLU B O 1
ATOM 2389 N N . LEU B 1 104 ? -6.074 -3.364 -22.735 1.00 29.29 103 LEU B N 1
ATOM 2390 C CA . LEU B 1 104 ? -6.823 -3.456 -23.979 1.00 32.11 103 LEU B CA 1
ATOM 2391 C C . LEU B 1 104 ? -6.185 -2.551 -25.023 1.00 30.92 103 LEU B C 1
ATOM 2392 O O . LEU B 1 104 ? -5.659 -1.479 -24.702 1.00 30.03 103 LEU B O 1
ATOM 2397 N N . CYS B 1 105 ? -6.216 -2.995 -26.277 1.00 29.80 104 CYS B N 1
ATOM 2398 C CA . CYS B 1 105 ? -5.897 -2.106 -27.385 1.00 28.51 104 CYS B CA 1
ATOM 2399 C C . CYS B 1 105 ? -6.693 -0.811 -27.244 1.00 30.31 104 CYS B C 1
ATOM 2400 O O . CYS B 1 105 ? -7.886 -0.841 -26.929 1.00 30.29 104 CYS B O 1
ATOM 2403 N N . ALA B 1 106 ? -6.026 0.329 -27.432 1.00 28.95 105 ALA B N 1
ATOM 2404 C CA . ALA B 1 106 ? -6.645 1.607 -27.090 1.00 27.00 105 ALA B CA 1
ATOM 2405 C C . ALA B 1 106 ? -5.928 2.747 -27.792 1.00 28.04 105 ALA B C 1
ATOM 2406 O O . ALA B 1 106 ? -4.803 2.599 -28.272 1.00 32.02 105 ALA B O 1
ATOM 2408 N N . GLY B 1 107 ? -6.582 3.906 -27.801 1.00 29.08 106 GLY B N 1
ATOM 2409 C CA . GLY B 1 107 ? -5.967 5.079 -28.394 1.00 28.90 106 GLY B CA 1
ATOM 2410 C C . GLY B 1 107 ? -6.767 6.329 -28.115 1.00 33.83 106 GLY B C 1
ATOM 2411 O O . GLY B 1 107 ? -7.920 6.279 -27.676 1.00 30.59 106 GLY B O 1
ATOM 2412 N N . LEU B 1 108 ? -6.129 7.459 -28.395 1.00 30.44 107 LEU B N 1
ATOM 2413 C CA . LEU B 1 108 ? -6.724 8.763 -28.155 1.00 34.84 107 LEU B CA 1
ATOM 2414 C C . LEU B 1 108 ? -7.772 9.088 -29.206 1.00 36.33 107 LEU B C 1
ATOM 2415 O O . LEU B 1 108 ? -7.694 8.649 -30.358 1.00 29.94 107 LEU B O 1
ATOM 2420 N N . VAL B 1 109 ? -8.752 9.882 -28.802 1.00 33.50 108 VAL B N 1
ATOM 2421 C CA . VAL B 1 109 ? -9.704 10.478 -29.732 1.00 33.67 108 VAL B CA 1
ATOM 2422 C C . VAL B 1 109 ? -9.136 11.857 -30.050 1.00 39.29 108 VAL B C 1
ATOM 2423 O O . VAL B 1 109 ? -9.397 12.841 -29.357 1.00 38.01 108 VAL B O 1
ATOM 2427 N N . ASP B 1 110 ? -8.309 11.924 -31.102 1.00 32.83 109 ASP B N 1
ATOM 2428 C CA . ASP B 1 110 ? -7.648 13.179 -31.447 1.00 41.72 109 ASP B CA 1
ATOM 2429 C C . ASP B 1 110 ? -7.599 13.430 -32.952 1.00 50.77 109 ASP B C 1
ATOM 2430 O O . ASP B 1 110 ? -6.806 14.263 -33.407 1.00 57.80 109 ASP B O 1
ATOM 2435 N N . GLN B 1 111 ? -8.426 12.744 -33.735 1.00 51.32 110 GLN B N 1
ATOM 2436 C CA . GLN B 1 111 ? -8.512 12.981 -35.177 1.00 60.60 110 GLN B CA 1
ATOM 2437 C C . GLN B 1 111 ? -9.916 13.452 -35.512 1.00 56.16 110 GLN B C 1
ATOM 2438 O O . GLN B 1 111 ? -10.851 12.632 -35.565 1.00 49.43 110 GLN B O 1
ATOM 2444 N N . PRO B 1 112 ? -10.121 14.750 -35.738 1.00 64.65 111 PRO B N 1
ATOM 2445 C CA . PRO B 1 112 ? -11.456 15.228 -36.113 1.00 65.47 111 PRO B CA 1
ATOM 2446 C C . PRO B 1 112 ? -11.957 14.527 -37.367 1.00 61.74 111 PRO B C 1
ATOM 2447 O O . PRO B 1 112 ? -11.176 14.072 -38.207 1.00 56.41 111 PRO B O 1
ATOM 2451 N N . GLY B 1 113 ? -13.281 14.426 -37.476 1.00 58.23 112 GLY B N 1
ATOM 2452 C CA . GLY B 1 113 ? -13.912 13.768 -38.594 1.00 56.33 112 GLY B CA 1
ATOM 2453 C C . GLY B 1 113 ? -14.060 12.267 -38.457 1.00 48.27 112 GLY B C 1
ATOM 2454 O O . GLY B 1 113 ? -14.873 11.675 -39.174 1.00 58.91 112 GLY B O 1
ATOM 2455 N N . LEU B 1 114 ? -13.305 11.632 -37.560 1.00 48.17 113 LEU B N 1
ATOM 2456 C CA . LEU B 1 114 ? -13.390 10.189 -37.371 1.00 47.79 113 LEU B CA 1
ATOM 2457 C C . LEU B 1 114 ? -14.434 9.858 -36.313 1.00 48.58 113 LEU B C 1
ATOM 2458 O O . LEU B 1 114 ? -14.499 10.511 -35.267 1.00 42.65 113 LEU B O 1
ATOM 2463 N N . SER B 1 115 ? -15.255 8.854 -36.597 1.00 42.34 114 SER B N 1
ATOM 2464 C CA . SER B 1 115 ? -16.121 8.288 -35.582 1.00 40.45 114 SER B CA 1
ATOM 2465 C C . SER B 1 115 ? -15.295 7.516 -34.558 1.00 33.97 114 SER B C 1
ATOM 2466 O O . SER B 1 115 ? -14.140 7.149 -34.800 1.00 34.64 114 SER B O 1
ATOM 2469 N N . LEU B 1 116 ? -15.911 7.250 -33.403 1.00 34.45 115 LEU B N 1
ATOM 2470 C CA . LEU B 1 116 ? -15.241 6.438 -32.394 1.00 34.77 115 LEU B CA 1
ATOM 2471 C C . LEU B 1 116 ? -14.900 5.056 -32.944 1.00 33.51 115 LEU B C 1
ATOM 2472 O O . LEU B 1 116 ? -13.806 4.537 -32.703 1.00 33.06 115 LEU B O 1
ATOM 2477 N N . GLU B 1 117 ? -15.825 4.449 -33.693 1.00 30.72 116 GLU B N 1
ATOM 2478 C CA . GLU B 1 117 ? -15.562 3.135 -34.276 1.00 34.69 116 GLU B CA 1
ATOM 2479 C C . GLU B 1 117 ? -14.343 3.171 -35.185 1.00 32.92 116 GLU B C 1
ATOM 2480 O O . GLU B 1 117 ? -13.522 2.247 -35.174 1.00 32.39 116 GLU B O 1
ATOM 2486 N N . GLU B 1 118 ? -14.206 4.237 -35.980 1.00 29.71 117 GLU B N 1
ATOM 2487 C CA . GLU B 1 118 ? -13.055 4.353 -36.866 1.00 32.52 117 GLU B CA 1
ATOM 2488 C C . GLU B 1 118 ? -11.759 4.485 -36.076 1.00 35.05 117 GLU B C 1
ATOM 2489 O O . GLU B 1 118 ? -10.739 3.887 -36.447 1.00 33.25 117 GLU B O 1
ATOM 2495 N N . VAL B 1 119 ? -11.772 5.253 -34.979 1.00 33.33 118 VAL B N 1
ATOM 2496 C CA . VAL B 1 119 ? -10.585 5.326 -34.127 1.00 29.09 118 VAL B CA 1
ATOM 2497 C C . VAL B 1 119 ? -10.218 3.940 -33.617 1.00 29.76 118 VAL B C 1
ATOM 2498 O O . VAL B 1 119 ? -9.051 3.534 -33.653 1.00 29.77 118 VAL B O 1
ATOM 2502 N N . ALA B 1 120 ? -11.215 3.181 -33.150 1.00 29.20 119 ALA B N 1
ATOM 2503 C CA . ALA B 1 120 ? -10.941 1.837 -32.651 1.00 30.79 119 ALA B CA 1
ATOM 2504 C C . ALA B 1 120 ? -10.358 0.948 -33.740 1.00 31.65 119 ALA B C 1
ATOM 2505 O O . ALA B 1 120 ? -9.438 0.158 -33.480 1.00 27.31 119 ALA B O 1
ATOM 2507 N N . CYS B 1 121 ? -10.876 1.058 -34.969 1.00 31.44 120 CYS B N 1
ATOM 2508 C CA . CYS B 1 121 ? -10.355 0.232 -36.057 1.00 28.99 120 CYS B CA 1
ATOM 2509 C C . CYS B 1 121 ? -8.910 0.588 -36.358 1.00 33.41 120 CYS B C 1
ATOM 2510 O O . CYS B 1 121 ? -8.067 -0.298 -36.550 1.00 32.92 120 CYS B O 1
ATOM 2513 N N . LYS B 1 122 ? -8.607 1.887 -36.405 1.00 31.66 121 LYS B N 1
ATOM 2514 C CA . LYS B 1 122 ? -7.234 2.328 -36.635 1.00 33.03 121 LYS B CA 1
ATOM 2515 C C . LYS B 1 122 ? -6.282 1.762 -35.589 1.00 33.23 121 LYS B C 1
ATOM 2516 O O . LYS B 1 122 ? -5.184 1.303 -35.924 1.00 31.22 121 LYS B O 1
ATOM 2522 N N . GLU B 1 123 ? -6.687 1.778 -34.314 1.00 32.43 122 GLU B N 1
ATOM 2523 C CA . GLU B 1 123 ? -5.825 1.263 -33.254 1.00 31.54 122 GLU B CA 1
ATOM 2524 C C . GLU B 1 123 ? -5.693 -0.253 -33.316 1.00 31.19 122 GLU B C 1
ATOM 2525 O O . GLU B 1 123 ? -4.600 -0.791 -33.108 1.00 29.40 122 GLU B O 1
ATOM 2531 N N . ALA B 1 124 ? -6.796 -0.963 -33.578 1.00 28.05 123 ALA B N 1
ATOM 2532 C CA . ALA B 1 124 ? -6.712 -2.415 -33.695 1.00 31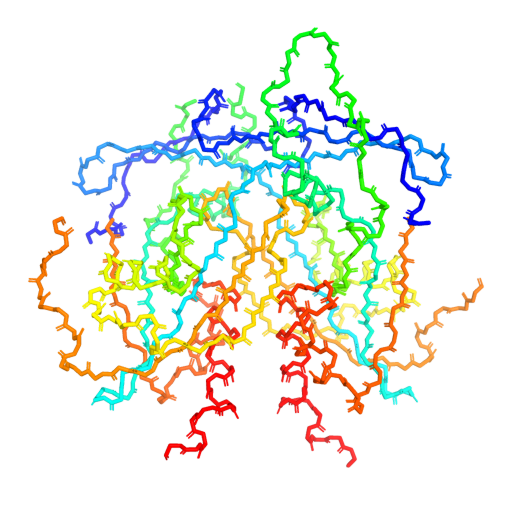.60 123 ALA B CA 1
ATOM 2533 C C . ALA B 1 124 ? -5.762 -2.823 -34.809 1.00 33.14 123 ALA B C 1
ATOM 2534 O O . ALA B 1 124 ? -5.127 -3.885 -34.726 1.00 30.97 123 ALA B O 1
ATOM 2536 N N . TRP B 1 125 ? -5.633 -1.993 -35.848 1.00 28.48 124 TRP B N 1
ATOM 2537 C CA . TRP B 1 125 ? -4.638 -2.273 -36.879 1.00 32.70 124 TRP B CA 1
ATOM 2538 C C . TRP B 1 125 ? -3.243 -1.868 -36.419 1.00 33.73 124 TRP B C 1
ATOM 2539 O O . TRP B 1 125 ? -2.294 -2.654 -36.522 1.00 32.91 124 TRP B O 1
ATOM 2550 N N . GLU B 1 126 ? -3.102 -0.649 -35.891 1.00 29.96 125 GLU B N 1
ATOM 2551 C CA . GLU B 1 126 ? -1.769 -0.138 -35.583 1.00 34.09 125 GLU B CA 1
ATOM 2552 C C . GLU B 1 126 ? -1.142 -0.869 -34.403 1.00 36.15 125 GLU B C 1
ATOM 2553 O O . GLU B 1 126 ? 0.075 -1.074 -34.374 1.00 34.86 125 GLU B O 1
ATOM 2559 N N . GLU B 1 127 ? -1.946 -1.272 -33.424 1.00 30.06 126 GLU B N 1
ATOM 2560 C CA . GLU B 1 127 ? -1.403 -1.921 -32.234 1.00 32.18 126 GLU B CA 1
ATOM 2561 C C . GLU B 1 127 ? -1.456 -3.436 -32.297 1.00 33.24 126 GLU B C 1
ATOM 2562 O O . GLU B 1 127 ? -0.534 -4.099 -31.821 1.00 35.28 126 GLU B O 1
ATOM 2568 N N . CYS B 1 128 ? -2.513 -4.006 -32.871 1.00 34.07 127 CYS B N 1
ATOM 2569 C CA . CYS B 1 128 ? -2.726 -5.442 -32.808 1.00 35.46 127 CYS B CA 1
ATOM 2570 C C . CYS B 1 128 ? -2.544 -6.161 -34.134 1.00 35.83 127 CYS B C 1
ATOM 2571 O O . CYS B 1 128 ? -2.528 -7.396 -34.139 1.00 37.84 127 CYS B O 1
ATOM 2574 N N . GLY B 1 129 ? -2.405 -5.442 -35.244 1.00 34.57 128 GLY B N 1
ATOM 2575 C CA . GLY B 1 129 ? -2.248 -6.105 -36.526 1.00 32.23 128 GLY B CA 1
ATOM 2576 C C . GLY B 1 129 ? -3.490 -6.816 -37.013 1.00 35.92 128 GLY B C 1
ATOM 2577 O O . GLY B 1 129 ? -3.385 -7.770 -37.789 1.00 42.15 128 GLY B O 1
ATOM 2578 N N . TYR B 1 130 ? -4.669 -6.376 -36.582 1.00 34.01 129 TYR B N 1
ATOM 2579 C CA . TYR B 1 130 ? -5.930 -6.983 -36.984 1.00 32.89 129 TYR B CA 1
ATOM 2580 C C . TYR B 1 130 ? -6.715 -6.000 -37.841 1.00 30.13 129 TYR B C 1
ATOM 2581 O O . TYR B 1 130 ? -6.868 -4.833 -37.470 1.00 27.99 129 TYR B O 1
ATOM 2590 N N . HIS B 1 131 ? -7.191 -6.472 -38.992 1.00 32.33 130 HIS B N 1
ATOM 2591 C CA . HIS B 1 131 ? -8.011 -5.653 -39.873 1.00 30.04 130 HIS B CA 1
ATOM 2592 C C . HIS B 1 131 ? -9.471 -5.728 -39.444 1.00 34.77 130 HIS B C 1
ATOM 2593 O O . HIS B 1 131 ? -10.062 -6.814 -39.417 1.00 35.41 130 HIS B O 1
ATOM 2600 N N . LEU B 1 132 ? -10.063 -4.568 -39.165 1.00 31.33 131 LEU B N 1
ATOM 2601 C CA . LEU B 1 132 ? -11.432 -4.457 -38.684 1.00 34.05 131 LEU B CA 1
ATOM 2602 C C . LEU B 1 132 ? -12.218 -3.486 -39.552 1.00 36.68 131 LEU B C 1
ATOM 2603 O O . LEU B 1 132 ? -11.674 -2.501 -40.054 1.00 34.61 131 LEU B O 1
ATOM 2608 N N . ALA B 1 133 ? -13.505 -3.756 -39.698 1.00 39.62 132 ALA B N 1
ATOM 2609 C CA . ALA B 1 133 ? -14.380 -2.737 -40.257 1.00 40.20 132 ALA B CA 1
ATOM 2610 C C . ALA B 1 133 ? -15.194 -2.088 -39.144 1.00 38.67 132 ALA B C 1
ATOM 2611 O O . ALA B 1 133 ? -15.531 -2.748 -38.158 1.00 35.08 132 ALA B O 1
ATOM 2613 N N . PRO B 1 134 ? -15.521 -0.798 -39.242 1.00 37.72 133 PRO B N 1
ATOM 2614 C CA . PRO B 1 134 ? -16.298 -0.169 -38.158 1.00 36.89 133 PRO B CA 1
ATOM 2615 C C . PRO B 1 134 ? -17.588 -0.910 -37.855 1.00 39.48 133 PRO B C 1
ATOM 2616 O O . PRO B 1 134 ? -17.988 -1.004 -36.686 1.00 38.78 133 PRO B O 1
ATOM 2620 N N . SER B 1 135 ? -18.218 -1.494 -38.876 1.00 36.21 134 SER B N 1
ATOM 2621 C CA . SER B 1 135 ? -19.432 -2.281 -38.693 1.00 41.70 134 SER B CA 1
ATOM 2622 C C . SER B 1 135 ? -19.201 -3.561 -37.894 1.00 42.17 134 SER B C 1
A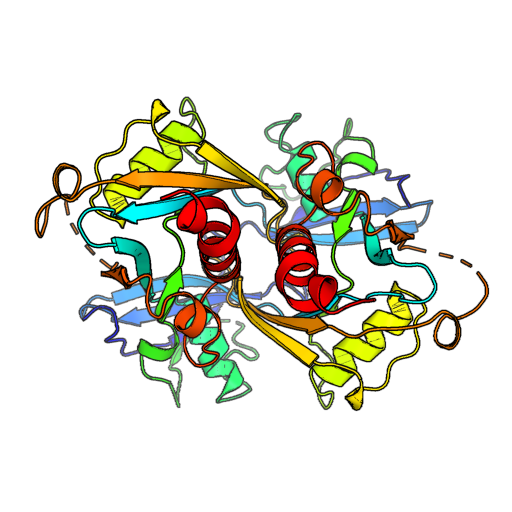TOM 2623 O O . SER B 1 135 ? -20.173 -4.176 -37.444 1.00 44.30 134 SER B O 1
ATOM 2626 N N . ASP B 1 136 ? -17.949 -3.990 -37.724 1.00 39.10 135 ASP B N 1
ATOM 2627 C CA . ASP B 1 136 ? -17.654 -5.181 -36.933 1.00 40.90 135 ASP B CA 1
ATOM 2628 C C . ASP B 1 136 ? -17.738 -4.933 -35.435 1.00 43.74 135 ASP B C 1
ATOM 2629 O O . ASP B 1 136 ? -17.760 -5.906 -34.673 1.00 38.01 135 ASP B O 1
ATOM 2634 N N . LEU B 1 137 ? -17.763 -3.669 -35.002 1.00 35.61 136 LEU B N 1
ATOM 2635 C CA . LEU B 1 137 ? -17.584 -3.323 -33.597 1.00 40.09 136 LEU B CA 1
ATOM 2636 C C . LEU B 1 137 ? -18.916 -3.211 -32.876 1.00 38.13 136 LEU B C 1
ATOM 2637 O O . LEU B 1 137 ? -19.890 -2.671 -33.409 1.00 39.06 136 LEU B O 1
ATOM 2642 N N . ARG B 1 138 ? -18.945 -3.715 -31.652 1.00 33.59 137 ARG B N 1
ATOM 2643 C CA . ARG B 1 138 ? -20.102 -3.603 -30.780 1.00 38.13 137 ARG B CA 1
ATOM 2644 C C . ARG B 1 138 ? -19.701 -2.781 -29.562 1.00 33.46 137 ARG B C 1
ATOM 2645 O O . ARG B 1 138 ? -18.624 -2.989 -28.992 1.00 29.18 137 ARG B O 1
ATOM 2653 N N . ARG B 1 139 ? -20.540 -1.818 -29.194 1.00 31.75 138 ARG B N 1
ATOM 2654 C CA . ARG B 1 139 ? -20.266 -0.972 -28.038 1.00 35.52 138 ARG B CA 1
ATOM 2655 C C . ARG B 1 139 ? -20.548 -1.754 -26.756 1.00 34.42 138 ARG B C 1
ATOM 2656 O O . ARG B 1 139 ? -21.661 -2.248 -26.558 1.00 37.30 138 ARG B O 1
ATOM 2664 N N . VAL B 1 140 ? -19.541 -1.883 -25.900 1.00 28.56 139 VAL B N 1
ATOM 2665 C CA . VAL B 1 140 ? -19.707 -2.604 -24.634 1.00 35.01 139 VAL B CA 1
ATOM 2666 C C . VAL B 1 140 ? -20.095 -1.661 -23.505 1.00 35.78 139 VAL B C 1
ATOM 2667 O O . VAL B 1 140 ? -21.005 -1.950 -22.726 1.00 35.51 139 VAL B O 1
ATOM 2671 N N . ALA B 1 141 ? -19.397 -0.535 -23.379 1.00 29.56 140 ALA B N 1
ATOM 2672 C CA . ALA B 1 141 ? -19.634 0.380 -22.273 1.00 34.22 140 ALA B CA 1
ATOM 2673 C C . ALA B 1 141 ? -19.020 1.722 -22.615 1.00 35.91 140 ALA B C 1
ATOM 2674 O O . ALA B 1 141 ? -18.004 1.791 -23.309 1.00 31.99 140 ALA B O 1
ATOM 2676 N N . THR B 1 142 ? -19.658 2.780 -22.127 1.00 32.79 141 THR B N 1
ATOM 2677 C CA . THR B 1 142 ? -19.115 4.131 -22.156 1.00 35.01 141 THR B CA 1
ATOM 2678 C C . THR B 1 142 ? -19.097 4.661 -20.730 1.00 35.85 141 THR B C 1
ATOM 2679 O O . THR B 1 142 ? -20.060 4.477 -19.982 1.00 36.09 141 THR B O 1
ATOM 2683 N N . TYR B 1 143 ? -18.004 5.311 -20.350 1.00 28.50 142 TYR B N 1
ATOM 2684 C CA . TYR B 1 143 ? -17.834 5.691 -18.955 1.00 33.74 142 TYR B CA 1
ATOM 2685 C C . TYR B 1 143 ? -16.812 6.815 -18.894 1.00 34.68 142 TYR B C 1
ATOM 2686 O O . TY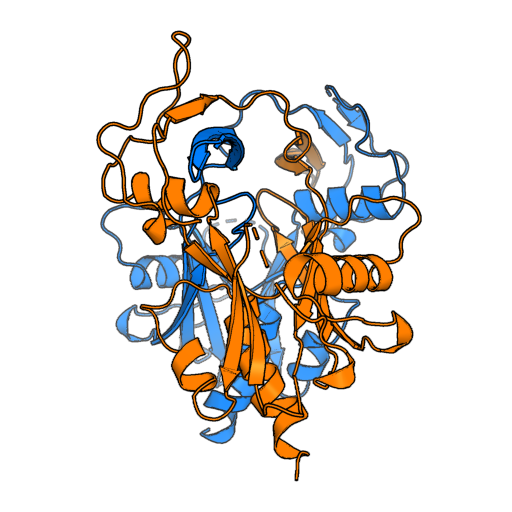R B 1 143 ? -16.136 7.122 -19.879 1.00 32.07 142 TYR B O 1
ATOM 2695 N N . TRP B 1 144 ? -16.699 7.427 -17.724 1.00 30.75 143 TRP B N 1
ATOM 2696 C CA . TRP B 1 144 ? -15.692 8.454 -17.524 1.00 36.43 143 TRP B CA 1
ATOM 2697 C C . TRP B 1 144 ? -14.466 7.806 -16.895 1.00 37.72 143 TRP B C 1
ATOM 2698 O O . TRP B 1 144 ? -14.549 7.221 -15.806 1.00 34.20 143 TRP B O 1
ATOM 2709 N N . SER B 1 145 ? -13.347 7.855 -17.620 1.00 38.13 144 SER B N 1
ATOM 2710 C CA . SER B 1 145 ? -12.105 7.244 -17.164 1.00 42.98 144 SER B CA 1
ATOM 2711 C C . SER B 1 145 ? -11.382 8.123 -16.168 1.00 47.86 144 SER B C 1
ATOM 2712 O O . SER B 1 145 ? -10.550 7.627 -15.399 1.00 57.44 144 SER B O 1
ATOM 2715 N N . GLY B 1 146 ? -11.685 9.416 -16.170 1.00 46.21 145 GLY B N 1
ATOM 2716 C CA . GLY B 1 146 ? -11.184 10.330 -15.173 1.00 41.24 145 GLY B CA 1
ATOM 2717 C C . GLY B 1 146 ? -12.338 11.197 -14.727 1.00 45.01 145 GLY B C 1
ATOM 2718 O O . GLY B 1 146 ? -13.174 11.575 -15.557 1.00 46.34 145 GLY B O 1
ATOM 2719 N N . VAL B 1 147 ? -12.416 11.506 -13.433 1.00 42.36 146 VAL B N 1
ATOM 2720 C CA . VAL B 1 147 ? -13.509 12.330 -12.924 1.00 39.66 146 VAL B CA 1
ATOM 2721 C C . VAL B 1 147 ? -12.969 13.451 -12.051 1.00 37.24 146 VAL B C 1
ATOM 2722 O O .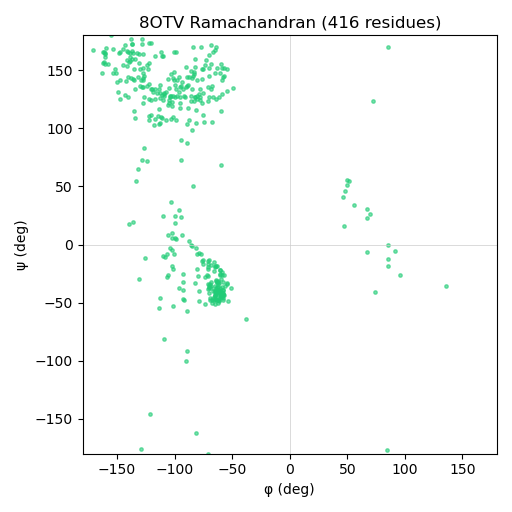 VAL B 1 147 ? -13.581 14.519 -11.960 1.00 34.73 146 VAL B O 1
ATOM 2726 N N . GLY B 1 148 ? -11.838 13.219 -11.385 1.00 37.46 147 GLY B N 1
ATOM 2727 C CA . GLY B 1 148 ? -11.386 14.151 -10.369 1.00 39.16 147 GLY B CA 1
ATOM 2728 C C . GLY B 1 148 ? -10.502 15.260 -10.899 1.00 39.87 147 GLY B C 1
ATOM 2729 O O . GLY B 1 148 ? -10.798 16.447 -10.721 1.00 38.71 147 GLY B O 1
ATOM 2730 N N . LEU B 1 149 ? -9.403 14.883 -11.545 1.00 33.73 148 LEU B N 1
ATOM 2731 C CA . LEU B 1 149 ? -8.459 15.845 -12.090 1.00 40.66 148 LEU B CA 1
ATOM 2732 C C . LEU B 1 149 ? -8.543 15.920 -13.606 1.00 39.55 148 LEU B C 1
ATOM 2733 O O . LEU B 1 149 ? -7.895 16.782 -14.214 1.00 38.80 148 LEU B O 1
ATOM 2738 N N . THR B 1 150 ? -9.309 15.027 -14.222 1.00 37.01 149 THR B N 1
ATOM 2739 C CA . THR B 1 150 ? -9.588 15.035 -15.645 1.00 40.79 149 THR B CA 1
ATOM 2740 C C . THR B 1 150 ? -11.058 14.690 -15.810 1.00 45.18 149 THR B C 1
ATOM 2741 O O . THR B 1 150 ? -11.695 14.155 -14.899 1.00 46.92 149 THR B O 1
ATOM 2745 N N . GLY B 1 151 ? -11.601 15.012 -16.969 1.00 43.16 150 GLY B N 1
ATOM 2746 C CA . GLY B 1 151 ? -12.956 14.604 -17.263 1.00 46.32 150 GLY B CA 1
ATOM 2747 C C . GLY B 1 151 ? -13.006 13.987 -18.642 1.00 50.10 150 GLY B C 1
ATOM 2748 O O . GLY B 1 151 ? -13.601 14.556 -19.560 1.00 63.45 150 GLY B O 1
ATOM 2749 N N . SER B 1 152 ? -12.339 12.851 -18.813 1.00 40.55 151 SER B N 1
ATOM 2750 C CA . SER B 1 152 ? -12.252 12.197 -20.112 1.00 39.80 151 SER B CA 1
ATOM 2751 C C . SER B 1 152 ? -13.240 11.044 -20.167 1.00 39.64 151 SER B C 1
ATOM 2752 O O . SER B 1 152 ? -13.453 10.344 -19.175 1.00 35.34 151 SER B O 1
ATOM 2755 N N . ARG B 1 153 ? -13.850 10.871 -21.328 1.00 33.47 152 ARG B N 1
ATOM 2756 C CA . ARG B 1 153 ? -14.748 9.764 -21.607 1.00 35.63 152 ARG B CA 1
ATOM 2757 C C . ARG B 1 153 ? -13.984 8.673 -22.346 1.00 33.38 152 ARG B C 1
ATOM 2758 O O . ARG B 1 153 ? -13.129 8.963 -23.187 1.00 33.12 152 ARG B O 1
ATOM 2766 N N . GLN B 1 154 ? -14.279 7.423 -22.017 1.00 28.95 153 GLN B N 1
ATOM 2767 C CA . GLN B 1 154 ? -13.698 6.291 -22.719 1.00 30.11 153 GLN B CA 1
ATOM 2768 C C . GLN B 1 154 ? -14.822 5.375 -23.178 1.00 32.27 153 GLN B C 1
ATOM 2769 O O . GLN B 1 154 ? -15.765 5.110 -22.427 1.00 33.70 153 GLN B O 1
ATOM 2775 N N . THR B 1 155 ? -14.729 4.915 -24.420 1.00 29.22 154 THR B N 1
ATOM 2776 C CA . THR B 1 155 ? -15.716 4.023 -25.018 1.00 30.31 154 THR B CA 1
ATOM 2777 C C . THR B 1 155 ? -15.036 2.702 -25.345 1.00 30.08 154 THR B C 1
ATOM 2778 O O . THR B 1 155 ? -14.021 2.679 -26.051 1.00 29.38 154 THR B O 1
ATOM 2782 N N . MET B 1 156 ? -15.598 1.613 -24.836 1.00 28.76 155 MET B N 1
ATOM 2783 C CA . MET B 1 156 ? -15.056 0.271 -25.009 1.00 28.75 155 MET B CA 1
ATOM 2784 C C . MET B 1 156 ? -15.855 -0.493 -26.049 1.00 30.15 155 MET B C 1
ATOM 2785 O O . MET B 1 156 ? -17.082 -0.607 -25.927 1.00 29.59 155 MET B O 1
ATOM 2790 N N . PHE B 1 157 ? -15.158 -1.045 -27.040 1.00 27.42 156 PHE B N 1
ATOM 2791 C CA . PHE B 1 157 ? -15.777 -1.846 -28.085 1.00 28.87 156 PHE B CA 1
ATOM 2792 C C . PHE B 1 157 ? -15.348 -3.299 -27.948 1.00 30.11 156 PHE B C 1
ATOM 2793 O O . PHE B 1 157 ? -14.399 -3.626 -27.232 1.00 27.95 156 PHE B O 1
ATOM 2801 N N . TYR B 1 158 ? -16.067 -4.172 -28.657 1.00 28.89 157 TYR B N 1
ATOM 2802 C CA . TYR B 1 158 ? -15.747 -5.592 -28.713 1.00 31.76 157 TYR B CA 1
ATOM 2803 C C . TYR B 1 158 ? -16.016 -6.117 -30.115 1.00 29.82 157 TYR B C 1
ATOM 2804 O O . TYR B 1 158 ? -17.015 -5.749 -30.741 1.00 26.44 157 TYR B O 1
ATOM 2813 N N . THR B 1 159 ? -15.142 -6.999 -30.593 1.00 29.08 158 THR B N 1
ATOM 2814 C CA . THR B 1 159 ? -15.436 -7.728 -31.819 1.00 34.25 158 THR B CA 1
ATOM 2815 C C . THR B 1 159 ? -14.718 -9.071 -31.797 1.00 33.65 158 THR B C 1
ATOM 2816 O O . THR B 1 159 ? -13.673 -9.226 -31.162 1.00 31.69 158 THR B O 1
ATOM 2820 N N . GLU B 1 160 ? -15.313 -10.048 -32.478 1.00 35.40 159 GLU B N 1
ATOM 2821 C CA . GLU B 1 160 ? -14.673 -11.329 -32.733 1.00 35.51 159 GLU B CA 1
ATOM 2822 C C . GLU B 1 160 ? -13.870 -11.255 -34.023 1.00 37.43 159 GLU B C 1
ATOM 2823 O O . GLU B 1 160 ? -14.333 -10.701 -35.024 1.00 38.53 159 GLU B O 1
ATOM 2829 N N . VAL B 1 161 ? -12.664 -11.820 -34.000 1.00 35.54 160 VAL B N 1
ATOM 2830 C CA . VAL B 1 161 ? -11.819 -11.872 -35.185 1.00 34.82 160 VAL B CA 1
ATOM 2831 C C . VAL B 1 161 ? -11.387 -13.314 -35.403 1.00 39.81 160 VAL B C 1
ATOM 2832 O O . VAL B 1 161 ? -11.514 -14.167 -34.521 1.00 36.73 160 VAL B O 1
ATOM 2836 N N . THR B 1 162 ? -10.893 -13.585 -36.606 1.00 35.84 161 THR B N 1
ATOM 2837 C CA . THR B 1 162 ? -10.213 -14.835 -36.905 1.00 40.07 161 THR B CA 1
ATOM 2838 C C . THR B 1 162 ? -8.811 -14.523 -37.412 1.00 39.36 161 THR B C 1
ATOM 2839 O O . THR B 1 162 ? -8.441 -13.363 -37.614 1.00 36.54 161 THR B O 1
ATOM 2843 N N . ASP B 1 163 ? -8.016 -15.577 -37.601 1.00 37.61 162 ASP B N 1
ATOM 2844 C CA . ASP B 1 163 ? -6.691 -15.391 -38.174 1.00 41.58 162 ASP B CA 1
ATOM 2845 C C . ASP B 1 163 ? -6.757 -14.792 -39.575 1.00 42.63 162 ASP B C 1
ATOM 2846 O O . ASP B 1 163 ? -5.775 -14.194 -40.030 1.00 45.40 162 ASP B O 1
ATOM 2851 N N . ALA B 1 164 ? -7.891 -14.927 -40.267 1.00 39.42 163 ALA B N 1
ATOM 2852 C CA . ALA B 1 164 ? -8.011 -14.331 -41.594 1.00 48.77 163 ALA B CA 1
ATOM 2853 C C . ALA B 1 164 ? -7.938 -12.809 -41.551 1.00 44.40 163 ALA B C 1
ATOM 2854 O O . ALA B 1 164 ? -7.663 -12.183 -42.579 1.00 44.99 163 ALA B O 1
ATOM 2856 N N . GLN B 1 165 ? -8.163 -12.198 -40.392 1.00 38.27 164 GLN B N 1
ATOM 2857 C CA . GLN B 1 165 ? -8.048 -10.753 -40.253 1.00 36.22 164 GLN B CA 1
ATOM 2858 C C . GLN B 1 165 ? -6.719 -10.323 -39.659 1.00 38.42 164 GLN B C 1
ATOM 2859 O O . GLN B 1 165 ? -6.523 -9.131 -39.410 1.00 34.11 164 GLN B O 1
ATOM 2865 N N . ARG B 1 166 ? -5.800 -11.252 -39.424 1.00 35.47 165 ARG B N 1
ATOM 2866 C CA . ARG B 1 166 ? -4.534 -10.927 -38.787 1.00 38.82 165 ARG B CA 1
ATOM 2867 C C . ARG B 1 166 ? -3.470 -10.720 -39.851 1.00 41.71 165 ARG B C 1
ATOM 2868 O O . ARG B 1 166 ? -3.322 -11.548 -40.756 1.00 42.98 165 ARG B O 1
ATOM 2876 N N . SER B 1 167 ? -2.731 -9.623 -39.743 1.00 35.63 166 SER B N 1
ATOM 2877 C CA . SER B 1 167 ? -1.671 -9.390 -40.706 1.00 45.57 166 SER B CA 1
ATOM 2878 C C . SER B 1 167 ? -0.508 -10.342 -40.442 1.00 46.17 166 SER B C 1
ATOM 2879 O O . SER B 1 167 ? -0.354 -10.891 -39.350 1.00 38.72 166 SER B O 1
ATOM 2882 N N . GLY B 1 168 ? 0.306 -10.555 -41.471 1.00 51.75 167 GLY B N 1
ATOM 2883 C CA . GLY B 1 168 ? 1.482 -11.376 -41.330 1.00 55.28 167 GLY B CA 1
ATOM 2884 C C . GLY B 1 168 ? 2.647 -10.579 -40.789 1.00 58.50 167 GLY B C 1
ATOM 2885 O O . GLY B 1 168 ? 2.595 -9.350 -40.692 1.00 57.96 167 GLY B O 1
ATOM 2886 N N . PRO B 1 169 ? 3.732 -11.269 -40.415 1.00 59.02 168 PRO B N 1
ATOM 2887 C CA . PRO B 1 169 ? 4.955 -10.582 -39.989 1.00 59.21 168 PRO B CA 1
ATOM 2888 C C . PRO B 1 169 ? 5.726 -10.013 -41.180 1.00 65.22 168 PRO B C 1
ATOM 2889 O O . PRO B 1 169 ? 5.873 -8.795 -41.283 1.00 75.91 168 PRO B O 1
ATOM 2893 N N . LEU B 1 179 ? 7.283 0.780 -29.228 1.00 56.98 178 LEU B N 1
ATOM 2894 C CA . LEU B 1 179 ? 6.951 -0.566 -29.681 1.00 56.39 178 LEU B CA 1
ATOM 2895 C C . LEU B 1 179 ? 5.905 -1.199 -28.756 1.00 57.11 178 LEU B C 1
ATOM 2896 O O . LEU B 1 179 ? 5.876 -0.922 -27.559 1.00 55.56 178 LEU B O 1
ATOM 2901 N N . ILE B 1 180 ? 5.043 -2.040 -29.325 1.00 52.90 179 ILE B N 1
ATOM 2902 C CA . ILE B 1 180 ? 3.959 -2.693 -28.601 1.00 51.30 179 ILE B CA 1
ATOM 2903 C C . ILE B 1 180 ? 4.030 -4.194 -28.850 1.00 51.85 179 ILE B C 1
ATOM 2904 O O . ILE B 1 180 ? 4.354 -4.633 -29.958 1.00 52.24 179 ILE B O 1
ATOM 2909 N N . GLU B 1 181 ? 3.745 -4.979 -27.810 1.00 44.92 180 GLU B N 1
ATOM 2910 C CA . GLU B 1 181 ? 3.640 -6.430 -27.905 1.00 45.21 180 GLU B CA 1
ATOM 2911 C C . GLU B 1 181 ? 2.173 -6.831 -27.958 1.00 45.34 180 GLU B C 1
ATOM 2912 O O . GLU B 1 181 ? 1.385 -6.426 -27.098 1.00 41.82 180 GLU B O 1
ATOM 2918 N N . VAL B 1 182 ? 1.808 -7.622 -28.960 1.00 43.09 181 VAL B N 1
ATOM 2919 C CA . VAL B 1 182 ? 0.474 -8.209 -29.009 1.00 40.39 181 VAL B CA 1
ATOM 2920 C C . VAL B 1 182 ? 0.461 -9.453 -28.130 1.00 40.99 181 VAL B C 1
ATOM 2921 O O . VAL B 1 182 ? 1.301 -10.347 -28.285 1.00 42.39 181 VAL B O 1
ATOM 2925 N N . VAL B 1 183 ? -0.491 -9.514 -27.202 1.00 37.59 182 VAL B N 1
ATOM 2926 C CA . VAL B 1 183 ? -0.646 -10.653 -26.301 1.00 40.15 182 VAL B CA 1
ATOM 2927 C C . VAL B 1 183 ? -1.889 -11.425 -26.723 1.00 36.51 182 VAL B C 1
ATOM 2928 O O . VAL B 1 183 ? -2.950 -10.830 -26.939 1.00 36.38 182 VAL B O 1
ATOM 2932 N N . HIS B 1 184 ? -1.761 -12.744 -26.852 1.00 32.66 183 HIS B N 1
ATOM 2933 C CA . HIS B 1 184 ? -2.911 -13.609 -27.099 1.00 35.64 183 HIS B CA 1
ATOM 2934 C C . HIS B 1 184 ? -3.134 -14.447 -25.844 1.00 38.95 183 HIS B C 1
ATOM 2935 O O . HIS B 1 184 ? -2.342 -15.346 -25.543 1.00 39.01 183 HIS B O 1
ATOM 2942 N N . LEU B 1 185 ? -4.213 -14.149 -25.121 1.00 34.73 184 LEU B N 1
ATOM 2943 C CA . LEU B 1 185 ? -4.496 -14.772 -23.838 1.00 37.77 184 LEU B CA 1
ATOM 2944 C C . LEU B 1 185 ? -5.508 -15.892 -24.026 1.00 36.70 184 LEU B C 1
ATOM 2945 O O . LEU B 1 185 ? -6.693 -15.605 -24.259 1.00 39.68 184 LEU B O 1
ATOM 2950 N N . PRO B 1 186 ? -5.110 -17.163 -23.931 1.00 40.57 185 PRO B N 1
ATOM 2951 C CA . PRO B 1 186 ? -6.082 -18.257 -24.077 1.00 40.34 185 PRO B CA 1
ATOM 2952 C C . PRO B 1 186 ? -7.224 -18.138 -23.078 1.00 41.84 185 PRO B C 1
ATOM 2953 O O . PRO B 1 186 ? -7.043 -17.688 -21.944 1.00 43.55 185 PRO B O 1
ATOM 2957 N N . LEU B 1 187 ? -8.419 -18.542 -23.521 1.00 39.69 186 LEU B N 1
ATOM 2958 C CA . LEU B 1 187 ? -9.599 -18.424 -22.670 1.00 45.92 186 LEU B CA 1
ATOM 2959 C C . LEU B 1 187 ? -9.465 -19.266 -21.409 1.00 47.39 186 LEU B C 1
ATOM 2960 O O . LEU B 1 187 ? -9.989 -18.889 -20.356 1.00 44.53 186 LEU B O 1
ATOM 2965 N N . GLU B 1 188 ? -8.757 -20.396 -21.501 1.00 43.54 187 GLU B N 1
ATOM 2966 C CA . GLU B 1 188 ? -8.660 -21.329 -20.383 1.00 50.53 187 GLU B CA 1
ATOM 2967 C C . GLU B 1 188 ? -8.077 -20.670 -19.138 1.00 53.18 187 GLU B C 1
ATOM 2968 O O . GLU B 1 188 ? -8.565 -20.894 -18.021 1.00 52.82 187 GLU B O 1
ATOM 2974 N N . GLY B 1 189 ? -7.028 -19.871 -19.300 1.00 49.69 188 GLY B N 1
ATOM 2975 C CA . GLY B 1 189 ? -6.395 -19.215 -18.175 1.00 47.30 188 GLY B CA 1
ATOM 2976 C C . GLY B 1 189 ? -6.747 -17.752 -18.013 1.00 48.70 188 GLY B C 1
ATOM 2977 O O . GLY B 1 189 ? -6.126 -17.074 -17.185 1.00 44.81 188 GLY B O 1
ATOM 2978 N N . ALA B 1 190 ? -7.736 -17.252 -18.760 1.00 44.53 189 ALA B N 1
ATOM 2979 C CA . ALA B 1 190 ? -7.996 -15.815 -18.812 1.00 44.85 189 ALA B CA 1
ATOM 2980 C C . ALA B 1 190 ? -8.374 -15.259 -17.446 1.00 45.05 189 ALA B C 1
ATOM 2981 O O . ALA B 1 190 ? -7.846 -14.223 -17.021 1.00 44.48 189 ALA B O 1
ATOM 2983 N N . GLN B 1 191 ? -9.298 -15.924 -16.744 1.00 42.48 190 GLN B N 1
ATOM 2984 C CA . GLN B 1 191 ? -9.742 -15.395 -15.456 1.00 48.17 190 GLN B CA 1
ATOM 2985 C C . GLN B 1 191 ? -8.608 -15.394 -14.438 1.00 50.27 190 GLN B C 1
ATOM 2986 O O . GLN B 1 191 ? -8.426 -14.414 -13.706 1.00 50.03 190 GLN B O 1
ATOM 2992 N N . ALA B 1 192 ? -7.837 -16.483 -14.377 1.00 46.27 191 ALA B N 1
ATOM 2993 C CA . ALA B 1 192 ? -6.706 -16.534 -13.453 1.00 48.09 191 ALA B CA 1
ATOM 2994 C C . ALA B 1 192 ? -5.685 -15.452 -13.779 1.00 47.50 191 ALA B C 1
ATOM 2995 O O . ALA B 1 192 ? -5.101 -14.841 -12.874 1.00 48.84 191 ALA B O 1
ATOM 2997 N N . PHE B 1 193 ? -5.458 -15.204 -15.069 1.00 46.61 192 PHE B N 1
ATOM 2998 C CA . PHE B 1 193 ? -4.601 -14.102 -15.493 1.00 44.38 192 PHE B CA 1
ATOM 2999 C C . PHE B 1 193 ? -5.138 -12.765 -14.996 1.00 46.16 192 PHE B C 1
ATOM 3000 O O . PHE B 1 193 ? -4.385 -11.927 -14.484 1.00 43.62 192 PHE B O 1
ATOM 3008 N N . ALA B 1 194 ? -6.446 -12.544 -15.144 1.00 40.10 193 ALA B N 1
ATOM 3009 C CA . ALA B 1 194 ? -7.022 -11.277 -14.714 1.00 45.28 193 ALA B CA 1
ATOM 3010 C C . ALA B 1 194 ? -7.006 -11.144 -13.195 1.00 52.93 193 ALA B C 1
ATOM 3011 O O . ALA B 1 194 ? -6.822 -10.037 -12.675 1.00 51.28 193 ALA B O 1
ATOM 3013 N N . ASP B 1 195 ? -7.173 -12.254 -12.471 1.00 50.53 194 ASP B N 1
ATOM 3014 C CA . ASP B 1 195 ? -7.145 -12.227 -11.012 1.00 55.10 194 ASP B CA 1
ATOM 3015 C C . ASP B 1 195 ? -5.741 -12.120 -10.433 1.00 55.29 194 ASP B C 1
ATOM 3016 O O . ASP B 1 195 ? -5.614 -11.947 -9.217 1.00 56.98 194 ASP B O 1
ATOM 3021 N N . ASP B 1 196 ? -4.697 -12.231 -11.250 1.00 55.30 195 ASP B N 1
ATOM 3022 C CA . ASP B 1 196 ? -3.333 -12.297 -10.729 1.00 56.32 195 ASP B CA 1
ATOM 3023 C C . ASP B 1 196 ? -2.828 -10.896 -10.408 1.00 57.43 195 ASP B C 1
ATOM 3024 O O . ASP B 1 196 ? -2.679 -10.077 -11.326 1.00 56.45 195 ASP B O 1
ATOM 3029 N N . PRO B 1 197 ? -2.540 -10.584 -9.139 1.00 60.08 196 PRO B N 1
ATOM 3030 C CA . PRO B 1 197 ? -2.050 -9.242 -8.791 1.00 61.20 196 PRO B CA 1
ATOM 3031 C C . PRO B 1 197 ? -0.598 -8.988 -9.162 1.00 59.69 196 PRO B C 1
ATOM 3032 O O . PRO B 1 197 ? -0.170 -7.825 -9.141 1.00 65.04 196 PRO B O 1
ATOM 3036 N N . ASP B 1 198 ? 0.171 -10.023 -9.496 1.00 58.07 197 ASP B N 1
ATOM 3037 C CA . ASP B 1 198 ? 1.547 -9.834 -9.935 1.00 59.01 197 ASP B CA 1
ATOM 3038 C C . ASP B 1 198 ? 1.641 -9.392 -11.385 1.00 60.88 197 ASP B C 1
ATOM 3039 O O . ASP B 1 198 ? 2.740 -9.064 -11.845 1.00 64.91 197 ASP B O 1
ATOM 3044 N N . ILE B 1 199 ? 0.528 -9.383 -12.104 1.00 55.28 198 ILE B N 1
ATOM 3045 C CA . ILE B 1 199 ? 0.517 -9.032 -13.529 1.00 55.18 198 ILE B CA 1
ATOM 3046 C C . ILE B 1 199 ? -0.015 -7.598 -13.636 1.00 52.67 198 ILE B C 1
ATOM 3047 O O . ILE B 1 199 ? -1.207 -7.374 -13.393 1.00 46.38 198 ILE B O 1
ATOM 3052 N N . PRO B 1 200 ? 0.831 -6.629 -13.955 1.00 54.15 199 PRO B N 1
ATOM 3053 C CA . PRO B 1 200 ? 0.368 -5.234 -14.011 1.00 47.68 199 PRO B CA 1
ATOM 3054 C C . PRO B 1 200 ? -0.606 -4.985 -15.150 1.00 44.74 199 PRO B C 1
ATOM 3055 O O . PRO B 1 200 ? -0.219 -4.920 -16.322 1.00 47.23 199 PRO B O 1
ATOM 3059 N N . LYS B 1 201 ? -1.883 -4.842 -14.813 1.00 39.78 200 LYS B N 1
ATOM 3060 C CA . LYS B 1 201 ? -2.922 -4.665 -15.812 1.00 41.07 200 LYS B CA 1
ATOM 3061 C C . LYS B 1 201 ? -3.883 -3.580 -15.352 1.00 39.08 200 LYS B C 1
ATOM 3062 O O . LYS B 1 201 ? -3.805 -3.086 -14.225 1.00 34.81 200 LYS B O 1
ATOM 3068 N N . THR B 1 202 ? -4.800 -3.216 -16.242 1.00 35.80 201 THR B N 1
ATOM 3069 C CA . THR B 1 202 ? -5.773 -2.156 -16.015 1.00 35.75 201 THR B CA 1
ATOM 3070 C C . THR B 1 202 ? -7.130 -2.735 -15.628 1.00 35.96 201 THR B C 1
ATOM 3071 O O . THR B 1 202 ? -7.398 -3.928 -15.795 1.00 30.63 201 THR B O 1
ATOM 3075 N N . LEU B 1 203 ? -8.000 -1.861 -15.119 1.00 33.04 202 LEU B N 1
ATOM 3076 C CA . LEU B 1 203 ? -9.368 -2.288 -14.854 1.00 33.34 202 LEU B CA 1
ATOM 3077 C C . LEU B 1 203 ? -10.080 -2.670 -16.146 1.00 30.02 202 LEU B C 1
ATOM 3078 O O . LEU B 1 203 ? -10.962 -3.539 -16.137 1.00 30.54 202 LEU B O 1
ATOM 3083 N N . GLY B 1 204 ? -9.719 -2.031 -17.266 1.00 28.40 203 GLY B N 1
ATOM 3084 C CA . GLY B 1 204 ? -10.292 -2.420 -18.544 1.00 28.19 203 GLY B CA 1
ATOM 3085 C C . GLY B 1 204 ? -10.038 -3.880 -18.877 1.00 29.31 203 GLY B C 1
ATOM 3086 O O . GLY B 1 204 ? -10.909 -4.565 -19.418 1.00 28.26 203 GLY B O 1
ATOM 3087 N N . VAL B 1 205 ? -8.843 -4.376 -18.559 1.00 28.55 204 VAL B N 1
ATOM 3088 C CA . VAL B 1 205 ? -8.545 -5.788 -18.793 1.00 31.87 204 VAL B CA 1
ATOM 3089 C C . VAL B 1 205 ? -9.352 -6.660 -17.841 1.00 31.64 204 VAL B C 1
ATOM 3090 O O . VAL B 1 205 ? -10.000 -7.629 -18.255 1.00 31.64 204 VAL B O 1
ATOM 3094 N N . ILE B 1 206 ? -9.346 -6.312 -16.556 1.00 28.51 205 ILE B N 1
ATOM 3095 C CA . ILE B 1 206 ? -10.079 -7.097 -15.566 1.00 30.78 205 ILE B CA 1
ATOM 3096 C C . ILE B 1 206 ? -11.554 -7.174 -15.939 1.00 32.64 205 ILE B C 1
ATOM 3097 O O . ILE B 1 206 ? -12.161 -8.252 -15.918 1.00 32.86 205 ILE B O 1
ATOM 3102 N N . PHE B 1 207 ? -12.148 -6.030 -16.302 1.00 26.23 206 PHE B N 1
ATOM 3103 C CA . PHE B 1 207 ? -13.555 -6.007 -16.687 1.00 28.83 206 PHE B CA 1
ATOM 3104 C C . PHE B 1 207 ? -13.779 -6.716 -18.018 1.00 28.78 206 PHE B C 1
ATOM 3105 O O . PHE B 1 207 ? -14.727 -7.493 -18.161 1.00 28.16 206 PHE B O 1
ATOM 3113 N N . GLY B 1 208 ? -12.934 -6.436 -19.014 1.00 25.75 207 GLY B N 1
ATOM 3114 C CA . GLY B 1 208 ? -13.126 -7.048 -20.323 1.00 27.08 207 GLY B CA 1
ATOM 3115 C C . GLY B 1 208 ? -13.082 -8.565 -20.266 1.00 33.28 207 GLY B C 1
ATOM 3116 O O . GLY B 1 208 ? -13.894 -9.244 -20.896 1.00 30.02 207 GLY B O 1
ATOM 3117 N N . VAL B 1 209 ? -12.145 -9.114 -19.493 1.00 31.96 208 VAL B N 1
ATOM 3118 C CA . VAL B 1 209 ? -12.062 -10.565 -19.332 1.00 36.39 208 VAL B CA 1
ATOM 3119 C C . VAL B 1 209 ? -13.318 -11.094 -18.644 1.00 34.86 208 VAL B C 1
ATOM 3120 O O . VAL B 1 209 ? -13.945 -12.060 -19.099 1.00 34.81 208 VAL B O 1
ATOM 3124 N N . SER B 1 210 ? -13.716 -10.450 -17.546 1.00 35.83 209 SER B N 1
ATOM 3125 C CA . SER B 1 210 ? -14.883 -10.898 -16.792 1.00 36.28 209 SER B CA 1
ATOM 3126 C C . SER B 1 210 ? -16.161 -10.765 -17.607 1.00 38.08 209 SER B C 1
ATOM 3127 O O . SER B 1 210 ? -17.033 -11.642 -17.559 1.00 36.07 209 SER B O 1
ATOM 3130 N N . TRP B 1 211 ? -16.298 -9.660 -18.342 1.00 31.06 210 TRP B N 1
ATOM 3131 C CA . TRP B 1 211 ? -17.467 -9.457 -19.190 1.00 33.36 210 TRP B CA 1
ATOM 3132 C C . TRP B 1 211 ? -17.539 -10.517 -20.284 1.00 35.93 210 TRP B C 1
ATOM 3133 O O . TRP B 1 211 ? -18.589 -11.134 -20.503 1.00 36.48 210 TRP B O 1
ATOM 3144 N N . PHE B 1 212 ? -16.420 -10.750 -20.975 1.00 31.19 211 PHE B N 1
ATOM 3145 C CA . PHE B 1 212 ? -16.413 -11.736 -22.053 1.00 36.87 211 PHE B CA 1
ATOM 3146 C C . PHE B 1 212 ? -16.795 -13.118 -21.541 1.00 36.17 211 PHE B C 1
ATOM 3147 O O . PHE B 1 212 ? -17.592 -13.825 -22.171 1.00 38.88 211 PHE B O 1
ATOM 3155 N N . LEU B 1 213 ? -16.240 -13.520 -20.395 1.00 38.17 212 LEU B N 1
ATOM 3156 C CA . LEU B 1 213 ? -16.475 -14.871 -19.900 1.00 39.44 212 LEU B CA 1
ATOM 3157 C C . LEU B 1 213 ? -17.898 -15.042 -19.392 1.00 41.83 212 LEU B C 1
ATOM 3158 O O . LEU B 1 213 ? -18.428 -16.158 -19.397 1.00 42.10 212 LEU B O 1
ATOM 3163 N N . SER B 1 214 ? -18.536 -13.960 -18.949 1.00 39.82 213 SER B N 1
ATOM 3164 C CA . SER B 1 214 ? -19.913 -14.077 -18.493 1.00 43.07 213 SER B CA 1
ATOM 3165 C C . SER B 1 214 ? -20.938 -13.797 -19.591 1.00 41.92 213 SER B C 1
ATOM 3166 O O . SER B 1 214 ? -22.014 -14.404 -19.584 1.00 46.97 213 SER B O 1
ATOM 3169 N N . GLN B 1 215 ? -20.637 -12.915 -20.548 1.00 43.09 214 GLN B N 1
ATOM 3170 C CA . GLN B 1 215 ? -21.647 -12.467 -21.503 1.00 43.39 214 GLN B CA 1
ATOM 3171 C C . GLN B 1 215 ? -21.504 -13.041 -22.904 1.00 43.39 214 GLN B C 1
ATOM 3172 O O . GLN B 1 215 ? -22.505 -13.131 -23.617 1.00 41.84 214 GLN B O 1
ATOM 3178 N N . VAL B 1 216 ? -20.304 -13.428 -23.326 1.00 42.96 215 VAL B N 1
ATOM 3179 C CA . VAL B 1 216 ? -20.071 -13.940 -24.671 1.00 41.53 215 VAL B CA 1
ATOM 3180 C C . VAL B 1 216 ? -19.688 -15.418 -24.651 1.00 42.52 215 VAL B C 1
ATOM 3181 O O . VAL B 1 216 ? -20.226 -16.216 -25.418 1.00 49.60 215 VAL B O 1
ATOM 3185 N N . ALA B 1 217 ? -18.771 -15.801 -23.762 1.00 41.74 216 ALA B N 1
ATOM 3186 C CA . ALA B 1 217 ? -18.255 -17.169 -23.762 1.00 46.64 216 ALA B CA 1
ATOM 3187 C C . ALA B 1 217 ? -19.319 -18.251 -23.582 1.00 48.31 216 ALA B C 1
ATOM 3188 O O . ALA B 1 217 ? -19.248 -19.261 -24.304 1.00 49.25 216 ALA B O 1
ATOM 3190 N N . PRO B 1 218 ? -20.297 -18.133 -22.672 1.00 45.14 217 PRO B N 1
ATOM 3191 C CA . PRO B 1 218 ? -21.239 -19.250 -22.473 1.00 48.75 217 PRO B CA 1
ATOM 3192 C C . PRO B 1 218 ? -21.983 -19.675 -23.727 1.00 54.87 217 PRO B C 1
ATOM 3193 O O . PRO B 1 218 ? -22.405 -20.835 -23.823 1.00 56.07 217 PRO B O 1
ATOM 3197 N N . ASN B 1 219 ? -22.162 -18.778 -24.689 1.00 54.25 218 ASN B N 1
ATOM 3198 C CA . ASN B 1 219 ? -22.909 -19.088 -25.899 1.00 58.04 218 ASN B CA 1
ATOM 3199 C C . ASN B 1 219 ? -22.040 -19.691 -26.995 1.00 63.69 218 ASN B C 1
ATOM 3200 O O . ASN B 1 219 ? -22.549 -19.970 -28.087 1.00 65.07 218 ASN B O 1
ATOM 3205 N N . LEU B 1 220 ? -20.757 -19.915 -26.730 1.00 64.39 219 LEU B N 1
ATOM 3206 C CA . LEU B 1 220 ? -19.867 -20.530 -27.702 1.00 72.18 219 LEU B CA 1
ATOM 3207 C C . LEU B 1 220 ? -19.869 -22.045 -27.531 1.00 80.46 219 LEU B C 1
ATOM 3208 O O . LEU B 1 220 ? -20.122 -22.565 -26.440 1.00 80.57 219 LEU B O 1
ATOM 3213 N N . ASP B 1 221 ? -19.591 -22.744 -28.631 1.00 91.21 220 ASP B N 1
ATOM 3214 C CA . ASP B 1 221 ? -19.827 -24.188 -28.766 1.00 102.58 220 ASP B CA 1
ATOM 3215 C C . ASP B 1 221 ? -21.309 -24.511 -28.592 1.00 101.31 220 ASP B C 1
ATOM 3216 O O . ASP B 1 221 ? -22.120 -24.261 -29.486 1.00 89.52 220 ASP B O 1
#

Nearest PDB structures (foldseek):
  8otv-assembly1_B  TM=1.005E+00  e=4.658E-48  Homo sapiens
  8otv-assembly1_A  TM=9.659E-01  e=2.502E-43  Homo sapiens
  3q91-assembly1_A  TM=9.541E-01  e=6.785E-28  Homo sapiens
  3q91-assembly2_C  TM=9.537E-01  e=4.125E-27  Homo sapiens
  3q91-assembly2_D  TM=9.205E-01  e=2.214E-27  Homo sapiens